Protein AF-A0AAD7CVR2-F1 (afdb_monomer_lite)

InterPro domains:
  IPR018820 Brefeldin A sensitivity protein-related, domain of unknown function DUF2421 [PF10334] (287-484)
  IPR049453 Integral membrane bound transporter domain [PF13515] (131-279)

Foldseek 3Di:
DVVVVVLVVVQVVLVVVVCVVCVDDDPDDPPPPVVVVVVVVPDPDPDPDDDDDPLDPDPPSRDDPVVVCVVVVCVVVCCVVVVVVPPPCPVPDDPDDDPVSVVVVVVVVVVVVCVDLVNLLVVLLVVLLCVLCVLCVDPVNVVVCVQLVSVLLNVLLNNLADSAPLLSLLLLVLQLVLLVLLLVLLLVLQCQQANPALGDPVSSCVSCVVSVVVLVVCQVPPDPSSNSSSVNSPVNSCQLSVLQNCLSPDDDPHRCYHRPSSSVSSSVSNVSSSVSSVVSCVVDHDQLLLVLLLLLLVLLLLLLVLVVLLLVLLLDAVPPPRPDDLVRSVVSLVVSVSSLVVSLVSLVSNCSPDDPPDDDPSVLSNVSSVLSVLSSVLSNLLSVLSVPQDNVCSVVSVVDLCSPPVLSVLVSVVSNQSSVCSNVVPADDPPRDPFSVVVSVVSVVPPPDPPPPCVPPPPCDPVVCVDPNVVSVVSNVVSVVSNRPSDPPVPPVSRVD

pLDDT: mean 75.04, std 19.59, range [23.94, 96.12]

Organism: Mycena rosella (NCBI:txid1033263)

Sequence (497 aa):
MLAVAQAVLALVDAVRATSAKRSVARLWAPSGLRVVWAIVTARGDQTDGAFGEDTSAPIQIGGNDRNYREYRDVLCDFSQGAEVQRVGRDPDSRPPTNLPQKLMHGLHKIYRWTSTAEAVFTFKYVFVSIALWLPAVFKHSAHFYYAEKGIWALIMAQTTLNIYAADQIFNYATRLVGTFIGLAIGLLAWYAGNGTGNGNPYGAAVAVGVCIIPLLFVRIFAPERFLAGNILCCTTFALVVGYSWIDGHAVQFASPGIGWSVAWKRWALVVVGAAASFILMMFPPKSGRKAVRQRNAASIASLGETYASLIATWIAKPGDTPVSSARDFRTRLMALADEMHAIRDLTELAKWEGSIRGKWPAVEYARLVDVQVDMIASLAQLGSSLVHLQNEWTTFVHSSKVLNPNFISDVMAAFTLISQALRTGEPLHHVLPHSLLDRLFYHHGRADIPAGRLAGETQLDLDTIKSPGYMYHASGMIAVYQLLTVRGSVSKSWYCF

Radius of gyration: 29.93 Å; chains: 1; bounding box: 85×56×87 Å

Secondary structure (DSSP, 8-state):
-HHHHHHHHHHHHHHHHHHHH--S------S-HHHHHHHHH--SS-TT-SSS--S---------HHHHHHHHHHHHHHHHHHHHHHS---TT-PPP-SHHHHHHHHHHHHHHHHTSHHHHHHHHHHHHHHHHHHHHHSHHHHHHHHHTTTHHHHHHHHHH--SBHHHHHHHHHHHHHHHHHHHHHHHHHHHHHHTTTT--HHHHHHHHHHHHHHHHHHHHHS-GGGHHHHHHHHHHHHHHHHHHHHHHHS--SS---STHHHHHHHHHHHHHHHHHHHHHHHSS-B-HHHHHHHHHHHHHHHHHHHHHHHHHHHHS-BTB--SS-HHHHHHHHHHHHHHHHHHHHHHHHGGGG--SSS---HHHHHHHHHHHHHHHHHHHHHHHHHHH--GGGHHHHHHSGGG-HHHHHHHHHHHHHHHHHHHHTPPPPTTS-S-HHHHHHHHHHH----TTS--S-----HHHHHSHHHHHHHHHHHHHHHHHH------GGGGG-

Structure (mmCIF, N/CA/C/O backbone):
data_AF-A0AAD7CVR2-F1
#
_entry.id   AF-A0AAD7CVR2-F1
#
loop_
_atom_site.group_PDB
_atom_site.id
_atom_site.type_symbol
_atom_site.label_atom_id
_atom_site.label_alt_id
_atom_site.label_comp_id
_atom_site.label_asym_id
_atom_site.label_entity_id
_atom_site.label_seq_id
_atom_site.pdbx_PDB_ins_code
_atom_site.Cartn_x
_atom_site.Cartn_y
_atom_site.Cartn_z
_atom_site.occupancy
_atom_site.B_iso_or_equiv
_atom_site.auth_seq_id
_atom_site.auth_comp_id
_atom_site.auth_asym_id
_atom_site.auth_atom_id
_atom_site.pdbx_PDB_model_num
ATOM 1 N N . MET A 1 1 ? -29.132 0.555 -6.109 1.00 45.81 1 MET A N 1
ATOM 2 C CA . MET A 1 1 ? -29.209 1.198 -7.444 1.00 45.81 1 MET A CA 1
ATOM 3 C C . MET A 1 1 ? -29.856 2.584 -7.368 1.00 45.81 1 MET A C 1
ATOM 5 O O . MET A 1 1 ? -29.185 3.549 -7.699 1.00 45.81 1 MET A O 1
ATOM 9 N N . LEU A 1 2 ? -31.089 2.723 -6.855 1.00 46.25 2 LEU A N 1
ATOM 10 C CA . LEU A 1 2 ? -31.805 4.015 -6.758 1.00 46.25 2 LEU A CA 1
ATOM 11 C C . LEU A 1 2 ? -31.093 5.089 -5.909 1.00 46.25 2 LEU A C 1
ATOM 13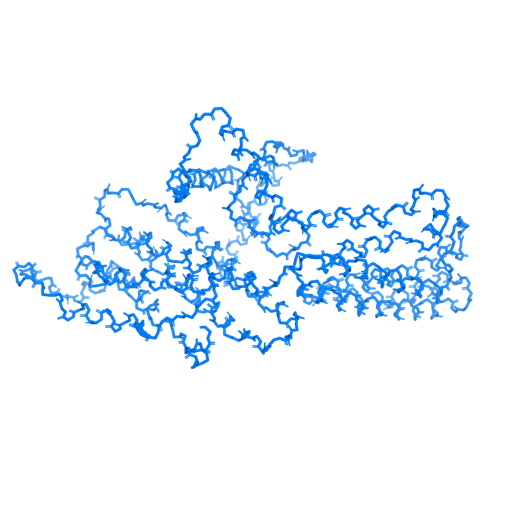 O O . LEU A 1 2 ? -30.946 6.217 -6.364 1.00 46.25 2 LEU A O 1
ATOM 17 N N . ALA A 1 3 ? -30.575 4.728 -4.731 1.00 47.94 3 ALA A N 1
ATOM 18 C CA . ALA A 1 3 ? -29.848 5.665 -3.864 1.00 47.94 3 ALA A CA 1
ATOM 19 C C . ALA A 1 3 ? -28.539 6.178 -4.497 1.00 47.94 3 ALA A C 1
ATOM 21 O O . ALA A 1 3 ? -28.196 7.348 -4.365 1.00 47.94 3 ALA A O 1
ATOM 22 N N . VAL A 1 4 ? -27.835 5.314 -5.238 1.00 56.56 4 VAL A N 1
ATOM 23 C CA . VAL A 1 4 ? -26.613 5.688 -5.968 1.00 56.56 4 VAL A CA 1
ATOM 24 C C . VAL A 1 4 ? -26.964 6.616 -7.130 1.00 56.56 4 VAL A C 1
ATOM 26 O O . VAL A 1 4 ? -26.326 7.646 -7.293 1.00 56.56 4 VAL A O 1
ATOM 29 N N . ALA A 1 5 ? -28.022 6.313 -7.887 1.00 62.22 5 ALA A N 1
ATOM 30 C CA . ALA A 1 5 ? -28.491 7.175 -8.971 1.00 62.22 5 ALA A CA 1
ATOM 31 C C . ALA A 1 5 ? -28.931 8.563 -8.467 1.00 62.22 5 ALA A C 1
ATOM 33 O O . ALA A 1 5 ? -28.587 9.571 -9.079 1.00 62.22 5 ALA A O 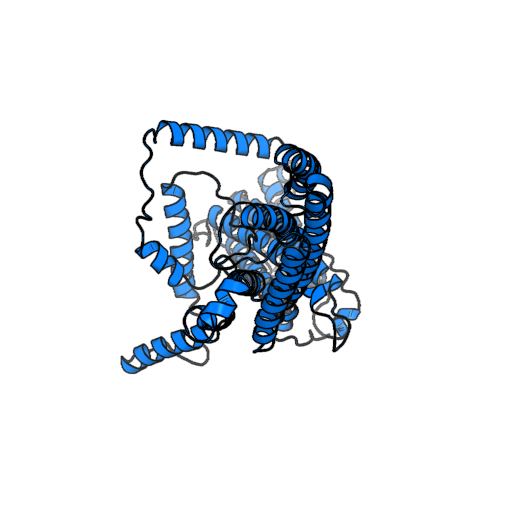1
ATOM 34 N N . GLN A 1 6 ? -29.627 8.635 -7.327 1.00 72.56 6 GLN A N 1
ATOM 35 C CA . GLN A 1 6 ? -30.012 9.901 -6.693 1.00 72.56 6 GLN A CA 1
ATOM 36 C C . GLN A 1 6 ? -28.800 10.696 -6.191 1.00 72.56 6 GLN A C 1
ATOM 38 O O . GLN A 1 6 ? -28.745 11.907 -6.387 1.00 72.56 6 GLN A O 1
ATOM 43 N N . ALA A 1 7 ? -27.807 10.027 -5.598 1.00 65.12 7 ALA A N 1
ATOM 44 C CA . ALA A 1 7 ? -26.566 10.672 -5.172 1.00 65.12 7 ALA A CA 1
ATOM 45 C C . ALA A 1 7 ? -25.748 11.199 -6.364 1.00 65.12 7 ALA A C 1
ATOM 47 O O . ALA A 1 7 ? -25.207 12.301 -6.301 1.00 65.12 7 ALA A O 1
ATOM 48 N N . VAL A 1 8 ? -25.700 10.446 -7.469 1.00 74.00 8 VAL A N 1
ATOM 49 C CA . VAL A 1 8 ? -25.032 10.864 -8.710 1.00 74.00 8 VAL A CA 1
ATOM 50 C C . VAL A 1 8 ? -25.754 12.051 -9.347 1.00 74.00 8 VAL A C 1
ATOM 52 O O . VAL A 1 8 ? -25.094 13.006 -9.740 1.00 74.00 8 VAL A O 1
ATOM 55 N N . LEU A 1 9 ? -27.090 12.046 -9.398 1.00 83.88 9 LEU A N 1
ATOM 56 C CA . LEU A 1 9 ? -27.869 13.195 -9.877 1.00 83.88 9 LEU A CA 1
ATOM 57 C C . LEU A 1 9 ? -27.608 14.443 -9.027 1.00 83.88 9 LEU A C 1
ATOM 59 O O . LEU A 1 9 ? -27.293 15.498 -9.573 1.00 83.88 9 LEU A O 1
ATOM 63 N N . ALA A 1 10 ? -27.628 14.305 -7.699 1.00 82.31 10 ALA A N 1
ATOM 64 C CA . ALA A 1 10 ? -27.323 15.404 -6.786 1.00 82.31 10 ALA A CA 1
ATOM 65 C C . ALA A 1 10 ? -25.895 15.950 -6.979 1.00 82.31 10 ALA A C 1
ATOM 67 O O . ALA A 1 10 ? -25.680 17.162 -6.931 1.00 82.31 10 ALA A O 1
ATOM 68 N N . LEU A 1 11 ? -24.919 15.073 -7.240 1.00 75.00 11 LEU A N 1
ATOM 69 C CA . LEU A 1 11 ? -23.548 15.469 -7.554 1.00 75.00 11 LEU A CA 1
ATOM 70 C C . LEU A 1 11 ? -23.473 16.223 -8.889 1.00 75.00 11 LEU A C 1
ATOM 72 O O . LEU A 1 11 ? -22.841 17.275 -8.959 1.00 75.00 11 LEU A O 1
ATOM 76 N N . VAL A 1 12 ? -24.123 15.714 -9.938 1.00 88.12 12 VAL A N 1
ATOM 77 C CA . VAL A 1 12 ? -24.147 16.343 -11.269 1.00 88.12 12 VAL A CA 1
ATOM 78 C C . VAL A 1 12 ? -24.784 17.730 -11.203 1.00 88.12 12 VAL A C 1
ATOM 80 O O . VAL A 1 12 ? -24.233 18.680 -11.762 1.00 88.12 12 VAL A O 1
ATOM 83 N N . ASP A 1 13 ? -25.880 17.884 -10.464 1.00 90.19 13 ASP A N 1
ATOM 84 C CA . ASP A 1 13 ? -26.526 19.180 -10.263 1.00 90.19 13 ASP A CA 1
ATOM 85 C C . ASP A 1 13 ? -25.636 20.147 -9.470 1.00 90.19 13 ASP A C 1
ATOM 87 O O . ASP A 1 13 ? -25.524 21.327 -9.821 1.00 90.19 13 ASP A O 1
ATOM 91 N N . ALA A 1 14 ? -24.923 19.655 -8.451 1.00 82.25 14 ALA A N 1
ATOM 92 C CA . ALA A 1 14 ? -23.958 20.453 -7.701 1.00 82.25 14 ALA A CA 1
ATOM 93 C C . ALA A 1 14 ? -22.786 20.922 -8.580 1.00 82.25 14 ALA A C 1
ATOM 95 O O . ALA A 1 14 ? -22.398 22.094 -8.508 1.00 82.25 14 ALA A O 1
ATOM 96 N N . VAL A 1 15 ? -22.256 20.045 -9.442 1.00 83.25 15 VAL A N 1
ATOM 97 C CA . VAL A 1 15 ? -21.197 20.359 -10.416 1.00 83.25 15 VAL A CA 1
ATOM 98 C C . VAL A 1 15 ? -21.695 21.373 -11.441 1.00 83.25 15 VAL A C 1
ATOM 100 O O . VAL A 1 15 ? -21.021 22.371 -11.698 1.00 83.25 15 VAL A O 1
ATOM 103 N N . ARG A 1 16 ? -22.905 21.189 -11.979 1.00 86.19 16 ARG A N 1
ATOM 104 C CA . ARG A 1 16 ? -23.525 22.128 -12.921 1.00 86.19 16 ARG A CA 1
ATOM 105 C C . ARG A 1 16 ? -23.695 23.512 -12.296 1.00 86.19 16 ARG A C 1
ATOM 107 O O . ARG A 1 16 ? -23.334 24.513 -12.912 1.00 86.19 16 ARG A O 1
ATOM 114 N N . ALA A 1 17 ? -24.175 23.580 -11.055 1.00 86.50 17 ALA A N 1
ATOM 115 C CA . ALA A 1 17 ? -24.353 24.834 -10.329 1.00 86.50 17 ALA A CA 1
ATOM 116 C C . ALA A 1 17 ? -23.021 25.527 -9.990 1.00 86.50 17 ALA A C 1
ATOM 118 O O . ALA A 1 17 ? -22.938 26.756 -10.013 1.00 86.50 17 ALA A O 1
ATOM 119 N N . THR A 1 18 ? -21.964 24.770 -9.677 1.00 79.81 18 THR A N 1
ATOM 120 C CA . THR A 1 18 ? -20.630 25.342 -9.416 1.00 79.81 18 THR A CA 1
ATOM 121 C C . THR A 1 18 ? -19.920 25.773 -10.693 1.00 79.81 18 THR A C 1
ATOM 123 O O . THR A 1 18 ? -19.301 26.836 -10.692 1.00 79.81 18 THR A O 1
ATOM 126 N N . SER A 1 19 ? -20.059 25.013 -11.781 1.00 79.50 19 SER A N 1
ATOM 127 C CA . SER A 1 19 ? -19.554 25.369 -13.110 1.00 79.50 19 SER A CA 1
ATOM 128 C C . SER A 1 19 ? -20.219 26.647 -13.629 1.00 79.50 19 SER A C 1
ATOM 130 O O . SER A 1 19 ? -19.524 27.581 -14.021 1.00 79.50 19 SER A O 1
ATOM 132 N N . ALA A 1 20 ? -21.546 26.765 -13.496 1.00 84.62 20 ALA A N 1
ATOM 133 C CA . ALA A 1 20 ? -22.280 27.977 -13.863 1.00 84.62 20 ALA A CA 1
ATOM 134 C C . ALA A 1 20 ? -21.855 29.213 -13.044 1.00 84.62 20 ALA A C 1
ATOM 136 O O . ALA A 1 20 ? -21.833 30.326 -13.564 1.00 84.62 20 ALA A O 1
ATOM 137 N N . LYS A 1 21 ? -21.483 29.033 -11.768 1.00 82.25 21 LYS A N 1
ATOM 138 C CA . LYS A 1 21 ? -20.982 30.116 -10.899 1.00 82.25 21 LYS A CA 1
ATOM 139 C C . LYS A 1 21 ? -19.526 30.505 -11.173 1.00 82.25 21 LYS A C 1
ATOM 141 O O . LYS A 1 21 ? -19.114 31.592 -10.773 1.00 82.25 21 LYS A O 1
ATOM 146 N N . ARG A 1 22 ? -18.726 29.629 -11.784 1.00 72.56 22 ARG A N 1
ATOM 147 C CA . ARG A 1 22 ? -17.283 29.822 -12.003 1.00 72.56 22 ARG A CA 1
ATOM 148 C C . ARG A 1 22 ? -16.979 29.778 -13.504 1.00 72.56 22 ARG A C 1
ATOM 150 O O . ARG A 1 22 ? -16.385 28.828 -13.995 1.00 72.56 22 ARG A O 1
ATOM 157 N N . SER A 1 23 ? -17.371 30.833 -14.219 1.00 71.75 23 SER A N 1
ATOM 158 C CA . SER A 1 23 ? -17.226 30.960 -15.680 1.00 71.75 23 SER A CA 1
ATOM 159 C C . SER A 1 23 ? -15.823 31.353 -16.169 1.00 71.75 23 SER A C 1
ATOM 161 O O . SER A 1 23 ? -15.586 31.381 -17.373 1.00 71.75 23 SER A O 1
ATOM 163 N N . VAL A 1 24 ? -14.884 31.656 -15.265 1.00 72.38 24 VAL A N 1
ATOM 164 C CA . VAL A 1 24 ? -13.522 32.095 -15.615 1.00 72.38 24 VAL A CA 1
ATOM 165 C C . VAL A 1 24 ? -12.493 31.193 -14.942 1.00 72.38 24 VAL A C 1
ATOM 167 O O . VAL A 1 24 ? -12.526 31.008 -13.722 1.00 72.38 24 VAL A O 1
ATOM 170 N N . ALA A 1 25 ? -11.553 30.666 -15.731 1.00 56.53 25 ALA A N 1
ATOM 171 C CA . ALA A 1 25 ? -10.423 29.889 -15.238 1.00 56.53 25 ALA A CA 1
ATOM 172 C C . ALA A 1 25 ? -9.504 30.783 -14.390 1.00 56.53 25 ALA A C 1
ATOM 174 O O . ALA A 1 25 ? -8.758 31.611 -14.908 1.00 56.53 25 ALA A O 1
ATOM 175 N N . ARG A 1 26 ? -9.574 30.639 -13.065 1.00 61.34 26 ARG A N 1
ATOM 176 C CA . ARG A 1 26 ? -8.600 31.233 -12.143 1.00 61.34 26 ARG A CA 1
ATOM 177 C C . ARG A 1 26 ? -7.526 30.195 -11.847 1.00 61.34 26 ARG A C 1
ATOM 179 O O . ARG A 1 26 ? -7.864 29.059 -11.518 1.00 61.34 26 ARG A O 1
ATOM 186 N N . LEU A 1 27 ? -6.253 30.589 -11.921 1.00 54.22 27 LEU A N 1
ATOM 187 C CA . LEU A 1 27 ? -5.167 29.779 -11.374 1.00 54.22 27 LEU A CA 1
ATOM 188 C C . LEU A 1 27 ? -5.454 29.531 -9.891 1.00 54.22 27 LEU A C 1
ATOM 190 O O . LEU A 1 27 ? -5.575 30.466 -9.096 1.00 54.22 27 LEU A O 1
ATOM 194 N N . TRP A 1 28 ? -5.594 28.259 -9.533 1.00 54.34 28 TRP A N 1
ATOM 195 C CA . TRP A 1 28 ? -5.726 27.835 -8.151 1.00 54.34 28 TRP A CA 1
ATOM 196 C C . TRP A 1 28 ? -4.349 27.941 -7.492 1.00 54.34 28 TRP A C 1
ATOM 198 O O . TRP A 1 28 ? -3.536 27.027 -7.559 1.00 54.34 28 TRP A O 1
ATOM 208 N N . ALA A 1 29 ? -4.055 29.093 -6.893 1.00 51.97 29 ALA A N 1
ATOM 209 C CA . ALA A 1 29 ? -3.012 29.168 -5.883 1.00 51.97 29 ALA A CA 1
ATOM 210 C C . ALA A 1 29 ? -3.616 28.620 -4.579 1.00 51.97 29 ALA A C 1
ATOM 212 O O . ALA A 1 29 ? -4.672 29.121 -4.173 1.00 51.97 29 ALA A O 1
ATOM 213 N N . PRO A 1 30 ? -3.013 27.615 -3.915 1.00 43.25 30 PRO A N 1
ATOM 214 C CA . PRO A 1 30 ? -3.505 27.144 -2.629 1.00 43.25 30 PRO A CA 1
ATOM 215 C C . PRO A 1 30 ? -3.450 28.316 -1.644 1.00 43.25 30 PRO A C 1
ATOM 217 O O . PRO A 1 30 ? -2.388 28.695 -1.153 1.00 43.25 30 PRO A O 1
ATOM 220 N N . SER A 1 31 ? -4.601 28.928 -1.363 1.00 45.81 31 SER A N 1
ATOM 221 C CA . SER A 1 31 ? -4.767 30.079 -0.465 1.00 45.81 31 SER A CA 1
ATOM 222 C C . SER A 1 31 ? -4.689 29.651 1.003 1.00 45.81 31 SER A C 1
ATOM 224 O O . SER A 1 31 ? -5.542 29.952 1.835 1.00 45.81 31 SER A O 1
ATOM 226 N N . GLY A 1 32 ? -3.640 28.897 1.318 1.00 50.81 32 GLY A N 1
ATOM 227 C CA . GLY A 1 32 ? -3.494 28.179 2.563 1.00 50.81 32 GLY A CA 1
ATOM 228 C C . GLY A 1 32 ? -2.133 27.513 2.676 1.00 50.81 32 GLY A C 1
ATOM 229 O O . GLY A 1 32 ? -2.070 26.326 2.955 1.00 50.81 32 GLY A O 1
ATOM 230 N N . LEU A 1 33 ? -1.033 28.260 2.566 1.00 52.50 33 LEU A N 1
ATOM 231 C CA . LEU A 1 33 ? 0.246 27.796 3.133 1.00 52.50 33 LEU A CA 1
ATOM 232 C C . LEU A 1 33 ? 0.093 27.462 4.627 1.00 52.50 33 LEU A C 1
ATOM 234 O O . LEU A 1 33 ? 0.725 26.539 5.119 1.00 52.50 33 LEU A O 1
ATOM 238 N N . ARG A 1 34 ? -0.836 28.130 5.328 1.00 53.59 34 ARG A N 1
ATOM 239 C CA . ARG A 1 34 ? -1.294 27.739 6.671 1.00 53.59 34 ARG A CA 1
ATOM 240 C C . ARG A 1 34 ? -2.065 26.426 6.710 1.00 53.59 34 ARG A C 1
ATOM 242 O O . ARG A 1 34 ? -2.077 25.810 7.754 1.00 53.59 34 ARG A O 1
ATOM 249 N N . VAL A 1 35 ? -2.721 26.018 5.626 1.00 49.91 35 VAL A N 1
ATOM 250 C CA . VAL A 1 35 ? -3.410 24.723 5.513 1.00 49.91 35 VAL A CA 1
ATOM 251 C C . VAL A 1 35 ? -2.402 23.623 5.223 1.00 49.91 35 VAL A C 1
ATOM 253 O O . VAL A 1 35 ? -2.484 22.580 5.841 1.00 49.91 35 VAL A O 1
ATOM 256 N N . VAL A 1 36 ? -1.403 23.875 4.375 1.00 51.53 36 VAL A N 1
ATOM 257 C CA . VAL A 1 36 ? -0.259 22.967 4.196 1.00 51.53 36 VAL A CA 1
ATOM 258 C C . VAL A 1 36 ? 0.513 22.829 5.508 1.00 51.53 36 VAL A C 1
ATOM 260 O O . VAL A 1 36 ? 0.816 21.720 5.927 1.00 51.53 36 VAL A O 1
ATOM 263 N N . TRP A 1 37 ? 0.748 23.935 6.219 1.00 45.81 37 TRP A N 1
ATOM 264 C CA . TRP A 1 37 ? 1.333 23.890 7.557 1.00 45.81 37 TRP A CA 1
ATOM 265 C C . TRP A 1 37 ? 0.371 23.211 8.547 1.00 45.81 37 TRP A C 1
ATOM 267 O O . TRP A 1 37 ? 0.796 22.348 9.286 1.00 45.81 37 TRP A O 1
ATOM 277 N N . ALA A 1 38 ? -0.938 23.460 8.500 1.00 48.69 38 ALA A N 1
ATOM 278 C CA . ALA A 1 38 ? -1.913 22.745 9.327 1.00 48.69 38 ALA A CA 1
ATOM 279 C C . ALA A 1 38 ? -1.953 21.241 9.033 1.00 48.69 38 ALA A C 1
ATOM 281 O O . ALA A 1 38 ? -2.176 20.480 9.949 1.00 48.69 38 ALA A O 1
ATOM 282 N N . ILE A 1 39 ? -1.720 20.801 7.797 1.00 45.41 39 ILE A N 1
ATOM 283 C CA . ILE A 1 39 ? -1.634 19.383 7.413 1.00 45.41 39 ILE A CA 1
ATOM 284 C C . ILE A 1 39 ? -0.315 18.778 7.905 1.00 45.41 39 ILE A C 1
ATOM 286 O O . ILE A 1 39 ? -0.278 17.635 8.337 1.00 45.41 39 ILE A O 1
ATOM 290 N N . VAL A 1 40 ? 0.767 19.556 7.894 1.00 46.72 40 VAL A N 1
ATOM 291 C CA . VAL A 1 40 ? 2.072 19.133 8.420 1.00 46.72 40 VAL A CA 1
ATOM 292 C C . VAL A 1 40 ? 2.111 19.176 9.965 1.00 46.72 40 VAL A C 1
ATOM 294 O O . VAL A 1 40 ? 2.856 18.404 10.571 1.00 46.72 40 VAL A O 1
ATOM 297 N N . THR A 1 41 ? 1.307 20.021 10.632 1.00 44.28 41 THR A N 1
ATOM 298 C CA . THR A 1 41 ? 1.119 20.018 12.100 1.00 44.28 41 THR A CA 1
ATOM 299 C C . THR A 1 41 ? 0.000 19.107 12.588 1.00 44.28 41 THR A C 1
ATOM 301 O O . THR A 1 41 ? 0.095 18.658 13.732 1.00 44.28 41 THR A O 1
ATOM 304 N N . ALA A 1 42 ? -1.052 18.864 11.801 1.00 37.03 42 ALA A N 1
ATOM 305 C CA . ALA A 1 42 ? -2.166 17.993 12.163 1.00 37.03 42 ALA A CA 1
ATOM 306 C C . ALA A 1 42 ? -1.642 16.566 12.194 1.00 37.03 42 ALA A C 1
ATOM 308 O O . ALA A 1 42 ? -1.460 15.905 11.175 1.00 37.03 42 ALA A O 1
ATOM 309 N N . ARG A 1 43 ? -1.329 16.116 13.402 1.00 39.62 43 ARG A N 1
ATOM 310 C CA . ARG A 1 43 ? -0.769 14.804 13.652 1.00 39.62 43 ARG A CA 1
ATOM 311 C C . ARG A 1 43 ? -1.780 14.009 14.453 1.00 39.62 43 ARG A C 1
ATOM 313 O O . ARG A 1 43 ? -2.141 14.433 15.543 1.00 39.62 43 ARG A O 1
ATOM 320 N N . GLY A 1 44 ? -2.133 12.839 13.929 1.00 34.94 44 GLY A N 1
ATOM 321 C CA . GLY A 1 44 ? -2.799 11.783 14.689 1.00 34.94 44 GLY A CA 1
ATOM 322 C C . GLY A 1 44 ? -4.162 11.364 14.151 1.00 34.94 44 GLY A C 1
ATOM 323 O O . GLY A 1 44 ? -5.121 11.489 14.889 1.00 34.94 44 GLY A O 1
ATOM 324 N N . ASP A 1 45 ? -4.249 10.921 12.889 1.00 30.56 45 ASP A N 1
ATOM 325 C CA . ASP A 1 45 ? -5.009 9.695 12.527 1.00 30.56 45 ASP A CA 1
ATOM 326 C C . ASP A 1 45 ? -5.004 9.378 11.025 1.00 30.56 45 ASP A C 1
ATOM 328 O O . ASP A 1 45 ? -5.282 8.252 10.629 1.00 30.56 45 ASP A O 1
ATOM 332 N N . GLN A 1 46 ? -4.620 10.315 10.155 1.00 32.03 46 GLN A N 1
ATOM 333 C CA . GLN A 1 46 ? -4.454 10.012 8.727 1.00 32.03 46 GLN A CA 1
ATOM 334 C C . GLN A 1 46 ? -3.071 9.414 8.461 1.00 32.03 46 GLN A C 1
ATOM 336 O O . GLN A 1 46 ? -2.183 10.058 7.909 1.00 32.03 46 GLN A O 1
ATOM 341 N N . THR A 1 47 ? -2.887 8.174 8.904 1.00 33.59 47 THR A N 1
ATOM 342 C CA . THR A 1 47 ? -1.828 7.312 8.368 1.00 33.59 47 THR A CA 1
ATOM 343 C C . THR A 1 47 ? -2.255 6.853 6.971 1.00 33.59 47 THR A C 1
ATOM 345 O O . THR A 1 47 ? -3.300 6.224 6.851 1.00 33.59 47 THR A O 1
ATOM 348 N N . ASP A 1 48 ? -1.465 7.230 5.955 1.00 34.75 48 ASP A N 1
ATOM 349 C CA . ASP A 1 48 ? -1.447 6.756 4.544 1.00 34.75 48 ASP A CA 1
ATOM 350 C C . ASP A 1 48 ? -1.760 7.788 3.436 1.00 34.75 48 ASP A C 1
ATOM 352 O O . ASP A 1 48 ? -1.726 7.456 2.258 1.00 34.75 48 ASP A O 1
ATOM 356 N N . GLY A 1 49 ? -1.976 9.069 3.747 1.00 32.66 49 GLY A N 1
ATOM 357 C CA . GLY A 1 49 ? -2.371 10.054 2.721 1.00 32.66 49 GLY A CA 1
ATOM 358 C C . GLY A 1 49 ? -1.257 10.834 2.005 1.00 32.66 49 GLY A C 1
ATOM 359 O O . GLY A 1 49 ? -1.570 11.745 1.237 1.00 32.66 49 GLY A O 1
ATOM 360 N N . ALA A 1 50 ? 0.028 10.581 2.268 1.00 30.77 50 ALA A N 1
ATOM 361 C CA . ALA A 1 50 ? 1.104 11.430 1.752 1.00 30.77 50 ALA A CA 1
ATOM 362 C C . ALA A 1 50 ? 2.183 10.613 1.034 1.00 30.77 50 ALA A C 1
ATOM 364 O O . ALA A 1 50 ? 3.029 10.000 1.676 1.00 30.77 50 ALA A O 1
ATOM 365 N N . PHE A 1 51 ? 2.171 10.738 -0.298 1.00 29.39 51 PHE A N 1
ATOM 366 C CA . PHE A 1 51 ? 3.099 10.208 -1.308 1.00 29.39 51 PHE A CA 1
ATOM 367 C C . PHE A 1 51 ? 2.737 8.853 -1.935 1.00 29.39 51 PHE A C 1
ATOM 369 O O . PHE A 1 51 ? 3.170 7.802 -1.489 1.00 29.39 51 PHE A O 1
ATOM 376 N N . GLY A 1 52 ? 2.081 8.921 -3.099 1.00 33.50 52 GLY A N 1
ATOM 377 C CA . GLY A 1 52 ? 2.347 8.008 -4.220 1.00 33.50 52 GLY A CA 1
ATOM 378 C C . GLY A 1 52 ? 1.682 6.633 -4.209 1.00 33.50 52 GLY A C 1
ATOM 379 O O . GLY A 1 52 ? 1.799 5.937 -5.215 1.00 33.50 52 GLY A O 1
ATOM 380 N N . GLU A 1 53 ? 0.960 6.266 -3.154 1.00 30.61 53 GLU A N 1
ATOM 381 C CA . GLU A 1 53 ? 0.055 5.117 -3.150 1.00 30.61 53 GLU A CA 1
ATOM 382 C C . GLU A 1 53 ? -1.392 5.597 -3.136 1.00 30.61 53 GLU A C 1
ATOM 384 O O . GLU A 1 53 ? -1.885 6.128 -2.142 1.00 30.61 53 GLU A O 1
ATOM 389 N N . ASP A 1 54 ? -2.070 5.421 -4.270 1.00 28.69 54 ASP A N 1
ATOM 390 C CA . ASP A 1 54 ? -3.521 5.530 -4.363 1.00 28.69 54 ASP A CA 1
ATOM 391 C C . ASP A 1 54 ? -4.157 4.354 -3.604 1.00 28.69 54 ASP A C 1
ATOM 393 O O . ASP A 1 54 ? -4.652 3.398 -4.193 1.00 28.69 54 ASP A O 1
ATOM 397 N N . THR A 1 55 ? -4.159 4.425 -2.276 1.00 27.44 55 THR A N 1
ATOM 398 C CA . THR A 1 55 ? -5.148 3.726 -1.453 1.00 27.44 55 THR A CA 1
ATOM 399 C C . THR A 1 55 ? -6.102 4.779 -0.926 1.00 27.44 55 THR A C 1
ATOM 401 O O . THR A 1 55 ? -5.881 5.399 0.110 1.00 27.44 55 THR A O 1
ATOM 404 N N . SER A 1 56 ? -7.146 5.017 -1.725 1.00 27.03 56 SER A N 1
ATOM 405 C CA . SER A 1 56 ? -8.378 5.714 -1.348 1.00 27.03 56 SER A CA 1
ATOM 406 C C . SER A 1 56 ? -8.172 7.024 -0.581 1.00 27.03 56 SER A C 1
ATOM 408 O O . SER A 1 56 ? -8.383 7.106 0.629 1.00 27.03 56 SER A O 1
ATOM 410 N N . ALA A 1 57 ? -7.886 8.101 -1.319 1.00 23.94 57 ALA A N 1
ATOM 411 C CA . ALA A 1 57 ? -8.348 9.412 -0.880 1.00 23.94 57 ALA A CA 1
ATOM 412 C C . ALA A 1 57 ? -9.859 9.296 -0.584 1.00 23.94 57 ALA A C 1
ATOM 414 O O . ALA A 1 57 ? -10.589 8.781 -1.441 1.00 23.94 57 ALA A O 1
ATOM 415 N N . PRO A 1 58 ? -10.353 9.730 0.591 1.00 25.08 58 PRO A N 1
ATOM 416 C CA . PRO A 1 58 ? -11.776 9.671 0.879 1.00 25.08 58 PRO A CA 1
ATOM 417 C C . PRO A 1 58 ? -12.516 10.414 -0.231 1.00 25.08 58 PRO A C 1
ATOM 419 O O . PRO A 1 58 ? -12.142 11.529 -0.610 1.00 25.08 58 PRO A O 1
ATOM 422 N N . ILE A 1 59 ? -13.529 9.749 -0.787 1.00 27.12 59 ILE A N 1
ATOM 423 C CA . ILE A 1 59 ? -14.350 10.230 -1.897 1.00 27.12 59 ILE A CA 1
ATOM 424 C C . ILE A 1 59 ? -14.713 11.698 -1.642 1.00 27.12 59 ILE A C 1
ATOM 426 O O . ILE A 1 59 ? -15.418 12.019 -0.683 1.00 27.12 59 ILE A O 1
ATOM 430 N N . GLN A 1 60 ? -14.238 12.598 -2.510 1.00 27.34 60 GLN A N 1
ATOM 431 C CA . GLN A 1 60 ? -14.658 13.997 -2.532 1.00 27.34 60 GLN A CA 1
ATOM 432 C C . GLN A 1 60 ? -16.139 14.054 -2.924 1.00 27.34 60 GLN A C 1
ATOM 434 O O . GLN A 1 60 ? -16.495 14.184 -4.094 1.00 27.34 60 GLN A O 1
ATOM 439 N N . ILE A 1 61 ? -17.032 13.943 -1.941 1.00 25.45 61 ILE A N 1
ATOM 440 C CA . ILE A 1 61 ? -18.457 14.200 -2.133 1.00 25.45 61 ILE A CA 1
ATOM 441 C C . ILE A 1 61 ? -18.608 15.706 -2.338 1.00 25.45 61 ILE A C 1
ATOM 443 O O . ILE A 1 61 ? -18.438 16.495 -1.408 1.00 25.45 61 ILE A O 1
ATOM 447 N N . GLY A 1 62 ? -18.880 16.119 -3.574 1.00 28.98 62 GLY A N 1
ATOM 448 C CA . GLY A 1 62 ? -19.105 17.510 -3.947 1.00 28.98 62 GLY A CA 1
ATOM 449 C C . GLY A 1 62 ? -20.216 18.144 -3.112 1.00 28.98 62 GLY A C 1
ATOM 450 O O . GLY A 1 62 ? -21.399 17.947 -3.362 1.00 28.98 62 GLY A O 1
ATOM 451 N N . GLY A 1 63 ? -19.828 18.940 -2.123 1.00 27.17 63 GLY A N 1
ATOM 452 C CA . GLY A 1 63 ? -20.731 19.726 -1.302 1.00 27.17 63 GLY A CA 1
ATOM 453 C C . GLY A 1 63 ? -19.993 20.961 -0.826 1.00 27.17 63 GLY A C 1
ATOM 454 O O . GLY A 1 63 ? -19.081 20.829 -0.034 1.00 27.17 63 GLY A O 1
ATOM 455 N N . ASN A 1 64 ? -20.362 22.131 -1.356 1.00 29.80 64 ASN A N 1
ATOM 456 C CA . ASN A 1 64 ? -20.021 23.492 -0.910 1.00 29.80 64 ASN A CA 1
ATOM 457 C C . ASN A 1 64 ? -18.740 23.643 -0.043 1.00 29.80 64 ASN A C 1
ATOM 459 O O . ASN A 1 64 ? -18.730 23.239 1.113 1.00 29.80 64 ASN A O 1
ATOM 463 N N . ASP A 1 65 ? -17.724 24.374 -0.527 1.00 34.44 65 ASP A N 1
ATOM 464 C CA . ASP A 1 65 ? -16.478 24.751 0.197 1.00 34.44 65 ASP A CA 1
ATOM 465 C C . ASP A 1 65 ? -16.685 25.226 1.660 1.00 34.44 65 ASP A C 1
ATOM 467 O O . ASP A 1 65 ? -15.778 25.142 2.489 1.00 34.44 65 ASP A O 1
ATOM 471 N N . ARG A 1 66 ? -17.883 25.726 2.000 1.00 32.66 66 ARG A N 1
ATOM 472 C CA . ARG A 1 66 ? -18.280 26.072 3.375 1.00 32.66 66 ARG A CA 1
ATOM 473 C C . ARG A 1 66 ? -18.531 24.850 4.264 1.00 32.66 66 ARG A C 1
ATOM 475 O O . ARG A 1 66 ? -18.021 24.828 5.375 1.00 32.66 66 ARG A O 1
ATOM 482 N N . ASN A 1 67 ? -19.201 23.817 3.754 1.00 34.44 67 ASN A N 1
ATOM 483 C CA . ASN A 1 67 ? -19.438 22.568 4.477 1.00 34.44 67 ASN A CA 1
ATOM 484 C C . ASN A 1 67 ? -18.151 21.768 4.676 1.00 34.44 67 ASN A C 1
ATOM 486 O O . ASN A 1 67 ? -18.069 21.066 5.671 1.00 34.44 67 ASN A O 1
ATOM 490 N N . TYR A 1 68 ? -17.165 21.868 3.772 1.00 37.34 68 TYR A N 1
ATOM 491 C CA . TYR A 1 68 ? -15.843 21.243 3.940 1.00 37.34 68 TYR A CA 1
ATOM 492 C C . TYR A 1 68 ? -14.986 21.943 4.989 1.00 37.34 68 TYR A C 1
ATOM 494 O O . TYR A 1 68 ? -14.319 21.269 5.765 1.00 37.34 68 TYR A O 1
ATOM 502 N N . ARG A 1 69 ? -15.009 23.281 5.042 1.00 33.50 69 ARG A N 1
ATOM 503 C CA . ARG A 1 69 ? -14.359 24.026 6.129 1.00 33.50 69 ARG A CA 1
ATOM 504 C C . ARG A 1 69 ? -15.018 23.739 7.463 1.00 33.50 69 ARG A C 1
ATOM 506 O O . ARG A 1 69 ? -14.307 23.465 8.406 1.00 33.50 69 ARG A O 1
ATOM 513 N N . GLU A 1 70 ? -16.342 23.692 7.511 1.00 34.91 70 GLU A N 1
ATOM 514 C CA . GLU A 1 70 ? -17.090 23.321 8.711 1.00 34.91 70 GLU A CA 1
ATOM 515 C C . GLU A 1 70 ? -16.879 21.842 9.085 1.00 34.91 70 GLU A C 1
ATOM 517 O O . GLU A 1 70 ? -16.694 21.538 10.249 1.00 34.91 70 GLU A O 1
ATOM 522 N N . TYR A 1 71 ? -16.799 20.916 8.120 1.00 37.88 71 TYR A N 1
ATOM 523 C CA . TYR A 1 71 ? -16.449 19.508 8.369 1.00 37.88 71 TYR A CA 1
ATOM 524 C C . TYR A 1 71 ? -15.030 19.353 8.910 1.00 37.88 71 TYR A C 1
ATOM 526 O O . TYR A 1 71 ? -14.810 18.572 9.827 1.00 37.88 71 TYR A O 1
ATOM 534 N N . ARG A 1 72 ? -14.070 20.066 8.317 1.00 36.38 72 ARG A N 1
ATOM 535 C CA . ARG A 1 72 ? -12.662 20.024 8.702 1.00 36.38 72 ARG A CA 1
ATOM 536 C C . ARG A 1 72 ? -12.435 20.738 10.024 1.00 36.38 72 ARG A C 1
ATOM 538 O O . ARG A 1 72 ? -11.679 20.234 10.831 1.00 36.38 72 ARG A O 1
ATOM 545 N N . ASP A 1 73 ? -13.077 21.875 10.249 1.00 34.31 73 ASP A N 1
ATOM 546 C CA . ASP A 1 73 ? -12.984 22.605 11.505 1.00 34.31 73 ASP A CA 1
ATOM 547 C C . ASP A 1 73 ? -13.711 21.825 12.605 1.00 34.31 73 ASP A C 1
ATOM 549 O O . ASP A 1 73 ? -13.157 21.730 13.679 1.00 34.31 73 ASP A O 1
ATOM 553 N N . VAL A 1 74 ? -14.818 21.116 12.338 1.00 38.75 74 VAL A N 1
ATOM 554 C CA . VAL A 1 74 ? -15.393 20.149 13.295 1.00 38.75 74 VAL A CA 1
ATOM 555 C C . VAL A 1 74 ? -14.467 18.952 13.511 1.00 38.75 74 VAL A C 1
ATOM 557 O O . VAL A 1 74 ? -14.295 18.553 14.644 1.00 38.75 74 VAL A O 1
ATOM 560 N N . LEU A 1 75 ? -13.804 18.395 12.493 1.00 36.91 75 LEU A N 1
ATOM 561 C CA . LEU A 1 75 ? -12.806 17.322 12.670 1.00 36.91 75 LEU A CA 1
ATOM 562 C C . LEU A 1 75 ? -11.554 17.792 13.432 1.00 36.91 75 LEU A C 1
ATOM 564 O O . LEU A 1 75 ? -11.009 17.025 14.218 1.00 36.91 75 LEU A O 1
ATOM 568 N N . CYS A 1 76 ? -11.112 19.035 13.221 1.00 34.78 76 CYS A N 1
ATOM 569 C CA . CYS A 1 76 ? -9.965 19.654 13.887 1.00 34.78 76 CYS A CA 1
ATOM 570 C C . CYS A 1 76 ? -10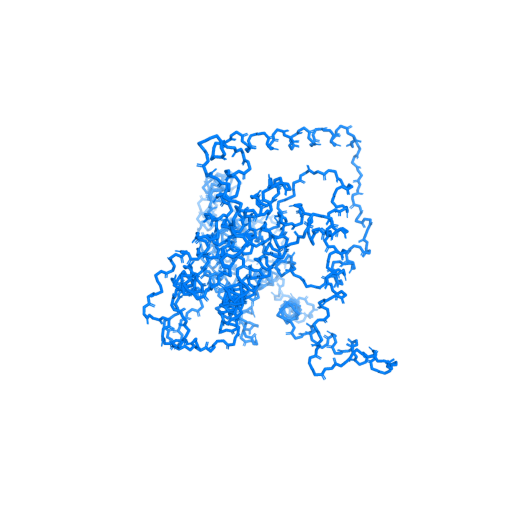.298 20.156 15.297 1.00 34.78 76 CYS A C 1
ATOM 572 O O . CYS A 1 76 ? -9.436 20.122 16.163 1.00 34.78 76 CYS A O 1
ATOM 574 N N . ASP A 1 77 ? -11.524 20.613 15.537 1.00 30.62 77 ASP A N 1
ATOM 575 C CA . ASP A 1 77 ? -12.039 21.032 16.844 1.00 30.62 77 ASP A CA 1
ATOM 576 C C . ASP A 1 77 ? -12.515 19.810 17.643 1.00 30.62 77 ASP A C 1
ATOM 578 O O . ASP A 1 77 ? -12.444 19.789 18.863 1.00 30.62 77 ASP A O 1
ATOM 582 N N . PHE A 1 78 ? -12.876 18.716 16.966 1.00 37.91 78 PHE A N 1
ATOM 583 C CA . PHE A 1 78 ? -13.030 17.396 17.564 1.00 37.91 78 PHE A CA 1
ATOM 584 C C . PHE A 1 78 ? -11.668 16.798 17.899 1.00 37.91 78 PHE A C 1
ATOM 586 O O . PHE A 1 78 ? -11.501 16.278 18.993 1.00 37.91 78 PHE A O 1
ATOM 593 N N . SER A 1 79 ? -10.667 16.900 17.017 1.00 34.19 79 SER A N 1
ATOM 594 C CA . SER A 1 79 ? -9.311 16.472 17.359 1.00 34.19 79 SER A CA 1
ATOM 595 C C . SER A 1 79 ? -8.725 17.342 18.464 1.00 34.19 79 SER A C 1
ATOM 597 O O . SER A 1 79 ? -8.086 16.779 19.328 1.00 34.19 79 SER A O 1
ATOM 599 N N . GLN A 1 80 ? -9.008 18.652 18.513 1.00 30.20 80 GLN A N 1
ATOM 600 C CA . GLN A 1 80 ? -8.537 19.566 19.566 1.00 30.20 80 GLN A CA 1
ATOM 601 C C . GLN A 1 80 ? -9.330 19.454 20.874 1.00 30.20 80 GLN A C 1
ATOM 603 O O . GLN A 1 80 ? -8.726 19.419 21.940 1.00 30.20 80 GLN A O 1
ATOM 608 N N . GLY A 1 81 ? -10.656 19.341 20.829 1.00 28.52 81 GLY A N 1
ATOM 609 C CA . GLY A 1 81 ? -11.538 19.165 21.988 1.00 28.52 81 GLY A CA 1
ATOM 610 C C . GLY A 1 81 ? -11.454 17.759 22.582 1.00 28.52 81 GLY A C 1
ATOM 611 O O . GLY A 1 81 ? -11.419 17.605 23.803 1.00 28.52 81 GLY A O 1
ATOM 612 N N . ALA A 1 82 ? -11.297 16.737 21.735 1.00 33.19 82 ALA A N 1
ATOM 613 C CA . ALA A 1 82 ? -10.887 15.413 22.177 1.00 33.19 82 ALA A CA 1
ATOM 614 C C . ALA A 1 82 ? -9.393 15.369 22.522 1.00 33.19 82 ALA A C 1
ATOM 616 O O . ALA A 1 82 ? -9.064 14.605 23.409 1.00 33.19 82 ALA A O 1
ATOM 617 N N . GLU A 1 83 ? -8.487 16.177 21.950 1.00 30.41 83 GLU A N 1
ATOM 618 C CA . GLU A 1 83 ? -7.087 16.283 22.420 1.00 30.41 83 GLU A CA 1
ATOM 619 C C . GLU A 1 83 ? -7.017 16.911 23.803 1.00 30.41 83 GLU A C 1
ATOM 621 O O . GLU A 1 83 ? -6.215 16.457 24.604 1.00 30.41 83 GLU A O 1
ATOM 626 N N . VAL A 1 84 ? -7.856 17.890 24.155 1.00 35.81 84 VAL A N 1
ATOM 627 C CA . VAL A 1 84 ? -7.837 18.455 25.517 1.00 35.81 84 VAL A CA 1
ATOM 628 C C . VAL A 1 84 ? -8.214 17.388 26.559 1.00 35.81 84 VAL A C 1
ATOM 630 O O . VAL A 1 84 ? -7.725 17.436 27.688 1.00 35.81 84 VAL A O 1
ATOM 633 N N . GLN A 1 85 ? -8.993 16.368 26.174 1.00 34.09 85 GLN A N 1
ATOM 634 C CA . GLN A 1 85 ? -9.376 15.248 27.045 1.00 34.09 85 GLN A CA 1
ATOM 635 C C . GLN A 1 85 ? -8.569 13.949 26.809 1.00 34.09 85 GLN A C 1
ATOM 637 O O . GLN A 1 85 ? -8.502 13.098 27.695 1.00 34.09 85 GLN A O 1
ATOM 642 N N . ARG A 1 86 ? -7.902 13.823 25.655 1.00 36.31 86 ARG A N 1
ATOM 643 C CA . ARG A 1 86 ? -7.022 12.727 25.210 1.00 36.31 86 ARG A CA 1
ATOM 644 C C . ARG A 1 86 ? -5.574 13.181 25.009 1.00 36.31 86 ARG A C 1
ATOM 646 O O . ARG A 1 86 ? -4.815 12.510 24.308 1.00 36.31 86 ARG A O 1
ATOM 653 N N . VAL A 1 87 ? -5.111 14.224 25.701 1.00 42.06 87 VAL A N 1
ATOM 654 C CA . VAL A 1 87 ? -3.745 14.182 26.223 1.00 42.06 87 VAL A CA 1
ATOM 655 C C . VAL A 1 87 ? -3.795 13.026 27.205 1.00 42.06 87 VAL A C 1
ATOM 657 O O . VAL A 1 87 ? -4.089 13.206 28.387 1.00 42.06 87 VAL A O 1
ATOM 660 N N . GLY A 1 88 ? -3.618 11.809 26.676 1.00 42.59 88 GLY A N 1
ATOM 661 C CA . GLY A 1 88 ? -3.351 10.638 27.480 1.00 42.59 88 GLY A CA 1
ATOM 662 C C . GLY A 1 88 ? -2.294 11.101 28.454 1.00 42.59 88 GLY A C 1
ATOM 663 O O . GLY A 1 88 ? -1.248 11.593 28.032 1.00 42.59 88 GLY A O 1
ATOM 664 N N . ARG A 1 89 ? -2.646 11.118 29.741 1.00 44.44 89 ARG A N 1
ATOM 665 C CA . ARG A 1 89 ? -1.704 11.470 30.792 1.00 44.44 89 ARG A CA 1
ATOM 666 C C . ARG A 1 89 ? -0.552 10.507 30.583 1.00 44.44 89 ARG A C 1
ATOM 668 O O . ARG A 1 89 ? -0.729 9.326 30.868 1.00 44.44 89 ARG A O 1
ATOM 675 N N . ASP A 1 90 ? 0.544 10.983 29.992 1.00 50.44 90 ASP A N 1
ATOM 676 C CA . ASP A 1 90 ? 1.735 10.169 29.815 1.00 50.44 90 ASP A CA 1
ATOM 677 C C . ASP A 1 90 ? 2.066 9.700 31.233 1.00 50.44 90 ASP A C 1
ATOM 679 O O . ASP A 1 90 ? 2.323 10.545 32.099 1.00 50.44 90 ASP A O 1
ATOM 683 N N . PRO A 1 91 ? 1.961 8.392 31.526 1.00 59.78 91 PRO A N 1
ATOM 684 C CA . PRO A 1 91 ? 2.078 7.909 32.899 1.00 59.78 91 PRO A CA 1
ATOM 685 C C . PRO A 1 91 ? 3.445 8.276 33.490 1.00 59.78 91 PRO A C 1
ATOM 687 O O . PRO A 1 91 ? 3.562 8.495 34.694 1.00 59.78 91 PRO A O 1
ATOM 690 N N . ASP A 1 92 ? 4.438 8.449 32.614 1.00 61.88 92 ASP A N 1
ATOM 691 C CA . ASP A 1 92 ? 5.825 8.738 32.953 1.00 61.88 92 ASP A CA 1
ATOM 692 C C . ASP A 1 92 ? 6.171 10.237 32.963 1.00 61.88 92 ASP A C 1
ATOM 694 O O . ASP A 1 92 ? 7.227 10.611 33.475 1.00 61.88 92 ASP A O 1
ATOM 698 N N . SER A 1 93 ? 5.333 11.131 32.412 1.00 66.56 93 SER A N 1
ATOM 699 C CA . SER A 1 93 ? 5.668 12.562 32.381 1.00 66.56 93 SER A CA 1
ATOM 700 C C . SER A 1 93 ? 4.464 13.500 32.452 1.00 66.56 93 SER A C 1
ATOM 702 O O . SER A 1 93 ? 3.505 13.408 31.690 1.00 66.56 93 SER A O 1
ATOM 704 N N . ARG A 1 94 ? 4.544 14.458 33.383 1.00 70.44 94 ARG A N 1
ATOM 705 C CA . ARG A 1 94 ? 3.584 15.564 33.525 1.00 70.44 94 ARG A CA 1
ATOM 706 C C . ARG A 1 94 ? 3.851 16.652 32.471 1.00 70.44 94 ARG A C 1
ATOM 708 O O . ARG A 1 94 ? 4.980 16.751 31.986 1.00 70.44 94 ARG A O 1
ATOM 715 N N . PRO A 1 95 ? 2.855 17.498 32.138 1.00 72.75 95 PRO A N 1
ATOM 716 C CA . PRO A 1 95 ? 3.040 18.572 31.164 1.00 72.75 95 PRO A CA 1
ATOM 717 C C . PRO A 1 95 ? 4.202 19.507 31.559 1.00 72.75 95 PRO A C 1
ATOM 719 O O . PRO A 1 95 ? 4.351 19.827 32.743 1.00 72.75 95 PRO A O 1
ATOM 722 N N . PRO A 1 96 ? 5.027 19.956 30.593 1.00 75.00 96 PRO A N 1
ATOM 723 C CA . PRO A 1 96 ? 6.215 20.760 30.869 1.00 75.00 96 PRO A CA 1
ATOM 724 C C . PRO A 1 96 ? 5.832 22.139 31.421 1.00 75.00 96 PRO A C 1
ATOM 726 O O . PRO A 1 96 ? 5.117 22.904 30.772 1.00 75.00 96 PRO A O 1
ATOM 729 N N . THR A 1 97 ? 6.348 22.491 32.598 1.00 77.69 97 THR A N 1
ATOM 730 C CA . THR A 1 97 ? 6.063 23.775 33.260 1.00 77.69 97 THR A CA 1
ATOM 731 C C . THR A 1 97 ? 7.123 24.831 32.946 1.00 77.69 97 THR A C 1
ATOM 733 O O . THR A 1 97 ? 6.788 25.996 32.731 1.00 77.69 97 THR A O 1
ATOM 736 N N . ASN A 1 98 ? 8.390 24.428 32.812 1.00 86.38 98 ASN A N 1
ATOM 737 C CA . ASN A 1 98 ? 9.521 25.345 32.640 1.00 86.38 98 ASN A CA 1
ATOM 738 C C . ASN A 1 98 ? 9.912 25.567 31.165 1.00 86.38 98 ASN A C 1
ATOM 740 O O . ASN A 1 98 ? 9.789 24.672 30.331 1.00 86.38 98 ASN A O 1
ATOM 744 N N . LEU A 1 99 ? 10.477 26.739 30.841 1.00 81.06 99 LEU A N 1
ATOM 745 C CA . LEU A 1 99 ? 11.066 27.056 29.524 1.00 81.06 99 LEU A CA 1
ATOM 746 C C . LEU A 1 99 ? 12.037 25.978 28.983 1.00 81.06 99 LEU A C 1
ATOM 748 O O . LEU A 1 99 ? 11.833 25.534 27.851 1.00 81.06 99 LEU A O 1
ATOM 752 N N . PRO A 1 100 ? 13.032 25.479 29.751 1.00 84.56 100 PRO A N 1
ATOM 753 C CA . PRO A 1 100 ? 13.900 24.390 29.289 1.00 84.56 100 PRO A CA 1
ATOM 754 C C . PRO A 1 100 ? 13.143 23.079 29.038 1.00 84.56 100 PRO A C 1
ATOM 756 O O . PRO A 1 100 ? 13.465 22.353 28.100 1.00 84.56 100 PRO A O 1
ATOM 759 N N . GLN A 1 101 ? 12.099 22.784 29.820 1.00 82.12 101 GLN A N 1
ATOM 760 C CA . GLN A 1 101 ? 11.267 21.596 29.612 1.00 82.12 101 GLN A CA 1
ATOM 761 C C . GLN A 1 101 ? 10.430 21.720 28.338 1.00 82.12 101 GLN A C 1
ATOM 763 O O . GLN A 1 101 ? 10.280 20.738 27.623 1.00 82.12 101 GLN A O 1
ATOM 768 N N . LYS A 1 102 ? 9.936 22.919 28.005 1.00 80.88 102 LYS A N 1
ATOM 769 C CA . LYS A 1 102 ? 9.231 23.177 26.739 1.00 80.88 102 LYS A CA 1
ATOM 770 C C . LYS A 1 102 ? 10.157 23.008 25.532 1.00 80.88 102 LYS A C 1
ATOM 772 O O . LYS A 1 102 ? 9.754 22.387 24.551 1.00 80.88 102 LYS A O 1
ATOM 777 N N . LEU A 1 103 ? 11.403 23.485 25.619 1.00 86.81 103 LEU A N 1
ATOM 778 C CA . LEU A 1 103 ? 12.409 23.281 24.570 1.00 86.81 103 LEU A CA 1
ATOM 779 C C . LEU A 1 103 ? 12.748 21.793 24.399 1.00 86.81 103 LEU A C 1
ATOM 781 O O . LEU A 1 103 ? 12.698 21.274 23.286 1.00 86.81 103 LEU A O 1
ATOM 785 N N . MET A 1 104 ? 13.042 21.095 25.501 1.00 83.81 104 MET A N 1
ATOM 786 C CA . MET A 1 104 ? 13.359 19.665 25.477 1.00 83.81 104 MET A CA 1
ATOM 787 C C . MET A 1 104 ? 12.166 18.829 25.000 1.00 83.81 104 MET A C 1
ATOM 789 O O . MET A 1 104 ? 12.352 17.870 24.261 1.00 83.81 104 MET A O 1
ATOM 793 N N . HIS A 1 105 ? 10.936 19.213 25.348 1.00 80.00 105 HIS A N 1
ATOM 794 C CA . HIS A 1 105 ? 9.722 18.581 24.834 1.00 80.00 105 HIS A CA 1
ATOM 795 C C . HIS A 1 105 ? 9.577 18.787 23.318 1.00 80.00 105 HIS A C 1
ATOM 797 O O . HIS A 1 105 ? 9.241 17.848 22.597 1.00 80.00 105 HIS A O 1
ATOM 803 N N . GLY A 1 106 ? 9.912 19.979 22.809 1.00 79.62 106 GLY A N 1
ATOM 804 C CA . GLY A 1 106 ? 10.004 20.243 21.372 1.00 79.62 106 GLY A CA 1
ATOM 805 C C . GLY A 1 106 ? 11.039 19.353 20.675 1.00 79.62 106 GLY A C 1
ATOM 806 O O . GLY A 1 106 ? 10.725 18.707 19.676 1.00 79.62 106 GLY A O 1
ATOM 807 N N . LEU A 1 107 ? 12.245 19.242 21.239 1.00 83.62 107 LEU A N 1
ATOM 808 C CA . LEU A 1 107 ? 13.298 18.372 20.710 1.00 83.62 107 LEU A CA 1
ATOM 809 C C . LEU A 1 107 ? 12.910 16.888 20.781 1.00 83.62 107 LEU A C 1
ATOM 811 O O . LEU A 1 107 ? 13.118 16.151 19.821 1.00 83.62 107 LEU A O 1
ATOM 815 N N . HIS A 1 108 ? 12.281 16.455 21.875 1.00 80.75 108 HIS A N 1
ATOM 816 C CA . HIS A 1 108 ? 11.752 15.101 22.032 1.00 80.75 108 HIS A CA 1
ATOM 817 C C . HIS A 1 108 ? 10.670 14.797 20.992 1.00 80.75 108 HIS A C 1
ATOM 819 O O . HIS A 1 108 ? 10.647 13.704 20.428 1.00 80.75 108 HIS A O 1
ATOM 825 N N . LYS A 1 109 ? 9.802 15.767 20.677 1.00 73.06 109 LYS A N 1
ATOM 826 C CA . LYS A 1 109 ? 8.790 15.631 19.624 1.00 73.06 109 LYS A CA 1
ATOM 827 C C . LYS A 1 109 ? 9.434 15.468 18.246 1.00 73.06 109 LYS A C 1
ATOM 829 O O . LYS A 1 109 ? 8.986 14.613 17.483 1.00 73.06 109 LYS A O 1
ATOM 834 N N . ILE A 1 110 ? 10.498 16.220 17.952 1.00 78.38 110 ILE A N 1
ATOM 835 C CA . ILE A 1 110 ? 11.290 16.069 16.718 1.00 78.38 110 ILE A CA 1
ATOM 836 C C . ILE A 1 110 ? 11.980 14.699 16.684 1.00 78.38 110 ILE A C 1
ATOM 838 O O . ILE A 1 110 ? 11.920 14.014 15.670 1.00 78.38 110 ILE A O 1
ATOM 842 N N . TYR A 1 111 ? 12.564 14.250 17.793 1.00 81.88 111 TYR A N 1
ATOM 843 C CA . TYR A 1 111 ? 13.217 12.943 17.895 1.00 81.88 111 TYR A CA 1
ATOM 844 C C . TYR A 1 111 ? 12.237 11.763 17.741 1.00 81.88 111 TYR A C 1
ATOM 846 O O . TYR A 1 111 ? 12.497 10.798 17.018 1.00 81.88 111 TYR A O 1
ATOM 854 N N . ARG A 1 112 ? 11.055 11.843 18.366 1.00 72.88 112 ARG A N 1
ATOM 855 C CA . ARG A 1 112 ? 9.970 10.881 18.116 1.00 72.88 112 ARG A CA 1
ATOM 856 C C . ARG A 1 112 ? 9.507 10.947 16.664 1.00 72.88 112 ARG A C 1
ATOM 858 O O . ARG A 1 112 ? 9.207 9.912 16.078 1.00 72.88 112 ARG A O 1
ATOM 865 N N . TRP A 1 113 ? 9.453 12.143 16.073 1.00 77.94 113 TRP A N 1
ATOM 866 C CA . TRP A 1 113 ? 9.105 12.313 14.665 1.00 77.94 113 TRP A CA 1
ATOM 867 C C . TRP A 1 113 ? 10.115 11.627 13.737 1.00 77.94 113 TRP A C 1
ATOM 869 O O . TRP A 1 113 ? 9.682 10.819 12.920 1.00 77.94 113 TRP A O 1
ATOM 879 N N . THR A 1 114 ? 11.427 11.812 13.919 1.00 75.75 114 THR A N 1
ATOM 880 C CA . THR A 1 114 ? 12.457 11.156 13.084 1.00 75.75 114 THR A CA 1
ATOM 881 C C . THR A 1 114 ? 12.452 9.631 13.198 1.00 75.75 114 THR A C 1
ATOM 883 O O . THR A 1 114 ? 12.831 8.942 12.255 1.00 75.75 114 THR A O 1
ATOM 886 N N . SER A 1 115 ? 11.965 9.090 14.316 1.00 70.00 115 SER A N 1
ATOM 887 C CA . SER A 1 115 ? 11.817 7.644 14.532 1.00 70.00 115 SER A CA 1
ATOM 888 C C . SER A 1 115 ? 10.554 7.039 13.892 1.00 70.00 115 SER A C 1
ATOM 890 O O . SER A 1 115 ? 10.372 5.817 13.905 1.00 70.00 115 SER A O 1
ATOM 892 N N . THR A 1 116 ? 9.672 7.871 13.328 1.00 75.19 116 THR A N 1
ATOM 893 C CA . THR A 1 116 ? 8.439 7.427 12.654 1.00 75.19 116 THR A CA 1
ATOM 894 C C . THR A 1 116 ? 8.783 6.684 11.360 1.00 75.19 116 THR A C 1
ATOM 896 O O . THR A 1 116 ? 9.775 7.000 10.703 1.00 75.19 116 THR A O 1
ATOM 899 N N . ALA A 1 117 ? 7.969 5.698 10.967 1.00 70.88 117 ALA A N 1
ATOM 900 C CA . ALA A 1 117 ? 8.195 4.930 9.737 1.00 70.88 117 ALA A CA 1
ATOM 901 C C . ALA A 1 117 ? 8.282 5.830 8.489 1.00 70.88 117 ALA A C 1
ATOM 903 O O . ALA A 1 117 ? 9.185 5.648 7.679 1.00 70.88 117 ALA A O 1
ATOM 904 N N . GLU A 1 118 ? 7.422 6.846 8.405 1.00 78.00 118 GLU A N 1
ATOM 905 C CA . GLU A 1 118 ? 7.385 7.853 7.335 1.00 78.00 118 GLU A CA 1
ATOM 906 C C . GLU A 1 118 ? 8.669 8.690 7.256 1.00 78.00 118 GLU A C 1
ATOM 908 O O . GLU A 1 118 ? 9.200 8.923 6.172 1.00 78.00 118 GLU A O 1
ATOM 913 N N . ALA A 1 119 ? 9.208 9.121 8.401 1.00 81.31 119 ALA A N 1
ATOM 914 C CA . ALA A 1 119 ? 10.431 9.919 8.443 1.00 81.31 119 ALA A CA 1
ATOM 915 C C . ALA A 1 119 ? 11.652 9.085 8.025 1.00 81.31 119 ALA A C 1
ATOM 917 O O . ALA A 1 119 ? 12.471 9.536 7.224 1.00 81.31 119 ALA A O 1
ATOM 918 N N . VAL A 1 120 ? 11.739 7.836 8.500 1.00 82.25 120 VAL A N 1
ATOM 919 C CA . VAL A 1 120 ? 12.783 6.887 8.081 1.00 82.25 120 VAL A CA 1
ATOM 920 C C . VAL A 1 120 ? 12.671 6.579 6.586 1.00 82.25 120 VAL A C 1
ATOM 922 O O . VAL A 1 120 ? 13.686 6.548 5.893 1.00 82.25 120 VAL A O 1
ATOM 925 N N . PHE A 1 121 ? 11.456 6.375 6.078 1.00 85.06 121 PHE A N 1
ATOM 926 C CA . PHE A 1 121 ? 11.198 6.187 4.652 1.00 85.06 121 PHE A CA 1
ATOM 927 C C . PHE A 1 121 ? 11.630 7.406 3.832 1.00 85.06 121 PHE A C 1
ATOM 929 O O . PHE A 1 121 ? 12.391 7.260 2.881 1.00 85.06 121 PHE A O 1
ATOM 936 N N . THR A 1 122 ? 11.238 8.609 4.249 1.00 88.25 122 THR A N 1
ATOM 937 C CA . THR A 1 122 ? 11.614 9.865 3.586 1.00 88.25 122 THR A CA 1
ATOM 938 C C . THR A 1 122 ? 13.129 10.025 3.536 1.00 88.25 122 THR A C 1
ATOM 940 O O . THR A 1 122 ? 13.686 10.345 2.489 1.00 88.25 122 THR A O 1
ATOM 943 N N . PHE A 1 123 ? 13.822 9.743 4.642 1.00 88.75 123 PHE A N 1
ATOM 944 C CA . PHE A 1 123 ? 15.280 9.789 4.679 1.00 88.75 123 PHE A CA 1
ATOM 945 C C . PHE A 1 123 ? 15.909 8.801 3.686 1.00 88.75 123 PHE A C 1
ATOM 947 O O . PHE A 1 123 ? 16.800 9.183 2.930 1.00 88.75 123 PHE A O 1
ATOM 954 N N . LYS A 1 124 ? 15.414 7.556 3.625 1.00 89.56 124 LYS A N 1
ATOM 955 C CA . LYS A 1 124 ? 15.858 6.560 2.632 1.00 89.56 124 LYS A CA 1
ATOM 956 C C . LYS A 1 124 ? 15.591 7.029 1.201 1.00 89.56 124 LYS A C 1
ATOM 958 O O . LYS A 1 124 ? 16.476 6.936 0.355 1.00 89.56 124 LYS A O 1
ATOM 963 N N . TYR A 1 125 ? 14.404 7.563 0.935 1.00 91.00 125 TYR A N 1
ATOM 964 C CA . TYR A 1 125 ? 14.012 8.063 -0.379 1.00 91.00 125 TYR A CA 1
ATOM 965 C C . TYR A 1 125 ? 14.912 9.217 -0.838 1.00 91.00 125 TYR A C 1
ATOM 967 O O . TYR A 1 125 ? 15.425 9.211 -1.957 1.00 91.00 125 TYR A O 1
ATOM 975 N N . VAL A 1 126 ? 15.179 10.188 0.037 1.00 92.94 126 VAL A N 1
ATOM 976 C CA . VAL A 1 126 ? 16.104 11.295 -0.251 1.00 92.94 126 VAL A CA 1
ATOM 977 C C . VAL A 1 126 ? 17.517 10.766 -0.480 1.00 92.94 126 VAL A C 1
ATOM 979 O O . VAL A 1 126 ? 18.164 11.140 -1.458 1.00 92.94 126 VAL A O 1
ATOM 982 N N . PHE A 1 127 ? 17.979 9.851 0.372 1.00 93.69 127 PHE A N 1
ATOM 983 C CA . PHE A 1 127 ? 19.307 9.266 0.255 1.00 93.69 127 PHE A CA 1
ATOM 984 C C . PHE A 1 127 ? 19.500 8.518 -1.073 1.00 93.69 127 PHE A C 1
ATOM 986 O O . PHE A 1 127 ? 20.478 8.791 -1.765 1.00 93.69 127 PHE A O 1
ATOM 993 N N . VAL A 1 128 ? 18.567 7.641 -1.482 1.00 93.69 128 VAL A N 1
ATOM 994 C CA . VAL A 1 128 ? 18.675 6.911 -2.767 1.00 93.69 128 VAL A CA 1
ATOM 995 C C . VAL A 1 128 ? 18.676 7.860 -3.954 1.00 93.69 128 VAL A C 1
ATOM 997 O O . VAL A 1 128 ? 19.424 7.662 -4.909 1.00 93.69 128 VAL A O 1
ATOM 1000 N N . SER A 1 129 ? 17.861 8.912 -3.870 1.00 94.06 129 SER A N 1
ATOM 1001 C CA . SER A 1 129 ? 17.720 9.906 -4.928 1.00 94.06 129 SER A CA 1
ATOM 1002 C C . SER A 1 129 ? 19.028 10.659 -5.133 1.00 94.06 129 SER A C 1
ATOM 1004 O O . SER A 1 129 ? 19.508 10.757 -6.258 1.00 94.06 129 SER A O 1
ATOM 1006 N N . ILE A 1 130 ? 19.641 11.134 -4.045 1.00 95.00 130 ILE A N 1
ATOM 1007 C CA . ILE A 1 130 ? 20.935 11.820 -4.096 1.00 95.00 130 ILE A CA 1
ATOM 1008 C C . ILE A 1 130 ? 22.027 10.846 -4.546 1.00 95.00 130 ILE A C 1
ATOM 1010 O O . ILE A 1 130 ? 22.803 11.180 -5.436 1.00 95.00 130 ILE A O 1
ATOM 1014 N N . ALA A 1 131 ? 22.065 9.629 -3.997 1.00 93.94 131 ALA A N 1
ATOM 1015 C CA . ALA A 1 131 ? 23.078 8.629 -4.328 1.00 93.94 131 ALA A CA 1
ATOM 1016 C C . ALA A 1 131 ? 23.088 8.259 -5.821 1.00 93.94 131 ALA A C 1
ATOM 1018 O O . ALA A 1 131 ? 24.156 8.208 -6.428 1.00 93.94 131 ALA A O 1
ATOM 1019 N N . LEU A 1 132 ? 21.915 8.048 -6.430 1.00 92.81 132 LEU A N 1
ATOM 1020 C CA . LEU A 1 132 ? 21.796 7.727 -7.858 1.00 92.81 132 LEU A CA 1
ATOM 1021 C C . LEU A 1 132 ? 21.935 8.949 -8.770 1.00 92.81 132 LEU A C 1
ATOM 1023 O O . LEU A 1 132 ? 22.267 8.793 -9.943 1.00 92.81 132 LEU A O 1
ATOM 1027 N N . TRP A 1 133 ? 21.710 10.155 -8.250 1.00 94.56 133 TRP A N 1
ATOM 1028 C CA . TRP A 1 133 ? 21.885 11.399 -8.996 1.00 94.56 133 TRP A CA 1
ATOM 1029 C C . TRP A 1 133 ? 23.339 11.890 -9.021 1.00 94.56 133 TRP A C 1
ATOM 1031 O O . TRP A 1 133 ? 23.773 12.449 -10.026 1.00 94.56 133 TRP A O 1
ATOM 1041 N N . LEU A 1 134 ? 24.121 11.653 -7.961 1.00 94.00 134 LEU A N 1
ATOM 1042 C CA . LEU A 1 134 ? 25.517 12.102 -7.838 1.00 94.00 134 LEU A CA 1
ATOM 1043 C C . LEU A 1 134 ? 26.406 11.786 -9.062 1.00 94.00 134 LEU A C 1
ATOM 1045 O O . LEU A 1 134 ? 27.155 12.674 -9.484 1.00 94.00 134 LEU A O 1
ATOM 1049 N N . PRO A 1 135 ? 26.325 10.595 -9.699 1.00 93.44 135 PRO A N 1
ATOM 1050 C CA . PRO A 1 135 ? 27.089 10.305 -10.910 1.00 93.44 135 PRO A CA 1
ATOM 1051 C C . PRO A 1 135 ? 26.811 11.250 -12.088 1.00 93.44 135 PRO A C 1
ATOM 1053 O O . PRO A 1 135 ? 27.670 11.400 -12.946 1.00 93.44 135 PRO A O 1
ATOM 1056 N N . ALA A 1 136 ? 25.650 11.908 -12.135 1.00 92.06 136 ALA A N 1
ATOM 1057 C CA . ALA A 1 136 ? 25.320 12.882 -13.176 1.00 92.06 136 ALA A CA 1
ATOM 1058 C C . ALA A 1 136 ? 26.080 14.213 -13.023 1.00 92.06 136 ALA A C 1
ATOM 1060 O O . ALA A 1 136 ? 26.215 14.960 -13.992 1.00 92.06 136 ALA A O 1
ATOM 1061 N N . VAL A 1 137 ? 26.549 14.524 -11.808 1.00 94.06 137 VAL A N 1
ATOM 1062 C CA . VAL A 1 137 ? 27.133 15.827 -11.442 1.00 94.06 137 VAL A CA 1
ATOM 1063 C C . VAL A 1 137 ? 28.658 15.793 -11.466 1.00 94.06 137 VAL A C 1
ATOM 1065 O O . VAL A 1 137 ? 29.305 16.779 -11.823 1.00 94.06 137 VAL A O 1
ATOM 1068 N N . PHE A 1 138 ? 29.264 14.664 -11.096 1.00 94.12 138 PHE A N 1
ATOM 1069 C CA . PHE A 1 138 ? 30.717 14.541 -11.095 1.00 94.12 138 PHE A CA 1
ATOM 1070 C C . PHE A 1 138 ? 31.261 14.431 -12.523 1.00 94.12 138 PHE A C 1
ATOM 1072 O O . PHE A 1 138 ? 30.897 13.529 -13.271 1.00 94.12 138 PHE A O 1
ATOM 1079 N N . LYS A 1 139 ? 32.205 15.311 -12.890 1.00 90.44 139 LYS A N 1
ATOM 1080 C CA . LYS A 1 139 ? 32.776 15.393 -14.251 1.00 90.44 139 LYS A CA 1
ATOM 1081 C C . LYS A 1 139 ? 33.285 14.048 -14.793 1.00 90.44 139 LYS A C 1
ATOM 1083 O O . LYS A 1 139 ? 33.143 13.786 -15.980 1.00 90.44 139 LYS A O 1
ATOM 1088 N N . HIS A 1 140 ? 33.849 13.201 -13.930 1.00 93.19 140 HIS A N 1
ATOM 1089 C CA . HIS A 1 140 ? 34.413 11.905 -14.322 1.00 93.19 140 HIS A CA 1
ATOM 1090 C C . HIS A 1 140 ? 33.341 10.828 -14.596 1.00 93.19 140 HIS A C 1
ATOM 1092 O O . HIS A 1 140 ? 33.571 9.926 -15.396 1.00 93.19 140 HIS A O 1
ATOM 1098 N N . SER A 1 141 ? 32.171 10.891 -13.954 1.00 92.00 141 SER A N 1
ATOM 1099 C CA . SER A 1 141 ? 31.093 9.899 -14.119 1.00 92.00 141 SER A CA 1
ATOM 1100 C C . SER A 1 141 ? 29.899 10.411 -14.931 1.00 92.00 141 SER A C 1
ATOM 1102 O O . SER A 1 141 ? 29.102 9.599 -15.404 1.00 92.00 141 SER A O 1
ATOM 1104 N N . ALA A 1 142 ? 29.816 11.720 -15.184 1.00 90.31 142 ALA A N 1
ATOM 1105 C CA . ALA A 1 142 ? 28.725 12.341 -15.929 1.00 90.31 142 ALA A CA 1
ATOM 1106 C C . ALA A 1 142 ? 28.568 11.746 -17.335 1.00 90.31 142 ALA A C 1
ATOM 1108 O O . ALA A 1 142 ? 27.455 11.410 -17.735 1.00 90.31 142 ALA A O 1
ATOM 1109 N N . HIS A 1 143 ? 29.672 11.539 -18.066 1.00 90.06 143 HIS A N 1
ATOM 1110 C CA . HIS A 1 143 ? 29.621 10.933 -19.402 1.00 90.06 143 HIS A CA 1
ATOM 1111 C C . HIS A 1 143 ? 28.954 9.548 -19.375 1.00 90.06 143 HIS A C 1
ATOM 1113 O O . HIS A 1 143 ? 28.060 9.284 -20.174 1.00 90.06 143 HIS A O 1
ATOM 1119 N N . PHE A 1 144 ? 29.327 8.693 -18.417 1.00 90.06 144 PHE A N 1
ATOM 1120 C CA . PHE A 1 144 ? 28.717 7.371 -18.246 1.00 90.06 144 PHE A CA 1
ATOM 1121 C C . PHE A 1 144 ? 27.219 7.471 -17.926 1.00 90.06 144 PHE A C 1
ATOM 1123 O O . PHE A 1 144 ? 26.406 6.797 -18.557 1.00 90.06 144 PHE A O 1
ATOM 1130 N N . TYR A 1 145 ? 26.835 8.359 -17.003 1.00 91.69 145 TYR A N 1
ATOM 1131 C CA . TYR A 1 145 ? 25.434 8.554 -16.627 1.00 91.69 145 TYR A CA 1
ATOM 1132 C C . TYR A 1 145 ? 24.563 9.002 -17.813 1.00 91.69 145 TYR A C 1
ATOM 1134 O O . TYR A 1 145 ? 23.458 8.490 -17.995 1.00 91.69 145 TYR A O 1
ATOM 1142 N N . TYR A 1 146 ? 25.042 9.935 -18.642 1.00 89.69 146 TYR A N 1
ATOM 1143 C CA . TYR A 1 146 ? 24.291 10.409 -19.809 1.00 89.69 146 TYR A CA 1
ATOM 1144 C C . TYR A 1 146 ? 24.296 9.413 -20.974 1.00 89.69 146 TYR A C 1
ATOM 1146 O O . TYR A 1 146 ? 23.276 9.298 -21.663 1.00 89.69 146 TYR A O 1
ATOM 1154 N N . ALA A 1 147 ? 25.390 8.670 -21.168 1.00 87.50 147 ALA A N 1
ATOM 1155 C CA . ALA A 1 147 ? 25.491 7.638 -22.197 1.00 87.50 147 ALA A CA 1
ATOM 1156 C C . ALA A 1 147 ? 24.548 6.462 -21.942 1.00 87.50 147 ALA A C 1
ATOM 1158 O O . ALA A 1 147 ? 23.818 6.046 -22.840 1.00 87.50 147 ALA A O 1
ATOM 1159 N N . GLU A 1 148 ? 24.483 5.997 -20.697 1.00 88.75 148 GLU A N 1
ATOM 1160 C CA . GLU A 1 148 ? 23.616 4.886 -20.304 1.00 88.75 148 GLU A CA 1
ATOM 1161 C C . GLU A 1 148 ? 22.238 5.342 -19.810 1.00 88.75 148 GLU A C 1
ATOM 1163 O O . GLU A 1 148 ? 21.460 4.535 -19.319 1.00 88.75 148 GLU A O 1
ATOM 1168 N N . LYS A 1 149 ? 21.895 6.633 -19.937 1.00 89.69 149 LYS A N 1
ATOM 1169 C CA . LYS A 1 149 ? 20.609 7.205 -19.486 1.00 89.69 149 LYS A CA 1
ATOM 1170 C C . LYS A 1 149 ? 20.274 6.828 -18.030 1.00 89.69 149 LYS A C 1
ATOM 1172 O O . LYS A 1 149 ? 19.141 6.452 -17.718 1.00 89.69 149 LYS A O 1
ATOM 1177 N N . GLY A 1 150 ? 21.242 6.999 -17.126 1.00 89.75 150 GLY A N 1
ATOM 1178 C CA . GLY A 1 150 ? 21.172 6.639 -15.702 1.00 89.75 150 GLY A CA 1
ATOM 1179 C C . GLY A 1 150 ? 19.979 7.222 -14.931 1.00 89.75 150 GLY A C 1
ATOM 1180 O O . GLY A 1 150 ? 19.584 6.672 -13.905 1.00 89.75 150 GLY A O 1
ATOM 1181 N N . ILE A 1 151 ? 19.323 8.258 -15.467 1.00 91.94 151 ILE A N 1
ATOM 1182 C CA . ILE A 1 151 ? 18.064 8.803 -14.938 1.00 91.94 151 ILE A CA 1
ATOM 1183 C C . ILE A 1 151 ? 16.969 7.744 -14.796 1.00 91.94 151 ILE A C 1
ATOM 1185 O O . ILE A 1 151 ? 16.182 7.797 -13.856 1.00 91.94 151 ILE A O 1
ATOM 1189 N N . TRP A 1 152 ? 16.938 6.741 -15.674 1.00 90.81 152 TRP A N 1
ATOM 1190 C CA . TRP A 1 152 ? 15.957 5.667 -15.565 1.00 90.81 152 TRP A CA 1
ATOM 1191 C C . TRP A 1 152 ? 16.223 4.753 -14.373 1.00 90.81 152 TRP A C 1
ATOM 1193 O O . TRP A 1 152 ? 15.262 4.304 -13.761 1.00 90.81 152 TRP A O 1
ATOM 1203 N N . ALA A 1 153 ? 17.481 4.532 -13.980 1.00 93.81 153 ALA A N 1
ATOM 1204 C CA . ALA A 1 153 ? 17.782 3.800 -12.751 1.00 93.81 153 ALA A CA 1
ATOM 1205 C C . ALA A 1 153 ? 17.303 4.572 -11.509 1.00 93.81 153 ALA A C 1
ATOM 1207 O O . ALA A 1 153 ? 16.750 3.967 -10.593 1.00 93.81 153 ALA A O 1
ATOM 1208 N N . LEU A 1 154 ? 17.436 5.905 -11.511 1.00 94.12 154 LEU A N 1
ATOM 1209 C CA . LEU A 1 154 ? 16.908 6.775 -10.454 1.00 94.12 154 LEU A CA 1
ATOM 1210 C C . LEU A 1 154 ? 15.379 6.712 -10.376 1.00 94.12 154 LEU A C 1
ATOM 1212 O O . LEU A 1 154 ? 14.842 6.448 -9.302 1.00 94.12 154 LEU A O 1
ATOM 1216 N N . ILE A 1 155 ? 14.683 6.898 -11.505 1.00 91.94 155 ILE A N 1
ATOM 1217 C CA . ILE A 1 155 ? 13.214 6.807 -11.571 1.00 91.94 155 ILE A CA 1
ATOM 1218 C C . ILE A 1 155 ? 12.755 5.435 -11.073 1.00 91.94 155 ILE A C 1
ATOM 1220 O O . ILE A 1 155 ? 11.794 5.335 -10.310 1.00 91.94 155 ILE A O 1
ATOM 1224 N N . MET A 1 156 ? 13.450 4.370 -11.475 1.00 91.06 156 MET A N 1
ATOM 1225 C CA . MET A 1 156 ? 13.114 3.018 -11.051 1.00 91.06 156 MET A CA 1
ATOM 1226 C C . MET A 1 156 ? 13.307 2.834 -9.551 1.00 91.06 156 MET A C 1
ATOM 1228 O O . MET A 1 156 ? 12.365 2.397 -8.910 1.00 91.06 156 MET A O 1
ATOM 1232 N N . ALA A 1 157 ? 14.445 3.237 -8.981 1.00 92.62 157 ALA A N 1
ATOM 1233 C CA . ALA A 1 157 ? 14.685 3.124 -7.542 1.00 92.62 157 ALA A CA 1
ATOM 1234 C C . ALA A 1 157 ? 13.683 3.923 -6.698 1.00 92.62 157 ALA A C 1
ATOM 1236 O O . ALA A 1 157 ? 13.242 3.446 -5.658 1.00 92.62 157 ALA A O 1
ATOM 1237 N N . GLN A 1 158 ? 13.315 5.128 -7.137 1.00 91.62 158 GLN A N 1
ATOM 1238 C CA . GLN A 1 158 ? 12.322 5.953 -6.449 1.00 91.62 158 GLN A CA 1
ATOM 1239 C C . GLN A 1 158 ? 10.938 5.314 -6.480 1.00 91.62 158 GLN A C 1
ATOM 1241 O O . GLN A 1 158 ? 10.261 5.236 -5.464 1.00 91.62 158 GLN A O 1
ATOM 1246 N N . THR A 1 159 ? 10.522 4.843 -7.652 1.00 87.62 159 THR A N 1
ATOM 1247 C CA . THR A 1 159 ? 9.170 4.316 -7.833 1.00 87.62 159 THR A CA 1
ATOM 1248 C C . THR A 1 159 ? 9.003 2.884 -7.316 1.00 87.62 159 THR A C 1
ATOM 1250 O O . THR A 1 159 ? 7.872 2.423 -7.205 1.00 87.62 159 THR A O 1
ATOM 1253 N N . THR A 1 160 ? 10.086 2.164 -7.009 1.00 86.88 160 THR A N 1
ATOM 1254 C CA . THR A 1 160 ? 10.033 0.839 -6.368 1.00 86.88 160 THR A CA 1
ATOM 1255 C C . THR A 1 160 ? 10.175 0.880 -4.850 1.00 86.88 160 THR A C 1
ATOM 1257 O O . THR A 1 160 ? 9.815 -0.093 -4.192 1.00 86.88 160 THR A O 1
ATOM 1260 N N . LEU A 1 161 ? 10.737 1.951 -4.287 1.00 86.75 161 LEU A N 1
ATOM 1261 C CA . LEU A 1 161 ? 10.954 2.064 -2.849 1.00 86.75 161 LEU A CA 1
ATOM 1262 C C . LEU A 1 161 ? 9.618 2.298 -2.137 1.00 86.75 161 LEU A C 1
ATOM 1264 O O . LEU A 1 161 ? 8.935 3.278 -2.419 1.00 86.75 161 LEU A O 1
ATOM 1268 N N . ASN A 1 162 ? 9.283 1.426 -1.186 1.00 85.69 162 ASN A N 1
ATOM 1269 C CA . ASN A 1 162 ? 8.043 1.511 -0.419 1.00 85.69 162 ASN A CA 1
ATOM 1270 C C . ASN A 1 162 ? 8.297 1.432 1.101 1.00 85.69 162 ASN A C 1
ATOM 1272 O O . ASN A 1 162 ? 9.373 1.028 1.552 1.00 85.69 162 ASN A O 1
ATOM 1276 N N . ILE A 1 163 ? 7.320 1.853 1.907 1.00 81.50 163 ILE A N 1
ATOM 1277 C CA . ILE A 1 163 ? 7.378 1.836 3.373 1.00 81.50 163 ILE A CA 1
ATOM 1278 C C . ILE A 1 163 ? 7.409 0.390 3.879 1.00 81.50 163 ILE A C 1
ATOM 1280 O O . ILE A 1 163 ? 8.217 0.056 4.754 1.00 81.50 163 ILE A O 1
ATOM 1284 N N . TYR A 1 164 ? 6.544 -0.467 3.329 1.00 81.56 164 TYR A N 1
ATOM 1285 C CA . TYR A 1 164 ? 6.404 -1.864 3.732 1.00 81.56 164 TYR A CA 1
ATOM 1286 C C . TYR A 1 164 ? 7.197 -2.802 2.821 1.00 81.56 164 TYR A C 1
ATOM 1288 O O . TYR A 1 164 ? 7.111 -2.740 1.595 1.00 81.56 164 TYR A O 1
ATOM 1296 N N . ALA A 1 165 ? 7.926 -3.742 3.428 1.00 81.06 165 ALA A N 1
ATOM 1297 C CA . ALA A 1 165 ? 8.760 -4.687 2.682 1.00 81.06 165 ALA A CA 1
ATOM 1298 C C . ALA A 1 165 ? 7.948 -5.604 1.749 1.00 81.06 165 ALA A C 1
ATOM 1300 O O . ALA A 1 165 ? 8.378 -5.890 0.635 1.00 81.06 165 ALA A O 1
ATOM 1301 N N . ALA A 1 166 ? 6.774 -6.060 2.193 1.00 80.12 166 ALA A N 1
ATOM 1302 C CA . ALA A 1 166 ? 5.932 -6.971 1.417 1.00 80.12 166 ALA A CA 1
ATOM 1303 C C . ALA A 1 166 ? 5.401 -6.315 0.134 1.00 80.12 166 ALA A C 1
ATOM 1305 O O . ALA A 1 166 ? 5.410 -6.927 -0.933 1.00 80.12 166 ALA A O 1
ATOM 1306 N N . ASP A 1 167 ? 5.012 -5.048 0.247 1.00 81.62 167 ASP A N 1
ATOM 1307 C CA . ASP A 1 167 ? 4.548 -4.242 -0.871 1.00 81.62 167 ASP A CA 1
ATOM 1308 C C . ASP A 1 167 ? 5.673 -3.991 -1.879 1.00 81.62 167 ASP A C 1
ATOM 1310 O O . ASP A 1 167 ? 5.554 -4.292 -3.065 1.00 81.62 167 ASP A O 1
ATOM 1314 N N . GLN A 1 168 ? 6.836 -3.570 -1.384 1.00 86.00 168 GLN A N 1
ATOM 1315 C CA . GLN A 1 168 ? 8.019 -3.381 -2.210 1.00 86.00 168 GLN A CA 1
ATOM 1316 C C . GLN A 1 168 ? 8.405 -4.653 -2.998 1.00 86.00 168 GLN A C 1
ATOM 1318 O O . GLN A 1 168 ? 8.742 -4.565 -4.178 1.00 86.00 168 GLN A O 1
ATOM 1323 N N . ILE A 1 169 ? 8.321 -5.844 -2.388 1.00 87.00 169 ILE A N 1
ATOM 1324 C CA . ILE A 1 169 ? 8.589 -7.126 -3.069 1.00 87.00 169 ILE A CA 1
ATOM 1325 C C . ILE A 1 169 ? 7.575 -7.389 -4.188 1.00 87.00 169 ILE A C 1
ATOM 1327 O O . ILE A 1 169 ? 7.966 -7.766 -5.297 1.00 87.00 169 ILE A O 1
ATOM 1331 N N . PHE A 1 170 ? 6.285 -7.182 -3.919 1.00 85.75 170 PHE A N 1
ATOM 1332 C CA . PHE A 1 170 ? 5.242 -7.331 -4.931 1.00 85.75 170 PHE A CA 1
ATOM 1333 C C . PHE A 1 170 ? 5.452 -6.349 -6.093 1.00 85.75 170 PHE A C 1
ATOM 1335 O O . PHE A 1 170 ? 5.438 -6.749 -7.261 1.00 85.75 170 PHE A O 1
ATOM 1342 N N . ASN A 1 171 ? 5.749 -5.088 -5.779 1.00 87.06 171 ASN A N 1
ATOM 1343 C CA . ASN A 1 171 ? 6.082 -4.056 -6.752 1.00 87.06 171 ASN A CA 1
ATOM 1344 C C . ASN A 1 171 ? 7.322 -4.414 -7.587 1.00 87.06 171 ASN A C 1
ATOM 1346 O O . ASN A 1 171 ? 7.325 -4.186 -8.795 1.00 87.06 171 ASN A O 1
ATOM 1350 N N . TYR A 1 172 ? 8.357 -5.038 -7.015 1.00 89.44 172 TYR A N 1
ATOM 1351 C CA . TYR A 1 172 ? 9.478 -5.545 -7.814 1.00 89.44 172 TYR A CA 1
ATOM 1352 C C . TYR A 1 172 ? 9.044 -6.601 -8.821 1.00 89.44 172 TYR A C 1
ATOM 1354 O O . TYR A 1 172 ? 9.402 -6.502 -9.995 1.00 89.44 172 TYR A O 1
ATOM 1362 N N . ALA A 1 173 ? 8.267 -7.594 -8.386 1.00 90.38 173 ALA A N 1
ATOM 1363 C CA . ALA A 1 173 ? 7.830 -8.677 -9.257 1.00 90.38 173 ALA A CA 1
ATOM 1364 C C . ALA A 1 173 ? 7.002 -8.145 -10.437 1.00 90.38 173 ALA A C 1
ATOM 1366 O O . ALA A 1 173 ? 7.315 -8.431 -11.594 1.00 90.38 173 ALA A O 1
ATOM 1367 N N . THR A 1 174 ? 5.996 -7.310 -10.164 1.00 90.25 174 THR A N 1
ATOM 1368 C CA . THR A 1 174 ? 5.124 -6.750 -11.208 1.00 90.25 174 THR A CA 1
ATOM 1369 C C . THR A 1 174 ? 5.888 -5.851 -12.179 1.00 90.25 174 THR A C 1
ATOM 1371 O O . THR A 1 174 ? 5.658 -5.908 -13.388 1.00 90.25 174 THR A O 1
ATOM 1374 N N . ARG A 1 175 ? 6.846 -5.057 -11.688 1.00 91.56 175 ARG A N 1
ATOM 1375 C CA . ARG A 1 175 ? 7.647 -4.136 -12.506 1.00 91.56 175 ARG A CA 1
ATOM 1376 C C . ARG A 1 175 ? 8.700 -4.842 -13.348 1.00 91.56 175 ARG A C 1
ATOM 1378 O O . ARG A 1 175 ? 8.882 -4.464 -14.505 1.00 91.56 175 ARG A O 1
ATOM 1385 N N . LEU A 1 176 ? 9.372 -5.859 -12.809 1.00 93.69 176 LEU A N 1
ATOM 1386 C CA . LEU A 1 176 ? 10.333 -6.665 -13.565 1.00 93.69 176 LEU A CA 1
ATOM 1387 C C . LEU A 1 176 ? 9.623 -7.440 -14.677 1.00 93.69 176 LEU A C 1
ATOM 1389 O O . LEU A 1 176 ? 10.040 -7.362 -15.830 1.00 93.69 176 LEU A O 1
ATOM 1393 N N . VAL A 1 177 ? 8.504 -8.101 -14.365 1.00 94.06 177 VAL A N 1
ATOM 1394 C CA . VAL A 1 177 ? 7.702 -8.823 -15.365 1.00 94.06 177 VAL A CA 1
ATOM 1395 C C . VAL A 1 177 ? 7.137 -7.861 -16.413 1.00 94.06 177 VAL A C 1
ATOM 1397 O O . VAL A 1 177 ? 7.300 -8.096 -17.608 1.00 94.06 177 VAL A O 1
ATOM 1400 N N . GLY A 1 178 ? 6.544 -6.742 -15.989 1.00 93.62 178 GLY A N 1
ATOM 1401 C CA . GLY A 1 178 ? 6.008 -5.731 -16.901 1.00 93.62 178 GLY A CA 1
ATOM 1402 C C . GLY A 1 178 ? 7.078 -5.135 -17.817 1.00 93.62 178 GLY A C 1
ATOM 1403 O O . GLY A 1 178 ? 6.864 -5.006 -19.019 1.00 93.62 178 GLY A O 1
ATOM 1404 N N . THR A 1 179 ? 8.266 -4.837 -17.283 1.00 94.81 179 THR A N 1
ATOM 1405 C CA . THR A 1 179 ? 9.401 -4.365 -18.090 1.00 94.81 179 THR A CA 1
ATOM 1406 C C . THR A 1 179 ? 9.822 -5.429 -19.095 1.00 94.81 179 THR A C 1
ATOM 1408 O O . THR A 1 179 ? 9.958 -5.112 -20.269 1.00 94.81 179 THR A O 1
ATOM 1411 N N . PHE A 1 180 ? 9.984 -6.685 -18.675 1.00 95.75 180 PHE A N 1
ATOM 1412 C CA . PHE A 1 180 ? 10.393 -7.775 -19.561 1.00 95.75 180 PHE A CA 1
ATOM 1413 C C . PHE A 1 180 ? 9.412 -7.979 -20.727 1.00 95.75 180 PHE A C 1
ATOM 1415 O O . PHE A 1 180 ? 9.830 -8.049 -21.882 1.00 95.75 180 PHE A O 1
ATOM 1422 N N . ILE A 1 181 ? 8.105 -7.985 -20.444 1.00 95.56 181 ILE A N 1
ATOM 1423 C CA . ILE A 1 181 ? 7.057 -8.071 -21.472 1.00 95.56 181 ILE A CA 1
ATOM 1424 C C . ILE A 1 181 ? 7.115 -6.848 -22.400 1.00 95.56 181 ILE A C 1
ATOM 1426 O O . ILE A 1 181 ? 7.097 -6.996 -23.622 1.00 95.56 181 ILE A O 1
ATOM 1430 N N . GLY A 1 182 ? 7.253 -5.643 -21.841 1.00 95.44 182 GLY A N 1
ATOM 1431 C CA . GLY A 1 182 ? 7.381 -4.409 -22.617 1.00 95.44 182 GLY A CA 1
ATOM 1432 C C . GLY A 1 182 ? 8.615 -4.390 -23.525 1.00 95.44 182 GLY A C 1
ATOM 1433 O O . GLY A 1 182 ? 8.534 -3.895 -24.647 1.00 95.44 182 GLY A O 1
ATOM 1434 N N . LEU A 1 183 ? 9.738 -4.963 -23.078 1.00 96.12 183 LEU A N 1
ATOM 1435 C CA . LEU A 1 183 ? 10.949 -5.134 -23.886 1.00 96.12 183 LEU A CA 1
ATOM 1436 C C . LEU A 1 183 ? 10.711 -6.101 -25.044 1.00 96.12 183 LEU A C 1
ATOM 1438 O O . LEU A 1 183 ? 11.072 -5.783 -26.172 1.00 96.12 183 LEU A O 1
ATOM 1442 N N . ALA A 1 184 ? 10.084 -7.250 -24.780 1.00 96.00 184 ALA A N 1
ATOM 1443 C CA . ALA A 1 184 ? 9.795 -8.248 -25.805 1.00 96.00 184 ALA A CA 1
ATOM 1444 C C . ALA A 1 184 ? 8.872 -7.685 -26.897 1.00 96.00 184 ALA A C 1
ATOM 1446 O O . ALA A 1 184 ? 9.186 -7.784 -28.082 1.00 96.00 184 ALA A O 1
ATOM 1447 N N . ILE A 1 185 ? 7.778 -7.023 -26.503 1.00 95.62 185 ILE A N 1
ATOM 1448 C CA . ILE A 1 185 ? 6.837 -6.396 -27.443 1.00 95.62 185 ILE A CA 1
ATOM 1449 C C . ILE A 1 185 ? 7.500 -5.214 -28.164 1.00 95.62 185 ILE A C 1
ATOM 1451 O O . ILE A 1 185 ? 7.321 -5.054 -29.368 1.00 95.62 185 ILE A O 1
ATOM 1455 N N . GLY A 1 186 ? 8.294 -4.400 -27.460 1.00 94.69 186 GLY A N 1
ATOM 1456 C CA . GLY A 1 186 ? 9.011 -3.265 -28.049 1.00 94.69 186 GLY A CA 1
ATOM 1457 C C . GLY A 1 186 ? 10.034 -3.691 -29.101 1.00 94.69 186 GLY A C 1
ATOM 1458 O O . GLY A 1 186 ? 10.092 -3.098 -30.177 1.00 94.69 186 GLY A O 1
ATOM 1459 N N . LEU A 1 187 ? 10.800 -4.750 -28.825 1.00 94.31 187 LEU A N 1
ATOM 1460 C CA . LEU A 1 187 ? 11.738 -5.333 -29.784 1.00 94.31 187 LEU A CA 1
ATOM 1461 C C . LEU A 1 187 ? 11.014 -5.953 -30.976 1.00 94.31 187 LEU A C 1
ATOM 1463 O O . LEU A 1 187 ? 11.420 -5.722 -32.112 1.00 94.31 187 LEU A O 1
ATOM 1467 N N . LEU A 1 188 ? 9.934 -6.697 -30.728 1.00 94.12 188 LEU A N 1
ATOM 1468 C CA . LEU A 1 188 ? 9.120 -7.284 -31.788 1.00 94.12 188 LEU A CA 1
ATOM 1469 C C . LEU A 1 188 ? 8.563 -6.200 -32.716 1.00 94.12 188 LEU A C 1
ATOM 1471 O O . LEU A 1 188 ? 8.713 -6.308 -33.928 1.00 94.12 188 LEU A O 1
ATOM 1475 N N . ALA A 1 189 ? 7.997 -5.127 -32.161 1.00 93.25 189 ALA A N 1
ATOM 1476 C CA . ALA A 1 189 ? 7.480 -4.009 -32.943 1.00 93.25 189 ALA A CA 1
ATOM 1477 C C . ALA A 1 189 ? 8.585 -3.291 -33.732 1.00 93.25 189 ALA A C 1
ATOM 1479 O O . ALA A 1 189 ? 8.387 -2.959 -34.901 1.00 93.25 189 ALA A O 1
ATOM 1480 N N . TRP A 1 190 ? 9.757 -3.084 -33.121 1.00 92.62 190 TRP A N 1
ATOM 1481 C CA . TRP A 1 190 ? 10.893 -2.463 -33.798 1.00 92.62 190 TRP A CA 1
ATOM 1482 C C . TRP A 1 190 ? 11.363 -3.295 -34.995 1.00 92.62 190 TRP A C 1
ATOM 1484 O O . TRP A 1 190 ? 11.391 -2.794 -36.118 1.00 92.62 190 TRP A O 1
ATOM 1494 N N . TYR A 1 191 ? 11.687 -4.572 -34.785 1.00 91.75 191 TYR A N 1
ATOM 1495 C CA . TYR A 1 191 ? 12.219 -5.422 -35.850 1.00 91.75 191 TYR A CA 1
ATOM 1496 C C . TYR A 1 191 ? 11.171 -5.764 -36.916 1.00 91.75 191 TYR A C 1
ATOM 1498 O O . TYR A 1 191 ? 11.531 -5.866 -38.087 1.00 91.75 191 TYR A O 1
ATOM 1506 N N . ALA A 1 192 ? 9.887 -5.870 -36.557 1.00 90.81 192 ALA A N 1
ATOM 1507 C CA . ALA A 1 192 ? 8.812 -6.079 -37.527 1.00 90.81 192 ALA A CA 1
ATOM 1508 C C . ALA A 1 192 ? 8.608 -4.868 -38.455 1.00 90.81 192 ALA A C 1
ATOM 1510 O O . ALA A 1 192 ? 8.344 -5.049 -39.640 1.00 90.81 192 ALA A O 1
ATOM 1511 N N . GLY A 1 193 ? 8.731 -3.640 -37.936 1.00 86.50 193 GLY A N 1
ATOM 1512 C CA . GLY A 1 193 ? 8.532 -2.419 -38.726 1.00 86.50 193 GLY A CA 1
ATOM 1513 C C . GLY A 1 193 ? 9.775 -1.937 -39.479 1.00 86.50 193 GLY A C 1
ATOM 1514 O O . GLY A 1 193 ? 9.652 -1.368 -40.562 1.00 86.50 193 GLY A O 1
ATOM 1515 N N . ASN A 1 194 ? 10.965 -2.149 -38.908 1.00 86.81 194 ASN A N 1
ATOM 1516 C CA . ASN A 1 194 ? 12.203 -1.486 -39.336 1.00 86.81 194 ASN A CA 1
ATOM 1517 C C . ASN A 1 194 ? 13.348 -2.444 -39.701 1.00 86.81 194 ASN A C 1
ATOM 1519 O O . ASN A 1 194 ? 14.366 -2.000 -40.240 1.00 86.81 194 ASN A O 1
ATOM 1523 N N . GLY A 1 195 ? 13.201 -3.748 -39.442 1.00 83.25 195 GLY A N 1
ATOM 1524 C CA . GLY A 1 195 ? 14.259 -4.730 -39.671 1.00 83.25 195 GLY A CA 1
ATOM 1525 C C . GLY A 1 195 ? 15.551 -4.372 -38.927 1.00 83.25 195 GLY A C 1
ATOM 1526 O O . GLY A 1 195 ? 15.521 -3.907 -37.789 1.00 83.25 195 GLY A O 1
ATOM 1527 N N . THR A 1 196 ? 16.701 -4.589 -39.568 1.00 78.69 196 THR A N 1
ATOM 1528 C CA . THR A 1 196 ? 18.033 -4.285 -39.008 1.00 78.69 196 THR A CA 1
ATOM 1529 C C . THR A 1 196 ? 18.544 -2.876 -39.334 1.00 78.69 196 THR A C 1
ATOM 1531 O O . THR A 1 196 ? 19.669 -2.551 -38.967 1.00 78.69 196 THR A O 1
ATOM 1534 N N . GLY A 1 197 ? 17.770 -2.061 -40.057 1.00 76.62 197 GLY A N 1
ATOM 1535 C CA . GLY A 1 197 ? 18.186 -0.731 -40.513 1.00 76.62 197 GLY A CA 1
ATOM 1536 C C . GLY A 1 197 ? 17.668 0.416 -39.639 1.00 76.62 197 GLY A C 1
ATOM 1537 O O . GLY A 1 197 ? 17.069 0.202 -38.587 1.00 76.62 197 GLY A O 1
ATOM 1538 N N . ASN A 1 198 ? 17.838 1.650 -40.129 1.00 73.75 198 ASN A N 1
ATOM 1539 C CA . ASN A 1 198 ? 17.333 2.866 -39.470 1.00 73.75 198 ASN A CA 1
ATOM 1540 C C . ASN A 1 198 ? 15.803 3.022 -39.566 1.00 73.75 198 ASN A C 1
ATOM 1542 O O . ASN A 1 198 ? 15.241 3.918 -38.946 1.00 73.75 198 ASN A O 1
ATOM 1546 N N . GLY A 1 199 ? 15.128 2.107 -40.268 1.00 73.44 199 GLY A N 1
ATOM 1547 C CA . GLY A 1 199 ? 13.678 1.987 -40.283 1.00 73.44 199 GLY A CA 1
ATOM 1548 C C . GLY A 1 199 ? 12.961 2.777 -41.371 1.00 73.44 199 GLY A C 1
ATOM 1549 O O . GLY A 1 199 ? 13.499 3.701 -41.970 1.00 73.44 199 GLY A O 1
ATOM 1550 N N . ASN A 1 200 ? 11.721 2.372 -41.639 1.00 83.75 200 ASN A N 1
ATOM 1551 C CA . ASN A 1 200 ? 10.805 3.039 -42.560 1.00 83.75 200 ASN A CA 1
ATOM 1552 C C . ASN A 1 200 ? 9.668 3.659 -41.728 1.00 83.75 200 ASN A C 1
ATOM 1554 O O . ASN A 1 200 ? 9.030 2.921 -40.972 1.00 83.75 200 ASN A O 1
ATOM 1558 N N . PRO A 1 201 ? 9.352 4.963 -41.873 1.00 86.62 201 PRO A N 1
ATOM 1559 C CA . PRO A 1 201 ? 8.301 5.612 -41.085 1.00 86.62 201 PRO A CA 1
ATOM 1560 C C . PRO A 1 201 ? 6.944 4.909 -41.189 1.00 86.62 201 PRO A C 1
ATOM 1562 O O . PRO A 1 201 ? 6.235 4.793 -40.191 1.00 86.62 201 PRO A O 1
ATOM 1565 N N . TYR A 1 202 ? 6.600 4.373 -42.361 1.00 89.06 202 TYR A N 1
ATOM 1566 C CA . TYR A 1 202 ? 5.338 3.660 -42.557 1.00 89.06 202 TYR A CA 1
ATOM 1567 C C . TYR A 1 202 ? 5.341 2.282 -41.883 1.00 89.06 202 TYR A C 1
ATOM 1569 O O . TYR A 1 202 ? 4.362 1.909 -41.240 1.00 89.06 202 TYR A O 1
ATOM 1577 N N . GLY A 1 203 ? 6.455 1.547 -41.973 1.00 87.88 203 GLY A N 1
ATOM 1578 C CA . GLY A 1 203 ? 6.614 0.242 -41.321 1.00 87.88 203 GLY A CA 1
ATOM 1579 C C . GLY A 1 203 ? 6.587 0.356 -39.797 1.00 87.88 203 GLY A C 1
ATOM 1580 O O . GLY A 1 203 ? 5.857 -0.378 -39.130 1.00 87.88 203 GLY A O 1
ATOM 1581 N N . ALA A 1 204 ? 7.302 1.343 -39.249 1.00 88.00 204 ALA A N 1
ATOM 1582 C CA . ALA A 1 204 ? 7.279 1.668 -37.827 1.00 88.00 204 ALA A CA 1
ATOM 1583 C C . ALA A 1 204 ? 5.869 2.052 -37.348 1.00 88.00 204 ALA A C 1
ATOM 1585 O O . ALA A 1 204 ? 5.413 1.547 -36.323 1.00 88.00 204 ALA A O 1
ATOM 1586 N N . ALA A 1 205 ? 5.158 2.906 -38.096 1.00 90.75 205 ALA A N 1
ATOM 1587 C CA . ALA A 1 205 ? 3.811 3.343 -37.736 1.00 90.75 205 ALA A CA 1
ATOM 1588 C C . ALA A 1 205 ? 2.812 2.177 -37.693 1.00 90.75 205 ALA A C 1
ATOM 1590 O O . ALA A 1 205 ? 2.041 2.069 -36.739 1.00 90.75 205 ALA A O 1
ATOM 1591 N N . VAL A 1 206 ? 2.854 1.277 -38.681 1.00 93.44 206 VAL A N 1
ATOM 1592 C CA . VAL A 1 206 ? 1.987 0.090 -38.712 1.00 93.44 206 VAL A CA 1
ATOM 1593 C C . VAL A 1 206 ? 2.321 -0.859 -37.560 1.00 93.44 206 VAL A C 1
ATOM 1595 O O . VAL A 1 206 ? 1.418 -1.267 -36.830 1.00 93.44 206 VAL A O 1
ATOM 1598 N N . ALA A 1 207 ? 3.601 -1.171 -37.338 1.00 92.38 207 ALA A N 1
ATOM 1599 C CA . ALA A 1 207 ? 4.014 -2.082 -36.270 1.00 92.38 207 ALA A CA 1
ATOM 1600 C C . ALA A 1 207 ? 3.634 -1.555 -34.874 1.00 92.38 207 ALA A C 1
ATOM 1602 O O . ALA A 1 207 ? 3.098 -2.298 -34.047 1.00 92.38 207 ALA A O 1
ATOM 1603 N N . VAL A 1 208 ? 3.841 -0.257 -34.622 1.00 92.75 208 VAL A N 1
ATOM 1604 C CA . VAL A 1 208 ? 3.420 0.399 -33.376 1.00 92.75 208 VAL A CA 1
ATOM 1605 C C . VAL A 1 208 ? 1.901 0.432 -33.256 1.00 92.75 208 VAL A C 1
ATOM 1607 O O . VAL A 1 208 ? 1.381 0.118 -32.188 1.00 92.75 208 VAL A O 1
ATOM 1610 N N . GLY A 1 209 ? 1.184 0.767 -34.332 1.00 92.62 209 GLY A N 1
ATOM 1611 C CA . GLY A 1 209 ? -0.278 0.827 -34.351 1.00 92.62 209 GLY A CA 1
ATOM 1612 C C . GLY A 1 209 ? -0.936 -0.512 -34.015 1.00 92.62 209 GLY A C 1
ATOM 1613 O O . GLY A 1 209 ? -1.906 -0.550 -33.264 1.00 92.62 209 GLY A O 1
ATOM 1614 N N . VAL A 1 210 ? -0.375 -1.626 -34.488 1.00 94.75 210 VAL A N 1
ATOM 1615 C CA . VAL A 1 210 ? -0.867 -2.966 -34.136 1.00 94.75 210 VAL A CA 1
ATOM 1616 C C . VAL A 1 210 ? -0.563 -3.304 -32.675 1.00 94.75 210 VAL A C 1
ATOM 1618 O O . VAL A 1 210 ? -1.427 -3.828 -31.976 1.00 94.75 210 VAL A O 1
ATOM 1621 N N . CYS A 1 211 ? 0.635 -2.977 -32.180 1.00 93.44 211 CYS A N 1
ATOM 1622 C CA . CYS A 1 211 ? 1.039 -3.313 -30.811 1.00 93.44 211 CYS A CA 1
ATOM 1623 C C . CYS A 1 211 ? 0.382 -2.425 -29.741 1.00 93.44 211 CYS A C 1
ATOM 1625 O O . CYS A 1 211 ? 0.183 -2.872 -28.612 1.00 93.44 211 CYS A O 1
ATOM 1627 N N . ILE A 1 212 ? 0.025 -1.176 -30.062 1.00 92.94 212 ILE A N 1
ATOM 1628 C CA . ILE A 1 212 ? -0.525 -0.232 -29.079 1.00 92.94 212 ILE A CA 1
ATOM 1629 C C . ILE A 1 212 ? -1.962 -0.576 -28.672 1.00 92.94 212 ILE A C 1
ATOM 1631 O O . ILE A 1 212 ? -2.330 -0.348 -27.524 1.00 92.94 212 ILE A O 1
ATOM 1635 N N . ILE A 1 213 ? -2.759 -1.164 -29.572 1.00 92.88 213 ILE A N 1
ATOM 1636 C CA . ILE A 1 213 ? -4.157 -1.547 -29.313 1.00 92.88 213 ILE A CA 1
ATOM 1637 C C . ILE A 1 213 ? -4.268 -2.523 -28.124 1.00 92.88 213 ILE A C 1
ATOM 1639 O O . ILE A 1 213 ? -4.951 -2.186 -27.152 1.00 92.88 213 ILE A O 1
ATOM 1643 N N . PRO A 1 214 ? -3.589 -3.691 -28.121 1.00 92.56 214 PRO A N 1
ATOM 1644 C CA . PRO A 1 214 ? -3.643 -4.602 -26.982 1.00 92.56 214 PRO A CA 1
ATOM 1645 C C . PRO A 1 214 ? -2.988 -4.009 -25.725 1.00 92.56 214 PRO A C 1
ATOM 1647 O O . PRO A 1 214 ? -3.482 -4.242 -24.624 1.00 92.56 214 PRO A O 1
ATOM 1650 N N . LEU A 1 215 ? -1.929 -3.199 -25.857 1.00 92.12 215 LEU A N 1
ATOM 1651 C CA . LEU A 1 215 ? -1.291 -2.544 -24.706 1.00 92.12 215 LEU A CA 1
ATOM 1652 C C . LEU A 1 215 ? -2.228 -1.546 -24.011 1.00 92.12 215 LEU A C 1
ATOM 1654 O O . LEU A 1 215 ? -2.302 -1.522 -22.783 1.00 92.12 215 LEU A O 1
ATOM 1658 N N . LEU A 1 216 ? -2.972 -0.746 -24.778 1.00 90.88 216 LEU A N 1
ATOM 1659 C CA . LEU A 1 216 ? -3.968 0.179 -24.238 1.00 90.88 216 LEU A CA 1
ATOM 1660 C C . LEU A 1 216 ? -5.154 -0.562 -23.626 1.00 90.88 216 LEU A C 1
ATOM 1662 O O . LEU A 1 216 ? -5.612 -0.170 -22.555 1.00 90.88 216 LEU A O 1
ATOM 1666 N N . PHE A 1 217 ? -5.610 -1.651 -24.250 1.00 92.38 217 PHE A N 1
ATOM 1667 C CA . PHE A 1 217 ? -6.654 -2.497 -23.676 1.00 92.38 217 PHE A CA 1
ATOM 1668 C C . PHE A 1 217 ? -6.243 -3.018 -22.292 1.00 92.38 217 PHE A C 1
ATOM 1670 O O . PHE A 1 217 ? -6.952 -2.805 -21.310 1.00 92.38 217 PHE A O 1
ATOM 1677 N N . VAL A 1 218 ? -5.050 -3.611 -22.181 1.00 90.88 218 VAL A N 1
ATOM 1678 C CA . VAL A 1 218 ? -4.525 -4.097 -20.896 1.00 90.88 218 VAL A CA 1
ATOM 1679 C C . VAL A 1 218 ? -4.357 -2.951 -19.895 1.00 90.88 218 VAL A C 1
ATOM 1681 O O . VAL A 1 218 ? -4.665 -3.117 -18.719 1.00 90.88 218 VAL A O 1
ATOM 1684 N N . ARG A 1 219 ? -3.927 -1.764 -20.334 1.00 88.50 219 ARG A N 1
ATOM 1685 C CA . ARG A 1 219 ? -3.792 -0.597 -19.452 1.00 88.50 219 ARG A CA 1
ATOM 1686 C C . ARG A 1 219 ? -5.125 -0.119 -18.869 1.00 88.50 219 ARG A C 1
ATOM 1688 O O . ARG A 1 219 ? -5.134 0.320 -17.726 1.00 88.50 219 ARG A O 1
ATOM 1695 N N . ILE A 1 220 ? -6.206 -0.156 -19.645 1.00 89.19 220 ILE A N 1
ATOM 1696 C CA . ILE A 1 220 ? -7.518 0.370 -19.233 1.00 89.19 220 ILE A CA 1
ATOM 1697 C C . ILE A 1 220 ? -8.276 -0.636 -18.362 1.00 89.19 220 ILE A C 1
ATOM 1699 O O . ILE A 1 220 ? -8.944 -0.235 -17.415 1.00 89.19 220 ILE A O 1
ATOM 1703 N N . PHE A 1 221 ? -8.182 -1.930 -18.679 1.00 90.50 221 PHE A N 1
ATOM 1704 C CA . PHE A 1 221 ? -9.030 -2.958 -18.066 1.00 90.50 221 PHE A CA 1
ATOM 1705 C C . PHE A 1 221 ? -8.327 -3.826 -17.017 1.00 90.50 221 PHE A C 1
ATOM 1707 O O . PHE A 1 221 ? -8.972 -4.680 -16.407 1.00 90.50 221 PHE A O 1
ATOM 1714 N N . ALA A 1 222 ? -7.021 -3.660 -16.800 1.00 86.81 222 ALA A N 1
ATOM 1715 C CA . ALA A 1 222 ? -6.332 -4.437 -15.779 1.00 86.81 222 ALA A CA 1
ATOM 1716 C C . ALA A 1 222 ? -6.729 -4.022 -14.352 1.00 86.81 222 ALA A C 1
ATOM 1718 O O . ALA A 1 222 ? -6.960 -2.839 -14.101 1.00 86.81 222 ALA A O 1
ATOM 1719 N N . PRO A 1 223 ? -6.731 -4.973 -13.397 1.00 84.19 223 PRO A N 1
ATOM 1720 C CA . PRO A 1 223 ? -6.938 -4.670 -11.985 1.00 84.19 223 PRO A CA 1
ATOM 1721 C C . PRO A 1 223 ? -5.920 -3.651 -11.460 1.00 84.19 223 PRO A C 1
ATOM 1723 O O . PRO A 1 223 ? -4.734 -3.732 -11.792 1.00 84.19 223 PRO A O 1
ATOM 1726 N N . GLU A 1 224 ? -6.363 -2.760 -10.570 1.00 78.75 224 GLU A N 1
ATOM 1727 C CA . GLU A 1 224 ? -5.552 -1.674 -9.987 1.00 78.75 224 GLU A CA 1
ATOM 1728 C C . GLU A 1 224 ? -4.237 -2.178 -9.371 1.00 78.75 224 GLU A C 1
ATOM 1730 O O . GLU A 1 224 ? -3.184 -1.565 -9.530 1.00 78.75 224 GLU A O 1
ATOM 1735 N N . ARG A 1 225 ? -4.261 -3.380 -8.787 1.00 77.62 225 ARG A N 1
ATOM 1736 C CA . ARG A 1 225 ? -3.092 -4.047 -8.191 1.00 77.62 225 ARG A CA 1
ATOM 1737 C C . ARG A 1 225 ? -1.920 -4.240 -9.164 1.00 77.62 225 ARG A C 1
ATOM 1739 O O . ARG A 1 225 ? -0.773 -4.273 -8.738 1.00 77.62 225 ARG A O 1
ATOM 1746 N N . PHE A 1 226 ? -2.174 -4.374 -10.468 1.00 85.50 226 PHE A N 1
ATOM 1747 C CA . PHE A 1 226 ? -1.130 -4.570 -11.486 1.00 85.50 226 PHE A CA 1
ATOM 1748 C C . PHE A 1 226 ? -0.810 -3.300 -12.284 1.00 85.50 226 PHE A C 1
ATOM 1750 O O . PHE A 1 226 ? -0.003 -3.339 -13.220 1.00 85.50 226 PHE A O 1
ATOM 1757 N N . LEU A 1 227 ? -1.409 -2.164 -11.918 1.00 86.00 227 LEU A N 1
ATOM 1758 C CA . LEU A 1 227 ? -1.317 -0.923 -12.680 1.00 86.00 227 LEU A CA 1
ATOM 1759 C C . LEU A 1 227 ? 0.135 -0.448 -12.843 1.00 86.00 227 LEU A C 1
ATOM 1761 O O . LEU A 1 227 ? 0.544 -0.102 -13.952 1.00 86.00 227 LEU A O 1
ATOM 1765 N N . ALA A 1 228 ? 0.944 -0.512 -11.781 1.00 85.56 228 ALA A N 1
ATOM 1766 C CA . ALA A 1 228 ? 2.354 -0.118 -11.823 1.00 85.56 228 ALA A CA 1
ATOM 1767 C C . ALA A 1 228 ? 3.168 -0.936 -12.849 1.00 85.56 228 ALA A C 1
ATOM 1769 O O . ALA A 1 228 ? 3.930 -0.371 -13.640 1.00 85.56 228 ALA A O 1
ATOM 1770 N N . GLY A 1 229 ? 2.970 -2.259 -12.884 1.00 88.94 229 GLY A N 1
ATOM 1771 C CA . GLY A 1 229 ? 3.611 -3.149 -13.856 1.00 88.94 229 GLY A CA 1
ATOM 1772 C C . GLY A 1 229 ? 3.168 -2.864 -15.294 1.00 88.94 229 GLY A C 1
ATOM 1773 O O . GLY A 1 229 ? 4.002 -2.783 -16.198 1.00 88.94 229 GLY A O 1
ATOM 1774 N N . ASN A 1 230 ? 1.873 -2.619 -15.504 1.00 91.44 230 ASN A N 1
ATOM 1775 C CA . ASN A 1 230 ? 1.320 -2.304 -16.824 1.00 91.44 230 ASN A CA 1
ATOM 1776 C C . ASN A 1 230 ? 1.789 -0.953 -17.366 1.00 91.44 230 ASN A C 1
ATOM 1778 O O . ASN A 1 230 ? 2.119 -0.842 -18.551 1.00 91.44 230 ASN A O 1
ATOM 1782 N N . ILE A 1 231 ? 1.867 0.069 -16.509 1.00 90.88 231 ILE A N 1
ATOM 1783 C CA . ILE A 1 231 ? 2.423 1.373 -16.879 1.00 90.88 231 ILE A CA 1
ATOM 1784 C C . ILE A 1 231 ? 3.876 1.209 -17.321 1.00 90.88 231 ILE A C 1
ATOM 1786 O O . ILE A 1 231 ? 4.256 1.753 -18.361 1.00 90.88 231 ILE A O 1
ATOM 1790 N N . LEU A 1 232 ? 4.681 0.430 -16.590 1.00 90.88 232 LEU A N 1
ATOM 1791 C CA . LEU A 1 232 ? 6.064 0.170 -16.986 1.00 90.88 232 LEU A CA 1
ATOM 1792 C C . LEU A 1 232 ? 6.180 -0.646 -18.269 1.00 90.88 232 LEU A C 1
ATOM 1794 O O . LEU A 1 232 ? 7.073 -0.352 -19.062 1.00 90.88 232 LEU A O 1
ATOM 1798 N N . CYS A 1 233 ? 5.291 -1.610 -18.508 1.00 94.12 233 CYS A N 1
ATOM 1799 C CA . CYS A 1 233 ? 5.234 -2.351 -19.767 1.00 94.12 233 CYS A CA 1
ATOM 1800 C C . CYS A 1 233 ? 5.018 -1.400 -20.952 1.00 94.12 233 CYS A C 1
ATOM 1802 O O . CYS A 1 233 ? 5.836 -1.355 -21.873 1.00 94.12 233 CYS A O 1
ATOM 1804 N N . CYS A 1 234 ? 3.976 -0.565 -20.885 1.00 93.25 234 CYS A N 1
ATOM 1805 C CA . CYS A 1 234 ? 3.656 0.416 -21.926 1.00 93.25 234 CYS A CA 1
ATOM 1806 C C . CYS A 1 234 ? 4.783 1.441 -22.120 1.00 93.25 234 CYS A C 1
ATOM 1808 O O . CYS A 1 234 ? 5.160 1.765 -23.244 1.00 93.25 234 CYS A O 1
ATOM 1810 N N . THR A 1 235 ? 5.341 1.941 -21.016 1.00 92.81 235 THR A N 1
ATOM 1811 C CA . THR A 1 235 ? 6.440 2.914 -21.042 1.00 92.81 235 THR A CA 1
ATOM 1812 C C . THR A 1 235 ? 7.692 2.303 -21.664 1.00 92.81 235 THR A C 1
ATOM 1814 O O . THR A 1 235 ? 8.347 2.929 -22.488 1.00 92.81 235 THR A O 1
ATOM 1817 N N . THR A 1 236 ? 8.023 1.064 -21.310 1.00 94.62 236 THR A N 1
ATOM 1818 C CA . THR A 1 236 ? 9.200 0.368 -21.836 1.00 94.62 236 THR A CA 1
ATOM 1819 C C . THR A 1 236 ? 9.056 0.078 -23.326 1.00 94.62 236 THR A C 1
ATOM 1821 O O . THR A 1 236 ? 9.992 0.355 -24.071 1.00 94.62 236 THR A O 1
ATOM 1824 N N . PHE A 1 237 ? 7.875 -0.358 -23.775 1.00 95.38 237 PHE A N 1
ATOM 1825 C CA . PHE A 1 237 ? 7.546 -0.463 -25.198 1.00 95.38 237 PHE A CA 1
ATOM 1826 C C . PHE A 1 237 ? 7.812 0.859 -25.940 1.00 95.38 237 PHE A C 1
ATOM 1828 O O . PHE A 1 237 ? 8.573 0.889 -26.908 1.00 95.38 237 PHE A O 1
ATOM 1835 N N . ALA A 1 238 ? 7.245 1.965 -25.443 1.00 93.50 238 ALA A N 1
ATOM 1836 C CA . ALA A 1 238 ? 7.381 3.276 -26.072 1.00 93.50 238 ALA A CA 1
ATOM 1837 C C . ALA A 1 238 ? 8.838 3.761 -26.112 1.00 93.50 238 ALA A C 1
ATOM 1839 O O . ALA A 1 238 ? 9.262 4.354 -27.099 1.00 93.50 238 ALA A O 1
ATOM 1840 N N . LEU A 1 239 ? 9.622 3.491 -25.066 1.00 92.31 239 LEU A N 1
ATOM 1841 C CA . LEU A 1 239 ? 11.024 3.903 -25.006 1.00 92.31 239 LEU A CA 1
ATOM 1842 C C . LEU A 1 239 ? 11.927 3.066 -25.905 1.00 92.31 239 LEU A C 1
ATOM 1844 O O . LEU A 1 239 ? 12.828 3.633 -26.514 1.00 92.31 239 LEU A O 1
ATOM 1848 N N . VAL A 1 240 ? 11.697 1.754 -26.026 1.00 93.31 240 VAL A N 1
ATOM 1849 C CA . VAL A 1 240 ? 12.468 0.912 -26.955 1.00 93.31 240 VAL A CA 1
ATOM 1850 C C . VAL A 1 240 ? 12.272 1.406 -28.383 1.00 93.31 240 VAL A C 1
ATOM 1852 O O . VAL A 1 240 ? 13.255 1.669 -29.072 1.00 93.31 240 VAL A O 1
ATOM 1855 N N . VAL A 1 241 ? 11.022 1.601 -28.809 1.00 92.31 241 VAL A N 1
ATOM 1856 C CA . VAL A 1 241 ? 10.727 2.082 -30.165 1.00 92.31 241 VAL A CA 1
ATOM 1857 C C . VAL A 1 241 ? 11.186 3.532 -30.353 1.00 92.31 241 VAL A C 1
ATOM 1859 O O . VAL A 1 241 ? 11.833 3.849 -31.348 1.00 92.31 241 VAL A O 1
ATOM 1862 N N . GLY A 1 242 ? 10.895 4.407 -29.388 1.00 90.69 242 GLY A N 1
ATOM 1863 C CA . GLY A 1 242 ? 11.194 5.835 -29.462 1.00 90.69 242 GLY A CA 1
ATOM 1864 C C . GLY A 1 242 ? 12.689 6.142 -29.501 1.00 90.69 242 GLY A C 1
ATOM 1865 O O . GLY A 1 242 ? 13.126 6.885 -30.376 1.00 90.69 242 GLY A O 1
ATOM 1866 N N . TYR A 1 243 ? 13.493 5.550 -28.609 1.00 89.94 243 TYR A N 1
ATOM 1867 C CA . TYR A 1 243 ? 14.947 5.749 -28.643 1.00 89.94 243 TYR A CA 1
ATOM 1868 C C . TYR A 1 243 ? 15.573 5.137 -29.892 1.00 89.94 243 TYR A C 1
ATOM 1870 O O . TYR A 1 243 ? 16.420 5.782 -30.499 1.00 89.94 243 TYR A O 1
ATOM 1878 N N . SER A 1 244 ? 15.118 3.956 -30.322 1.00 90.31 244 SER A N 1
ATOM 1879 C CA . SER A 1 244 ? 15.626 3.336 -31.553 1.00 90.31 244 SER A CA 1
ATOM 1880 C C . SER A 1 244 ? 15.345 4.200 -32.786 1.00 90.31 244 SER A C 1
ATOM 1882 O O . SER A 1 244 ? 16.184 4.295 -33.677 1.00 90.31 244 SER A O 1
ATOM 1884 N N . TRP A 1 245 ? 14.191 4.877 -32.824 1.00 90.38 245 TRP A N 1
ATOM 1885 C CA . TRP A 1 245 ? 13.861 5.820 -33.890 1.00 90.38 245 TRP A CA 1
ATOM 1886 C C . TRP A 1 245 ? 14.727 7.082 -33.835 1.00 90.38 245 TRP A C 1
ATOM 1888 O O . TRP A 1 245 ? 15.287 7.485 -34.854 1.00 90.38 245 TRP A O 1
ATOM 1898 N N . ILE A 1 246 ? 14.847 7.701 -32.656 1.00 88.69 246 ILE A N 1
ATOM 1899 C CA . ILE A 1 246 ? 15.610 8.942 -32.463 1.00 88.69 246 ILE A CA 1
ATOM 1900 C C . ILE A 1 246 ? 17.090 8.725 -32.788 1.00 88.69 246 ILE A C 1
ATOM 1902 O O . ILE A 1 246 ? 17.652 9.518 -33.535 1.00 88.69 246 ILE A O 1
ATOM 1906 N N . ASP A 1 247 ? 17.702 7.648 -32.296 1.00 85.19 247 ASP A N 1
ATOM 1907 C CA . ASP A 1 247 ? 19.121 7.360 -32.533 1.00 85.19 247 ASP A CA 1
ATOM 1908 C C . ASP A 1 247 ? 19.424 7.030 -34.006 1.00 85.19 247 ASP A C 1
ATOM 1910 O O . ASP A 1 247 ? 20.552 7.224 -34.457 1.00 85.19 247 ASP A O 1
ATOM 1914 N N . GLY A 1 248 ? 18.428 6.572 -34.774 1.00 81.69 248 GLY A N 1
ATOM 1915 C CA . GLY A 1 248 ? 18.553 6.333 -36.216 1.00 81.69 248 GLY A CA 1
ATOM 1916 C C . GLY A 1 248 ? 18.390 7.581 -37.097 1.00 81.69 248 GLY A C 1
ATOM 1917 O O . GLY A 1 248 ? 18.821 7.561 -38.250 1.00 81.69 248 GLY A O 1
ATOM 1918 N N . HIS A 1 249 ? 17.782 8.658 -36.579 1.00 84.94 249 HIS A N 1
ATOM 1919 C CA . HIS A 1 249 ? 17.371 9.829 -37.375 1.00 84.94 249 HIS A CA 1
ATOM 1920 C C . HIS A 1 249 ? 17.904 11.175 -36.870 1.00 84.94 249 HIS A C 1
ATOM 1922 O O . HIS A 1 249 ? 17.890 12.153 -37.616 1.00 84.94 249 HIS A O 1
ATOM 1928 N N . ALA A 1 250 ? 18.358 11.258 -35.621 1.00 83.12 250 ALA A N 1
ATOM 1929 C CA . ALA A 1 250 ? 18.858 12.483 -35.016 1.00 83.12 250 ALA A CA 1
ATOM 1930 C C . ALA A 1 250 ? 20.249 12.260 -34.421 1.00 83.12 250 ALA A C 1
ATOM 1932 O O . ALA A 1 250 ? 20.497 11.283 -33.719 1.00 83.12 250 ALA A O 1
ATOM 1933 N N . VAL A 1 251 ? 21.152 13.216 -34.645 1.00 77.75 251 VAL A N 1
ATOM 1934 C CA . VAL A 1 251 ? 22.471 13.210 -34.006 1.00 77.75 251 VAL A CA 1
ATOM 1935 C C . VAL A 1 251 ? 22.286 13.513 -32.521 1.00 77.75 251 VAL A C 1
ATOM 1937 O O . VAL A 1 251 ? 21.860 14.605 -32.146 1.00 77.75 251 VAL A O 1
ATOM 1940 N N . GLN A 1 252 ? 22.584 12.531 -31.675 1.00 77.38 252 GLN A N 1
ATOM 1941 C CA . GLN A 1 252 ? 22.525 12.652 -30.221 1.00 77.38 252 GLN A CA 1
ATOM 1942 C C . GLN A 1 252 ? 23.940 12.660 -29.643 1.00 77.38 252 GLN A C 1
ATOM 1944 O O . GLN A 1 252 ? 24.803 11.906 -30.084 1.00 77.38 252 GLN A O 1
ATOM 1949 N N . PHE A 1 253 ? 24.167 13.469 -28.604 1.00 68.56 253 PHE A N 1
ATOM 1950 C CA . PHE A 1 253 ? 25.448 13.503 -27.883 1.00 68.56 253 PHE A CA 1
ATOM 1951 C C . PHE A 1 253 ? 25.805 12.163 -27.227 1.00 68.56 253 PHE A C 1
ATOM 1953 O O . PHE A 1 253 ? 26.978 11.887 -26.999 1.00 68.56 253 PHE A O 1
ATOM 1960 N N . ALA A 1 254 ? 24.802 11.338 -26.916 1.00 74.00 254 ALA A N 1
ATOM 1961 C CA . ALA A 1 254 ? 25.011 9.977 -26.453 1.00 74.00 254 ALA A CA 1
ATOM 1962 C C . ALA A 1 254 ? 23.832 9.087 -26.868 1.00 74.00 254 ALA A C 1
ATOM 1964 O O . ALA A 1 254 ? 22.698 9.311 -26.413 1.00 74.00 254 ALA A O 1
ATOM 1965 N N . SER A 1 255 ? 24.117 8.112 -27.735 1.00 74.81 255 SER A N 1
ATOM 1966 C CA . SER A 1 255 ? 23.155 7.173 -28.311 1.00 74.81 255 SER A CA 1
ATOM 1967 C C . SER A 1 255 ? 23.154 5.834 -27.551 1.00 74.81 255 SER A C 1
ATOM 1969 O O . SER A 1 255 ? 24.158 5.114 -27.520 1.00 74.81 255 SER A O 1
ATOM 1971 N N . PRO A 1 256 ? 22.035 5.460 -26.906 1.00 75.44 256 PRO A N 1
ATOM 1972 C CA . PRO A 1 256 ? 21.801 4.100 -26.418 1.00 75.44 256 PRO A CA 1
ATOM 1973 C C . PRO A 1 256 ? 21.960 3.012 -27.498 1.00 75.44 256 PRO A C 1
ATOM 1975 O O . PRO A 1 256 ? 22.311 1.872 -27.170 1.00 75.44 256 PRO A O 1
ATOM 1978 N N . GLY A 1 257 ? 21.733 3.367 -28.764 1.00 84.06 257 GLY A N 1
ATOM 1979 C CA . GLY A 1 257 ? 21.811 2.527 -29.955 1.00 84.06 257 GLY A CA 1
ATOM 1980 C C . GLY A 1 257 ? 20.422 2.199 -30.514 1.00 84.06 257 GLY A C 1
ATOM 1981 O O . GLY A 1 257 ? 19.463 2.924 -30.278 1.00 84.06 257 GLY A O 1
ATOM 1982 N N . ILE A 1 258 ? 20.302 1.106 -31.270 1.00 86.44 258 ILE A N 1
ATOM 1983 C CA . ILE A 1 258 ? 19.085 0.768 -32.024 1.00 86.44 258 ILE A CA 1
ATOM 1984 C C . ILE A 1 258 ? 18.619 -0.651 -31.666 1.00 86.44 258 ILE A C 1
ATOM 1986 O O . ILE A 1 258 ? 19.405 -1.600 -31.667 1.00 86.44 258 ILE A O 1
ATOM 1990 N N . GLY A 1 259 ? 17.328 -0.809 -31.361 1.00 88.12 259 GLY A N 1
ATOM 1991 C CA . GLY A 1 259 ? 16.689 -2.100 -31.103 1.00 88.12 259 GLY A CA 1
ATOM 1992 C C . GLY A 1 259 ? 17.227 -2.792 -29.848 1.00 88.12 259 GLY A C 1
ATOM 1993 O O . GLY A 1 259 ? 17.001 -2.335 -28.724 1.00 88.12 259 GLY A O 1
ATOM 1994 N N . TRP A 1 260 ? 17.933 -3.914 -30.035 1.00 90.81 260 TRP A N 1
ATOM 1995 C CA . TRP A 1 260 ? 18.450 -4.758 -28.949 1.00 90.81 260 TRP A CA 1
ATOM 1996 C C . TRP A 1 260 ? 19.299 -3.999 -27.923 1.00 90.81 260 TRP A C 1
ATOM 1998 O O . TRP A 1 260 ? 19.140 -4.212 -26.718 1.00 90.81 260 TRP A O 1
ATOM 2008 N N . SER A 1 261 ? 20.168 -3.087 -28.371 1.00 90.00 261 SER A N 1
ATOM 2009 C CA . SER A 1 261 ? 21.048 -2.351 -27.456 1.00 90.00 261 SER A CA 1
ATOM 2010 C C . SER A 1 261 ? 20.253 -1.469 -26.490 1.00 90.00 261 SER A C 1
ATOM 2012 O O . SER A 1 261 ? 20.577 -1.418 -25.305 1.00 90.00 261 SER A O 1
ATOM 2014 N N . VAL A 1 262 ? 19.168 -0.845 -26.959 1.00 91.38 262 VAL A N 1
ATOM 2015 C CA . VAL A 1 262 ? 18.256 -0.055 -26.120 1.00 91.38 262 VAL A CA 1
ATOM 2016 C C . VAL A 1 262 ? 17.539 -0.953 -25.117 1.00 91.38 262 VAL A C 1
ATOM 2018 O O . VAL A 1 262 ? 17.445 -0.614 -23.937 1.00 91.38 262 VAL A O 1
ATOM 2021 N N . ALA A 1 263 ? 17.057 -2.113 -25.566 1.00 93.31 263 ALA A N 1
ATOM 2022 C CA . ALA A 1 263 ? 16.282 -3.023 -24.734 1.00 93.31 263 ALA A CA 1
ATOM 2023 C C . ALA A 1 263 ? 17.095 -3.627 -23.577 1.00 93.31 263 ALA A C 1
ATOM 2025 O O . ALA A 1 263 ? 16.653 -3.589 -22.427 1.00 93.31 263 ALA A O 1
ATOM 2026 N N . TRP A 1 264 ? 18.302 -4.134 -23.844 1.00 93.00 264 TRP A N 1
ATOM 2027 C CA . TRP A 1 264 ? 19.169 -4.665 -22.788 1.00 93.00 264 TRP A CA 1
ATOM 2028 C C . TRP A 1 264 ? 19.609 -3.570 -21.804 1.00 93.00 264 TRP A C 1
ATOM 2030 O O . TRP A 1 264 ? 19.530 -3.774 -20.592 1.00 93.00 264 TRP A O 1
ATOM 2040 N N . LYS A 1 265 ? 20.006 -2.386 -22.295 1.00 92.25 265 LYS A N 1
ATOM 2041 C CA . LYS A 1 265 ? 20.365 -1.251 -21.424 1.00 92.25 265 LYS A CA 1
ATOM 2042 C C . LYS A 1 265 ? 19.199 -0.853 -20.525 1.00 92.25 265 LYS A C 1
ATOM 2044 O O . LYS A 1 265 ? 19.372 -0.619 -19.331 1.00 92.25 265 LYS A O 1
ATOM 2049 N N . ARG A 1 266 ? 17.982 -0.855 -21.071 1.00 93.12 266 ARG A N 1
ATOM 2050 C CA . ARG A 1 266 ? 16.757 -0.599 -20.312 1.00 93.12 266 ARG A CA 1
ATOM 2051 C C . ARG A 1 266 ? 16.521 -1.644 -19.221 1.00 93.12 266 ARG A C 1
ATOM 2053 O O . ARG A 1 266 ? 16.224 -1.257 -18.093 1.00 93.12 266 ARG A O 1
ATOM 2060 N N . TRP A 1 267 ? 16.676 -2.932 -19.531 1.00 94.88 267 TRP A N 1
ATOM 2061 C CA . TRP A 1 267 ? 16.601 -4.000 -18.531 1.00 94.88 267 TRP A CA 1
ATOM 2062 C C . TRP A 1 267 ? 17.623 -3.792 -17.411 1.00 94.88 267 TRP A C 1
ATOM 2064 O O . TRP A 1 267 ? 17.264 -3.805 -16.234 1.00 94.88 267 TRP A O 1
ATOM 2074 N N . ALA A 1 268 ? 18.877 -3.518 -17.773 1.00 94.44 268 ALA A N 1
ATOM 2075 C CA . ALA A 1 268 ? 19.952 -3.302 -16.816 1.00 94.44 268 ALA A CA 1
ATOM 2076 C C . ALA A 1 268 ? 19.658 -2.126 -15.868 1.00 94.44 268 ALA A C 1
ATOM 2078 O O . ALA A 1 268 ? 19.794 -2.276 -14.658 1.00 94.44 268 ALA A O 1
ATOM 2079 N N . LEU A 1 269 ? 19.179 -0.983 -16.376 1.00 93.00 269 LEU A N 1
ATOM 2080 C CA . LEU A 1 269 ? 18.822 0.180 -15.546 1.00 93.00 269 LEU A CA 1
ATOM 2081 C C . LEU A 1 269 ? 17.680 -0.116 -14.569 1.00 93.00 269 LEU A C 1
ATOM 2083 O O . LEU A 1 269 ? 17.703 0.351 -13.431 1.00 93.00 269 LEU A O 1
ATOM 2087 N N . VAL A 1 270 ? 16.692 -0.903 -15.002 1.00 93.81 270 VAL A N 1
ATOM 2088 C CA . VAL A 1 270 ? 15.587 -1.356 -14.149 1.00 93.81 270 VAL A CA 1
ATOM 2089 C C . VAL A 1 270 ? 16.104 -2.253 -13.026 1.00 93.81 270 VAL A C 1
ATOM 2091 O O . VAL A 1 270 ? 15.750 -2.034 -11.869 1.00 93.81 270 VAL A O 1
ATOM 2094 N N . VAL A 1 271 ? 16.990 -3.200 -13.342 1.00 94.44 271 VAL A N 1
ATOM 2095 C CA . VAL A 1 271 ? 17.618 -4.086 -12.350 1.00 94.44 271 VAL A CA 1
ATOM 2096 C C . VAL A 1 271 ? 18.509 -3.302 -11.383 1.00 94.44 271 VAL A C 1
ATOM 2098 O O . VAL A 1 271 ? 18.445 -3.537 -10.181 1.00 94.44 271 VAL A O 1
ATOM 2101 N N . VAL A 1 272 ? 19.288 -2.328 -11.864 1.00 94.50 272 VAL A N 1
ATOM 2102 C CA . VAL A 1 272 ? 20.124 -1.458 -11.015 1.00 94.50 272 VAL A CA 1
ATOM 2103 C C . VAL A 1 272 ? 19.265 -0.607 -10.077 1.00 94.50 272 VAL A C 1
ATOM 2105 O O . VAL A 1 272 ? 19.560 -0.529 -8.885 1.00 94.50 272 VAL A O 1
ATOM 2108 N N . GLY A 1 273 ? 18.180 -0.006 -10.577 1.00 93.25 273 GLY A N 1
ATOM 2109 C CA . GLY A 1 273 ? 17.245 0.755 -9.744 1.00 93.25 273 GLY A CA 1
ATOM 2110 C C . GLY A 1 273 ? 16.566 -0.116 -8.681 1.00 93.25 273 GLY A C 1
ATOM 2111 O O . GLY A 1 273 ? 16.490 0.270 -7.511 1.00 93.25 273 GLY A O 1
ATOM 2112 N N . ALA A 1 274 ? 16.147 -1.328 -9.059 1.00 92.31 274 ALA A N 1
ATOM 2113 C CA . ALA A 1 274 ? 15.589 -2.309 -8.132 1.00 92.31 274 ALA A CA 1
ATOM 2114 C C . ALA A 1 274 ? 16.616 -2.766 -7.079 1.00 92.31 274 ALA A C 1
ATOM 2116 O O . ALA A 1 274 ? 16.294 -2.867 -5.899 1.00 92.31 274 ALA A O 1
ATOM 2117 N N . ALA A 1 275 ? 17.875 -2.972 -7.468 1.00 92.94 275 ALA A N 1
ATOM 2118 C CA . ALA A 1 275 ? 18.945 -3.330 -6.542 1.00 92.94 275 ALA A CA 1
ATOM 2119 C C . ALA A 1 275 ? 19.248 -2.199 -5.544 1.00 92.94 275 ALA A C 1
ATOM 2121 O O . ALA A 1 275 ? 19.372 -2.450 -4.346 1.00 92.94 275 ALA A O 1
ATOM 2122 N N . ALA A 1 276 ? 19.314 -0.945 -6.004 1.00 93.06 276 ALA A N 1
ATOM 2123 C CA . ALA A 1 276 ? 19.568 0.211 -5.141 1.00 93.06 276 ALA A CA 1
ATOM 2124 C C . ALA A 1 276 ? 18.471 0.398 -4.077 1.00 93.06 276 ALA A C 1
ATOM 2126 O O . ALA A 1 276 ? 18.757 0.622 -2.899 1.00 93.06 276 ALA A O 1
ATOM 2127 N N . SER A 1 277 ? 17.208 0.256 -4.480 1.00 91.00 277 SER A N 1
ATOM 2128 C CA . SER A 1 277 ? 16.061 0.325 -3.569 1.00 91.00 277 SER A CA 1
ATOM 2129 C C . SER A 1 277 ? 15.974 -0.896 -2.640 1.00 91.00 277 SER A C 1
ATOM 2131 O O . SER A 1 277 ? 15.610 -0.750 -1.470 1.00 91.00 277 SER A O 1
ATOM 2133 N N . PHE A 1 278 ? 16.398 -2.081 -3.091 1.00 88.94 278 PHE A N 1
ATOM 2134 C CA . PHE A 1 278 ? 16.518 -3.272 -2.246 1.00 88.94 278 PHE A CA 1
ATOM 2135 C C . PHE A 1 278 ? 17.577 -3.100 -1.148 1.00 88.94 278 PHE A C 1
ATOM 2137 O O . PHE A 1 278 ? 17.311 -3.418 0.012 1.00 88.94 278 PHE A O 1
ATOM 2144 N N . ILE A 1 279 ? 18.739 -2.520 -1.472 1.00 90.31 279 ILE A N 1
ATOM 2145 C CA . ILE A 1 279 ? 19.787 -2.213 -0.484 1.00 90.31 279 ILE A CA 1
ATOM 2146 C C . ILE A 1 279 ? 19.234 -1.300 0.620 1.00 90.31 279 ILE A C 1
ATOM 2148 O O . ILE A 1 279 ? 19.435 -1.572 1.803 1.00 90.31 279 ILE A O 1
ATOM 2152 N N . LEU A 1 280 ? 18.471 -0.258 0.268 1.00 88.62 280 LEU A N 1
ATOM 2153 C CA . LEU A 1 280 ? 17.855 0.621 1.271 1.00 88.62 280 LEU A CA 1
ATOM 2154 C C . LEU A 1 280 ? 16.733 -0.024 2.085 1.00 88.62 280 LEU A C 1
ATOM 2156 O O . LEU A 1 280 ? 16.455 0.411 3.208 1.00 88.62 280 LEU A O 1
ATOM 2160 N N . MET A 1 281 ? 16.111 -1.073 1.556 1.00 84.19 281 MET A N 1
ATOM 2161 C CA . MET A 1 281 ? 15.125 -1.862 2.288 1.00 84.19 281 MET A CA 1
ATOM 2162 C C . MET A 1 281 ? 15.752 -2.652 3.434 1.00 84.19 281 MET A C 1
ATOM 2164 O O . MET A 1 281 ? 15.107 -2.832 4.464 1.00 84.19 281 MET A O 1
ATOM 2168 N N . MET A 1 282 ? 16.997 -3.117 3.267 1.00 81.00 282 MET A N 1
ATOM 2169 C CA . MET A 1 282 ? 17.695 -3.895 4.296 1.00 81.00 282 MET A CA 1
ATOM 2170 C C . MET A 1 282 ? 18.001 -3.069 5.550 1.00 81.00 282 MET A C 1
ATOM 2172 O O . MET A 1 282 ? 18.027 -3.609 6.655 1.00 81.00 282 MET A O 1
ATOM 2176 N N . PHE A 1 283 ? 18.177 -1.754 5.407 1.00 79.31 283 PHE A N 1
ATOM 2177 C CA . PHE A 1 283 ? 18.225 -0.839 6.546 1.00 79.31 283 PHE A CA 1
ATOM 2178 C C . PHE A 1 283 ? 16.829 -0.742 7.171 1.00 79.31 283 PHE A C 1
ATOM 2180 O O . PHE A 1 283 ? 15.846 -0.642 6.445 1.00 79.31 283 PHE A O 1
ATOM 2187 N N . PRO A 1 284 ? 16.713 -0.753 8.507 1.00 73.88 284 PRO A N 1
ATOM 2188 C CA . PRO A 1 284 ? 15.698 -1.504 9.257 1.00 73.88 284 PRO A CA 1
ATOM 2189 C C . PRO A 1 284 ? 14.354 -1.662 8.516 1.00 73.88 284 PRO A C 1
ATOM 2191 O O . PRO A 1 284 ? 13.622 -0.670 8.370 1.00 73.88 284 PRO A O 1
ATOM 2194 N N . PRO A 1 285 ? 14.022 -2.880 8.040 1.00 69.88 285 PRO A N 1
ATOM 2195 C CA . PRO A 1 285 ? 12.794 -3.117 7.295 1.00 69.88 285 PRO A CA 1
ATOM 2196 C C . PRO A 1 285 ? 11.578 -2.958 8.208 1.00 69.88 285 PRO A C 1
ATOM 2198 O O . PRO A 1 285 ? 11.575 -3.381 9.369 1.00 69.88 285 PRO A O 1
ATOM 2201 N N . LYS A 1 286 ? 10.515 -2.349 7.680 1.00 76.31 286 LYS A N 1
ATOM 2202 C CA . LYS A 1 286 ? 9.210 -2.319 8.342 1.00 76.31 286 LYS A CA 1
ATOM 2203 C C . LYS A 1 286 ? 8.382 -3.475 7.792 1.00 76.31 286 LYS A C 1
ATOM 2205 O O . LYS A 1 286 ? 8.052 -3.521 6.609 1.00 76.31 286 LYS A O 1
ATOM 2210 N N . SER A 1 287 ? 8.105 -4.437 8.667 1.00 80.88 287 SER A N 1
ATOM 2211 C CA . SER A 1 287 ? 7.319 -5.619 8.322 1.00 80.88 287 SER A CA 1
ATOM 2212 C C . SER A 1 287 ? 5.852 -5.244 8.124 1.00 80.88 287 SER A C 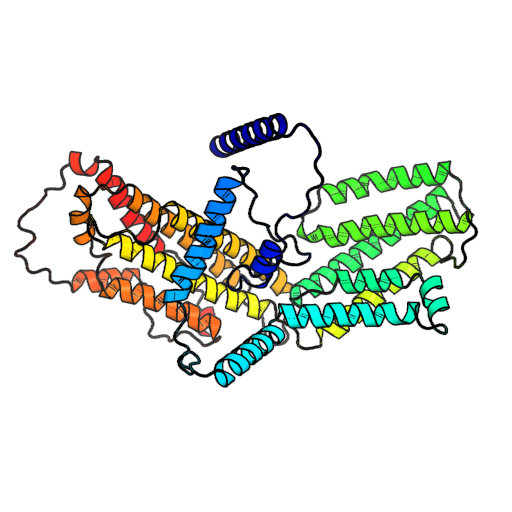1
ATOM 2214 O O . SER A 1 287 ? 5.242 -4.650 9.020 1.00 80.88 287 SER A O 1
ATOM 2216 N N . GLY A 1 288 ? 5.279 -5.639 6.985 1.00 79.31 288 GLY A N 1
ATOM 2217 C CA . GLY A 1 288 ? 3.858 -5.447 6.697 1.00 79.31 288 GLY A CA 1
ATOM 2218 C C . GLY A 1 288 ? 2.989 -6.272 7.645 1.00 79.31 288 GLY A C 1
ATOM 2219 O O . GLY A 1 288 ? 1.960 -5.806 8.119 1.00 79.31 288 GLY A O 1
ATOM 2220 N N . ARG A 1 289 ? 3.453 -7.460 8.052 1.00 86.00 289 ARG A N 1
ATOM 2221 C CA . ARG A 1 289 ? 2.734 -8.314 9.019 1.00 86.00 289 ARG A CA 1
ATOM 2222 C C . ARG A 1 289 ? 2.583 -7.675 10.391 1.00 86.00 289 ARG A C 1
ATOM 2224 O O . ARG A 1 289 ? 1.529 -7.781 11.016 1.00 86.00 289 ARG A O 1
ATOM 2231 N N . LYS A 1 290 ? 3.642 -7.015 10.872 1.00 84.31 290 LYS A N 1
ATOM 2232 C CA . LYS A 1 290 ? 3.582 -6.262 12.130 1.00 84.31 290 LYS A CA 1
ATOM 2233 C C . LYS A 1 290 ? 2.604 -5.094 12.004 1.00 84.31 290 LYS A C 1
ATOM 2235 O O . LYS A 1 290 ? 1.835 -4.870 12.933 1.00 84.31 290 LYS A O 1
ATOM 2240 N N . ALA A 1 291 ? 2.607 -4.405 10.862 1.00 82.19 291 ALA A N 1
ATOM 2241 C CA . ALA A 1 291 ? 1.671 -3.322 10.588 1.00 82.19 291 ALA A CA 1
ATOM 2242 C C . ALA A 1 291 ? 0.215 -3.814 10.577 1.00 82.19 291 ALA A C 1
ATOM 2244 O O . ALA A 1 291 ? -0.598 -3.256 11.303 1.00 82.19 291 ALA A O 1
ATOM 2245 N N . VAL A 1 292 ? -0.100 -4.917 9.883 1.00 88.06 292 VAL A N 1
ATOM 2246 C CA . VAL A 1 292 ? -1.443 -5.536 9.882 1.00 88.06 292 VAL A CA 1
ATOM 2247 C C . VAL A 1 292 ? -1.919 -5.823 11.305 1.00 88.06 292 VAL A C 1
ATOM 2249 O O . VAL A 1 292 ? -3.037 -5.463 11.669 1.00 88.06 292 VAL A O 1
ATOM 2252 N N . ARG A 1 293 ? -1.067 -6.422 12.144 1.00 88.44 293 ARG A N 1
ATOM 2253 C CA . ARG A 1 293 ? -1.414 -6.711 13.541 1.00 88.44 293 ARG A CA 1
ATOM 2254 C C . ARG A 1 293 ? -1.684 -5.439 14.351 1.00 88.44 293 ARG A C 1
ATOM 2256 O O . ARG A 1 293 ? -2.664 -5.378 15.085 1.00 88.44 293 ARG A O 1
ATOM 2263 N N . GLN A 1 294 ? -0.826 -4.429 14.215 1.00 84.31 294 GLN A N 1
ATOM 2264 C CA . GLN A 1 294 ? -0.951 -3.165 14.945 1.00 84.31 294 GLN A CA 1
ATOM 2265 C C . GLN A 1 294 ? -2.152 -2.327 14.485 1.00 84.31 294 GLN A C 1
ATOM 2267 O O . GLN A 1 294 ? -2.809 -1.731 15.333 1.00 84.31 294 GLN A O 1
ATOM 2272 N N . ARG A 1 295 ? -2.474 -2.314 13.186 1.00 84.50 295 ARG A N 1
ATOM 2273 C CA . ARG A 1 295 ? -3.669 -1.636 12.662 1.00 84.50 295 ARG A CA 1
ATOM 2274 C C . ARG A 1 295 ? -4.951 -2.329 13.109 1.00 84.50 295 ARG A C 1
ATOM 2276 O O . ARG A 1 295 ? -5.844 -1.662 13.605 1.00 84.50 295 ARG A O 1
ATOM 2283 N N . ASN A 1 296 ? -5.004 -3.665 13.075 1.00 87.31 296 ASN A N 1
ATOM 2284 C CA . ASN A 1 296 ? -6.131 -4.401 13.667 1.00 87.31 296 ASN A CA 1
ATOM 2285 C C . ASN A 1 296 ? -6.292 -4.083 15.165 1.00 87.31 296 ASN A C 1
ATOM 2287 O O . ASN A 1 296 ? -7.404 -3.870 15.633 1.00 87.31 296 ASN A O 1
ATOM 2291 N N . ALA A 1 297 ? -5.191 -4.002 15.921 1.00 81.31 297 ALA A N 1
ATOM 2292 C CA . ALA A 1 297 ? -5.243 -3.612 17.330 1.00 81.31 297 ALA A CA 1
ATOM 2293 C C . ALA A 1 297 ? -5.838 -2.209 17.530 1.00 81.31 297 ALA A C 1
ATOM 2295 O O . ALA A 1 297 ? -6.674 -2.018 18.416 1.00 81.31 297 ALA A O 1
ATOM 2296 N N . ALA A 1 298 ? -5.400 -1.238 16.724 1.00 84.06 298 ALA A N 1
ATOM 2297 C CA . ALA A 1 298 ? -5.900 0.132 16.764 1.00 84.06 298 ALA A CA 1
ATOM 2298 C C . ALA A 1 298 ? -7.390 0.192 16.405 1.00 84.06 298 ALA A C 1
ATOM 2300 O O . ALA A 1 298 ? -8.170 0.759 17.165 1.00 84.06 298 ALA A O 1
ATOM 2301 N N . SER A 1 299 ? -7.803 -0.476 15.330 1.00 86.50 299 SER A N 1
ATOM 2302 C CA . SER A 1 299 ? -9.193 -0.435 14.889 1.00 86.50 299 SER A CA 1
ATOM 2303 C C . SER A 1 299 ? -10.155 -1.123 15.866 1.00 86.50 299 SER A C 1
ATOM 2305 O O . SER A 1 299 ? -11.216 -0.586 16.172 1.00 86.50 299 SER A O 1
ATOM 2307 N N . ILE A 1 300 ? -9.747 -2.232 16.497 1.00 87.75 300 ILE A N 1
ATOM 2308 C CA . ILE A 1 300 ? -10.513 -2.864 17.590 1.00 87.75 300 ILE A CA 1
ATOM 2309 C C . ILE A 1 300 ? -10.670 -1.916 18.791 1.00 87.75 300 ILE A C 1
ATOM 2311 O O . ILE A 1 300 ? -11.737 -1.883 19.408 1.00 87.75 300 ILE A O 1
ATOM 2315 N N . ALA A 1 301 ? -9.647 -1.120 19.122 1.00 85.06 301 ALA A N 1
ATOM 2316 C CA . ALA A 1 301 ? -9.766 -0.104 20.169 1.00 85.06 301 ALA A CA 1
ATOM 2317 C C . ALA A 1 301 ? -10.750 1.009 19.770 1.00 85.06 301 ALA A C 1
ATOM 2319 O O . ALA A 1 301 ? -11.590 1.399 20.581 1.00 85.06 301 ALA A O 1
ATOM 2320 N N . SER A 1 302 ? -10.698 1.469 18.519 1.00 83.56 302 SER A N 1
ATOM 2321 C CA . SER A 1 302 ? -11.613 2.479 17.978 1.00 83.56 302 SER A CA 1
ATOM 2322 C C . SER A 1 302 ? -13.067 1.984 17.892 1.00 83.56 302 SER A C 1
ATOM 2324 O O . SER A 1 302 ? -14.001 2.747 18.160 1.00 83.56 302 SER A O 1
ATOM 2326 N N . LEU A 1 303 ? -13.286 0.697 17.599 1.00 86.81 303 LEU A N 1
ATOM 2327 C CA . LEU A 1 303 ? -14.598 0.044 17.697 1.00 86.81 303 LEU A CA 1
ATOM 2328 C C . LEU A 1 303 ? -15.105 0.027 19.139 1.00 86.81 303 LEU A C 1
ATOM 2330 O O . LEU A 1 303 ? -16.261 0.372 19.383 1.00 86.81 303 LEU A O 1
ATOM 2334 N N . GLY A 1 304 ? -14.238 -0.315 20.095 1.00 86.62 304 GLY A N 1
ATOM 2335 C CA . GLY A 1 304 ? -14.559 -0.262 21.519 1.00 86.62 304 GLY A CA 1
ATOM 2336 C C . GLY A 1 304 ? -14.941 1.147 21.976 1.00 86.62 304 GLY A C 1
ATOM 2337 O O . GLY A 1 304 ? -15.937 1.330 22.668 1.00 86.62 304 GLY A O 1
ATOM 2338 N N . GLU A 1 305 ? -14.215 2.168 21.531 1.00 85.62 305 GLU A N 1
ATOM 2339 C CA . GLU A 1 305 ? -14.560 3.556 21.832 1.00 85.62 305 GLU A CA 1
ATOM 2340 C C . GLU A 1 305 ? -15.900 3.979 21.213 1.00 85.62 305 GLU A C 1
ATOM 2342 O O . GLU A 1 305 ? -16.703 4.648 21.865 1.00 85.62 305 GLU A O 1
ATOM 2347 N N . THR A 1 306 ? -16.170 3.558 19.978 1.00 86.00 306 THR A N 1
ATOM 2348 C CA . THR A 1 306 ? -17.444 3.828 19.297 1.00 86.00 306 THR A CA 1
ATOM 2349 C C . THR A 1 306 ? -18.610 3.138 20.007 1.00 86.00 306 THR A C 1
ATOM 2351 O O . THR A 1 306 ? -19.671 3.734 20.196 1.00 86.00 306 THR A O 1
ATOM 2354 N N . TYR A 1 307 ? -18.412 1.903 20.473 1.00 88.94 307 TYR A N 1
ATOM 2355 C CA . TYR A 1 307 ? -19.368 1.216 21.335 1.00 88.94 307 TYR A CA 1
ATOM 2356 C C . TYR A 1 307 ? -19.584 1.977 22.649 1.00 88.94 307 TYR A C 1
ATOM 2358 O O . TYR A 1 307 ? -20.726 2.252 23.011 1.00 88.94 307 TYR A O 1
ATOM 2366 N N . ALA A 1 308 ? -18.511 2.384 23.334 1.00 85.81 308 ALA A N 1
ATOM 2367 C CA . ALA A 1 308 ? -18.594 3.129 24.588 1.00 85.81 308 ALA A CA 1
ATOM 2368 C C . ALA A 1 308 ? -19.376 4.438 24.426 1.00 85.81 308 ALA A C 1
ATOM 2370 O O . ALA A 1 308 ? -20.230 4.746 25.255 1.00 85.81 308 ALA A O 1
ATOM 2371 N N . SER A 1 309 ? -19.129 5.183 23.341 1.00 83.69 309 SER A N 1
ATOM 2372 C CA . SER A 1 309 ? -19.857 6.420 23.057 1.00 83.69 309 SER A CA 1
ATOM 2373 C C . SER A 1 309 ? -21.342 6.164 22.806 1.00 83.69 309 SER A C 1
ATOM 2375 O O . SER A 1 309 ? -22.174 6.894 23.336 1.00 83.69 309 SER A O 1
ATOM 2377 N N . LEU A 1 310 ? -21.685 5.102 22.066 1.00 83.56 310 LEU A N 1
ATOM 2378 C CA . LEU A 1 310 ? -23.079 4.728 21.813 1.00 83.56 310 LEU A CA 1
ATOM 2379 C C . LEU A 1 310 ? -23.800 4.314 23.097 1.00 83.56 310 LEU A C 1
ATOM 2381 O O . LEU A 1 310 ? -24.890 4.807 23.377 1.00 83.56 310 LEU A O 1
ATOM 2385 N N . ILE A 1 311 ? -23.183 3.463 23.917 1.00 83.62 311 ILE A N 1
ATOM 2386 C CA . ILE A 1 311 ? -23.753 3.055 25.204 1.00 83.62 311 ILE A CA 1
ATOM 2387 C C . ILE A 1 311 ? -23.887 4.255 26.150 1.00 83.62 311 ILE A C 1
ATOM 2389 O O . ILE A 1 311 ? -24.911 4.389 26.813 1.00 83.62 311 ILE A O 1
ATOM 2393 N N . ALA A 1 312 ? -22.913 5.168 26.184 1.00 80.94 312 ALA A N 1
ATOM 2394 C CA . ALA A 1 312 ? -23.009 6.386 26.985 1.00 80.94 312 ALA A CA 1
ATOM 2395 C C . ALA A 1 312 ? -24.187 7.266 26.540 1.00 80.94 312 ALA A C 1
ATOM 2397 O O . ALA A 1 312 ? -24.958 7.716 27.385 1.00 80.94 312 ALA A O 1
ATOM 2398 N N . THR A 1 313 ? -24.384 7.449 25.227 1.00 79.19 313 THR A N 1
ATOM 2399 C CA . THR A 1 313 ? -25.573 8.145 24.707 1.00 79.19 313 THR A CA 1
ATOM 2400 C C . THR A 1 313 ? -26.868 7.400 25.010 1.00 79.19 313 THR A C 1
ATOM 2402 O O . THR A 1 313 ? -27.898 8.034 25.200 1.00 79.19 313 THR A O 1
ATOM 2405 N N . TRP A 1 314 ? -26.819 6.071 25.108 1.00 78.69 314 TRP A N 1
ATOM 2406 C CA . TRP A 1 314 ? -27.980 5.252 25.441 1.00 78.69 314 TRP A CA 1
ATOM 2407 C C . TRP A 1 314 ? -28.379 5.340 26.920 1.00 78.69 314 TRP A C 1
ATOM 2409 O O . TRP A 1 314 ? -29.551 5.191 27.254 1.00 78.69 314 TRP A O 1
ATOM 2419 N N . ILE A 1 315 ? -27.407 5.575 27.806 1.00 76.75 315 ILE A N 1
ATOM 2420 C CA . ILE A 1 315 ? -27.612 5.740 29.253 1.00 76.75 315 ILE A CA 1
ATOM 2421 C C . ILE A 1 315 ? -27.987 7.189 29.613 1.00 76.75 315 ILE A C 1
ATOM 2423 O O . ILE A 1 315 ? -28.623 7.415 30.644 1.00 76.75 315 ILE A O 1
ATOM 2427 N N . ALA A 1 316 ? -27.584 8.170 28.801 1.00 73.75 316 ALA A N 1
ATOM 2428 C CA . ALA A 1 316 ? -27.822 9.588 29.062 1.00 73.75 316 ALA A CA 1
ATOM 2429 C C . ALA A 1 316 ? -29.323 9.924 29.155 1.00 73.75 316 ALA A C 1
ATOM 2431 O O . ALA A 1 316 ? -30.149 9.400 28.406 1.00 73.75 316 ALA A O 1
ATOM 2432 N N . LYS A 1 317 ? -29.684 10.823 30.081 1.00 64.19 317 LYS A N 1
ATOM 2433 C CA . LYS A 1 317 ? -31.075 11.259 30.273 1.00 64.19 317 LYS A CA 1
ATOM 2434 C C . LYS A 1 317 ? -31.480 12.314 29.232 1.00 64.19 317 LYS A C 1
ATOM 2436 O O . LYS A 1 317 ? -30.620 13.058 28.761 1.00 64.19 317 LYS A O 1
ATOM 2441 N N . PRO A 1 318 ? -32.786 12.465 28.926 1.00 54.84 318 PRO A N 1
ATOM 2442 C CA . PRO A 1 318 ? -33.265 13.545 28.065 1.00 54.84 318 PRO A CA 1
ATOM 2443 C C . PRO A 1 318 ? -32.867 14.910 28.653 1.00 54.84 318 PRO A C 1
ATOM 2445 O O . PRO A 1 318 ? -33.331 15.271 29.734 1.00 54.84 318 PRO A O 1
ATOM 2448 N N . GLY A 1 319 ? -31.994 15.648 27.961 1.00 53.91 319 GLY A N 1
ATOM 2449 C CA . GLY A 1 319 ? -31.470 16.950 28.400 1.00 53.91 319 GLY A CA 1
ATOM 2450 C C . GLY A 1 319 ? -29.968 16.973 28.704 1.00 53.91 319 GLY A C 1
ATOM 2451 O O . GLY A 1 319 ? -29.381 18.053 28.677 1.00 53.91 319 GLY A O 1
ATOM 2452 N N . ASP A 1 320 ? -29.331 15.814 28.906 1.00 55.38 320 ASP A N 1
ATOM 2453 C CA . ASP A 1 320 ? -27.870 15.714 28.854 1.00 55.38 320 ASP A CA 1
ATOM 2454 C C . ASP A 1 320 ? -27.435 15.807 27.390 1.00 55.38 320 ASP A C 1
ATOM 2456 O O . ASP A 1 320 ? -27.979 15.118 26.525 1.00 55.38 320 ASP A O 1
ATOM 2460 N N . THR A 1 321 ? -26.474 16.681 27.084 1.00 46.91 321 THR A N 1
ATOM 2461 C CA . THR A 1 321 ? -25.974 16.851 25.716 1.00 46.91 321 THR A CA 1
ATOM 2462 C C . THR A 1 321 ? -25.408 15.520 25.213 1.00 46.91 321 THR A C 1
ATOM 2464 O O . THR A 1 321 ? -24.410 15.051 25.772 1.00 46.91 321 THR A O 1
ATOM 2467 N N . PRO A 1 322 ? -25.992 14.895 24.174 1.00 52.03 322 PRO A N 1
ATOM 2468 C CA . PRO A 1 322 ? -25.432 13.679 23.612 1.00 52.03 322 PRO A CA 1
ATOM 2469 C C . PRO A 1 322 ? -24.042 13.990 23.050 1.00 52.03 322 PRO A C 1
ATOM 2471 O O . PRO A 1 322 ? -23.846 14.954 22.314 1.00 52.03 322 PRO A O 1
ATOM 2474 N N . VAL A 1 323 ? -23.069 13.161 23.427 1.00 51.66 323 VAL A N 1
ATOM 2475 C CA . VAL A 1 323 ? -21.621 13.394 23.269 1.00 51.66 323 VAL A CA 1
ATOM 2476 C C . VAL A 1 323 ? -21.139 13.334 21.803 1.00 51.66 323 VAL A C 1
ATOM 2478 O O . VAL A 1 323 ? -19.967 13.567 21.520 1.00 51.66 323 VAL A O 1
ATOM 2481 N N . SER A 1 324 ? -22.019 13.094 20.828 1.00 54.62 324 SER A N 1
ATOM 2482 C CA . SER A 1 324 ? -21.672 13.211 19.407 1.00 54.62 324 SER A CA 1
ATOM 2483 C C . SER A 1 324 ? -22.901 13.499 18.556 1.00 54.62 324 SER A C 1
ATOM 2485 O O . SER A 1 324 ? -23.916 12.812 18.696 1.00 54.62 324 SER A O 1
ATOM 2487 N N . SER A 1 325 ? -22.807 14.452 17.625 1.00 65.75 325 SER A N 1
ATOM 2488 C CA . SER A 1 325 ? -23.838 14.627 16.601 1.00 65.75 325 SER A CA 1
ATOM 2489 C C . SER A 1 325 ? -23.989 13.331 15.796 1.00 65.75 325 SER A C 1
ATOM 2491 O O . SER A 1 325 ? -23.003 12.639 15.537 1.00 65.75 325 SER A O 1
ATOM 2493 N N . ALA A 1 326 ? -25.197 13.008 15.319 1.00 70.50 326 ALA A N 1
ATOM 2494 C CA . ALA A 1 326 ? -25.412 11.880 14.399 1.00 70.50 326 ALA A CA 1
ATOM 2495 C C . ALA A 1 326 ? -24.479 11.951 13.169 1.00 70.50 326 ALA A C 1
ATOM 2497 O O . ALA A 1 326 ? -24.086 10.933 12.595 1.00 70.50 326 ALA A O 1
ATOM 2498 N N . ARG A 1 327 ? -24.079 13.173 12.793 1.00 71.19 327 ARG A N 1
ATOM 2499 C CA . ARG A 1 327 ? -23.084 13.445 11.755 1.00 71.19 327 ARG A CA 1
ATOM 2500 C C . ARG A 1 327 ? -21.689 12.934 12.127 1.00 71.19 327 ARG A C 1
ATOM 2502 O O . ARG A 1 327 ? -21.052 12.330 11.268 1.00 71.19 327 ARG A O 1
ATOM 2509 N N . ASP A 1 328 ? -21.253 13.149 13.364 1.00 72.88 328 ASP A N 1
ATOM 2510 C CA . ASP A 1 328 ? -19.927 12.765 13.871 1.00 72.88 328 ASP A CA 1
ATOM 2511 C C . ASP A 1 328 ? -19.828 11.251 14.065 1.00 72.88 328 ASP A C 1
ATOM 2513 O O . ASP A 1 328 ? -18.805 10.626 13.797 1.00 72.88 328 ASP A O 1
ATOM 2517 N N . PHE A 1 329 ? -20.926 10.630 14.488 1.00 79.06 329 PHE A N 1
ATOM 2518 C CA . PHE A 1 329 ? -21.013 9.179 14.554 1.00 79.06 329 PHE A CA 1
ATOM 2519 C C . PHE A 1 329 ? -20.893 8.544 13.159 1.00 79.06 329 PHE A C 1
ATOM 2521 O O . PHE A 1 329 ? -20.102 7.623 12.949 1.00 79.06 329 PHE A O 1
ATOM 2528 N N . ARG A 1 330 ? -21.626 9.079 12.173 1.00 79.12 330 ARG A N 1
ATOM 2529 C CA . ARG A 1 330 ? -21.564 8.599 10.785 1.00 79.12 330 ARG A CA 1
ATOM 2530 C C . ARG A 1 330 ? -20.161 8.729 10.193 1.00 79.12 330 ARG A C 1
ATOM 2532 O O . ARG A 1 330 ? -19.733 7.837 9.468 1.00 79.12 330 ARG A O 1
ATOM 2539 N N . THR A 1 331 ? -19.451 9.819 10.476 1.00 81.31 331 THR A N 1
ATOM 2540 C CA . THR A 1 331 ? -18.093 10.025 9.950 1.00 81.31 331 THR A CA 1
ATOM 2541 C C . THR A 1 331 ? -17.089 9.068 10.569 1.00 81.31 331 THR A C 1
ATOM 2543 O O . THR A 1 331 ? -16.273 8.518 9.839 1.00 81.31 331 THR A O 1
ATOM 2546 N N . ARG A 1 332 ? -17.189 8.801 11.876 1.00 78.62 332 ARG A N 1
ATOM 2547 C CA . ARG A 1 332 ? -16.375 7.784 12.557 1.00 78.62 332 ARG A CA 1
ATOM 2548 C C . ARG A 1 332 ? -16.581 6.393 11.968 1.00 78.62 332 ARG A C 1
ATOM 2550 O O . ARG A 1 332 ? -15.607 5.705 11.692 1.00 78.62 332 ARG A O 1
ATOM 2557 N N . LEU A 1 333 ? -17.830 5.997 11.723 1.00 82.94 333 LEU A N 1
ATOM 2558 C CA . LEU A 1 333 ? -18.128 4.705 11.097 1.00 82.94 333 LEU A CA 1
ATOM 2559 C C . LEU A 1 333 ? -17.572 4.594 9.677 1.00 82.94 333 LEU A C 1
ATOM 2561 O O . LEU A 1 333 ? -17.042 3.548 9.318 1.00 82.94 333 LEU A O 1
ATOM 2565 N N . MET A 1 334 ? -17.688 5.658 8.877 1.00 81.38 334 MET A N 1
ATOM 2566 C CA . MET A 1 334 ? -17.113 5.686 7.529 1.00 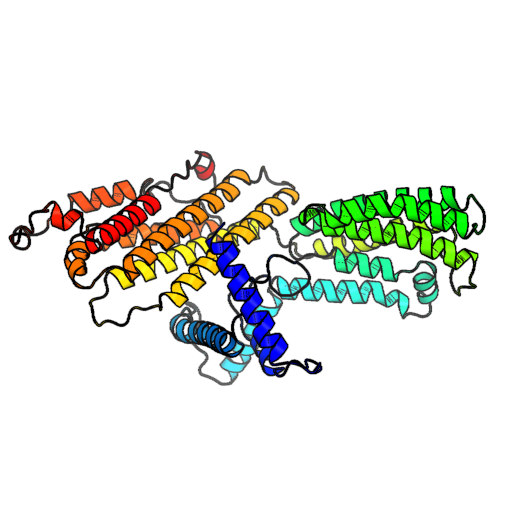81.38 334 MET A CA 1
ATOM 2567 C C . MET A 1 334 ? -15.589 5.562 7.578 1.00 81.38 334 MET A C 1
ATOM 2569 O O . MET A 1 334 ? -15.035 4.740 6.861 1.00 81.38 334 MET A O 1
ATOM 2573 N N . ALA A 1 335 ? -14.929 6.288 8.484 1.00 79.81 335 ALA A N 1
ATOM 2574 C CA . ALA A 1 335 ? -13.483 6.190 8.668 1.00 79.81 335 ALA A CA 1
ATOM 2575 C C . ALA A 1 335 ? -13.037 4.778 9.094 1.00 79.81 335 ALA A C 1
ATOM 2577 O O . ALA A 1 335 ? -12.053 4.268 8.570 1.00 79.81 335 ALA A O 1
ATOM 2578 N N . LEU A 1 336 ? -13.781 4.119 9.991 1.00 80.69 336 LEU A N 1
ATOM 2579 C CA . LEU A 1 336 ? -13.514 2.728 10.378 1.00 80.69 336 LEU A CA 1
ATOM 2580 C C . LEU A 1 336 ? -13.713 1.751 9.214 1.00 80.69 336 LEU A C 1
ATOM 2582 O O . LEU A 1 336 ? -12.938 0.811 9.063 1.00 80.69 336 LEU A O 1
ATOM 2586 N N . ALA A 1 337 ? -14.736 1.962 8.384 1.00 84.69 337 ALA A N 1
ATOM 2587 C CA . ALA A 1 337 ? -14.970 1.136 7.203 1.00 84.69 337 ALA A CA 1
ATOM 2588 C C . ALA A 1 337 ? -13.836 1.287 6.175 1.00 84.69 337 ALA A C 1
ATOM 2590 O O . ALA A 1 337 ? -13.341 0.284 5.660 1.00 84.69 337 ALA A O 1
ATOM 2591 N N . ASP A 1 338 ? -13.381 2.518 5.933 1.00 81.94 338 ASP A N 1
ATOM 2592 C CA . ASP A 1 338 ? -12.232 2.797 5.068 1.00 81.94 338 ASP A CA 1
ATOM 2593 C C . ASP A 1 338 ? -10.952 2.146 5.630 1.00 81.94 338 ASP A C 1
ATOM 2595 O O . ASP A 1 338 ? -10.203 1.499 4.893 1.00 81.94 338 ASP A O 1
ATOM 2599 N N . GLU A 1 339 ? -10.734 2.213 6.950 1.00 81.81 339 GLU A N 1
ATOM 2600 C CA . GLU A 1 339 ? -9.615 1.532 7.611 1.00 81.81 339 GLU A CA 1
ATOM 2601 C C . GLU A 1 339 ? -9.683 0.003 7.430 1.00 81.81 339 GLU A C 1
ATOM 2603 O O . GLU A 1 339 ? -8.661 -0.627 7.153 1.00 81.81 339 GLU A O 1
ATOM 2608 N N . MET A 1 340 ? -10.869 -0.614 7.514 1.00 86.81 340 MET A N 1
ATOM 2609 C CA . MET A 1 340 ? -11.035 -2.056 7.267 1.00 86.81 340 MET A CA 1
ATOM 2610 C C . MET A 1 340 ? -10.640 -2.455 5.848 1.00 86.81 340 MET A C 1
ATOM 2612 O O . MET A 1 340 ? -9.980 -3.483 5.659 1.00 86.81 340 MET A O 1
ATOM 2616 N N . HIS A 1 341 ? -11.007 -1.645 4.854 1.00 86.31 341 HIS A N 1
ATOM 2617 C CA . HIS A 1 341 ? -10.584 -1.864 3.473 1.00 86.31 341 HIS A CA 1
ATOM 2618 C C . HIS A 1 341 ? -9.058 -1.771 3.339 1.00 86.31 341 HIS A C 1
ATOM 2620 O O . HIS A 1 341 ? -8.442 -2.695 2.804 1.00 86.31 341 HIS A O 1
ATOM 2626 N N . ALA A 1 342 ? -8.434 -0.754 3.938 1.00 82.75 342 ALA A N 1
ATOM 2627 C CA . ALA A 1 342 ? -6.979 -0.606 3.933 1.00 82.75 342 ALA A CA 1
ATOM 2628 C C . ALA A 1 342 ? -6.256 -1.787 4.614 1.00 82.75 342 ALA A C 1
ATOM 2630 O O . ALA A 1 342 ? -5.261 -2.305 4.101 1.00 82.75 342 ALA A O 1
ATOM 2631 N N . ILE A 1 343 ? -6.757 -2.276 5.757 1.00 85.31 343 ILE A N 1
ATOM 2632 C CA . ILE A 1 343 ? -6.185 -3.450 6.439 1.00 85.31 343 ILE A CA 1
ATOM 2633 C C . ILE A 1 343 ? -6.336 -4.710 5.580 1.00 85.31 343 ILE A C 1
ATOM 2635 O O . ILE A 1 343 ? -5.425 -5.546 5.566 1.00 85.31 343 ILE A O 1
ATOM 2639 N N . ARG A 1 344 ? -7.451 -4.867 4.855 1.00 88.88 344 ARG A N 1
ATOM 2640 C CA . ARG A 1 344 ? -7.672 -6.007 3.955 1.00 88.88 344 ARG A CA 1
ATOM 2641 C C . ARG A 1 344 ? -6.628 -6.047 2.844 1.00 88.88 344 ARG A C 1
ATOM 2643 O O . ARG A 1 344 ? -6.002 -7.092 2.655 1.00 88.88 344 ARG A O 1
ATOM 2650 N N . ASP A 1 345 ? -6.388 -4.923 2.178 1.00 85.06 345 ASP A N 1
ATOM 2651 C CA . ASP A 1 345 ? -5.387 -4.835 1.113 1.00 85.06 345 ASP A CA 1
ATOM 2652 C C . ASP A 1 345 ? -3.969 -5.061 1.657 1.00 85.06 345 ASP A C 1
ATOM 2654 O O . ASP A 1 345 ? -3.228 -5.900 1.134 1.00 85.06 345 ASP A O 1
ATOM 2658 N N . LEU A 1 346 ? -3.622 -4.447 2.795 1.00 84.38 346 LEU A N 1
ATOM 2659 C CA . LEU A 1 346 ? -2.350 -4.710 3.478 1.00 84.38 346 LEU A CA 1
ATOM 2660 C C . LEU A 1 346 ? -2.173 -6.183 3.867 1.00 84.38 346 LEU A C 1
ATOM 2662 O O . LEU A 1 346 ? -1.064 -6.714 3.799 1.00 84.38 346 LEU A O 1
ATOM 2666 N N . THR A 1 347 ? -3.246 -6.865 4.274 1.00 88.19 347 THR A N 1
ATOM 2667 C CA . THR A 1 347 ? -3.216 -8.292 4.634 1.00 88.19 347 THR A CA 1
ATOM 2668 C C . THR A 1 347 ? -2.910 -9.161 3.418 1.00 88.19 347 THR A C 1
ATOM 2670 O O . THR A 1 347 ? -2.205 -10.166 3.537 1.00 88.19 347 THR A O 1
ATOM 2673 N N . GLU A 1 348 ? -3.405 -8.787 2.238 1.00 86.00 348 GLU A N 1
ATOM 2674 C CA . GLU A 1 348 ? -3.063 -9.468 0.994 1.00 86.00 348 GLU A CA 1
ATOM 2675 C C . GLU A 1 348 ? -1.605 -9.240 0.588 1.00 86.00 348 GLU A C 1
ATOM 2677 O O . GLU A 1 348 ? -0.907 -10.208 0.275 1.00 86.00 348 GLU A O 1
ATOM 2682 N N . LEU A 1 349 ? -1.127 -7.997 0.670 1.00 82.75 349 LEU A N 1
ATOM 2683 C CA . LEU A 1 349 ? 0.263 -7.633 0.383 1.00 82.75 349 LEU A CA 1
ATOM 2684 C C . LEU A 1 349 ? 1.233 -8.339 1.343 1.00 82.75 349 LEU A C 1
ATOM 2686 O O . LEU A 1 349 ? 2.217 -8.931 0.908 1.00 82.75 349 LEU A O 1
ATOM 2690 N N . ALA A 1 350 ? 0.918 -8.399 2.640 1.00 85.94 350 ALA A N 1
ATOM 2691 C CA . ALA A 1 350 ? 1.744 -9.025 3.681 1.00 85.94 350 ALA A CA 1
ATOM 2692 C C . ALA A 1 350 ? 2.006 -10.536 3.482 1.00 85.94 350 ALA A C 1
ATOM 2694 O O . ALA A 1 350 ? 2.930 -11.101 4.090 1.00 85.94 350 ALA A O 1
ATOM 2695 N N . LYS A 1 351 ? 1.240 -11.210 2.611 1.00 85.56 351 LYS A N 1
ATOM 2696 C CA . LYS A 1 351 ? 1.504 -12.603 2.206 1.00 85.56 351 LYS A CA 1
ATOM 2697 C C . LYS A 1 351 ? 2.837 -12.730 1.458 1.00 85.56 351 LYS A C 1
ATOM 2699 O O . LYS A 1 351 ? 3.516 -13.743 1.621 1.00 85.56 351 LYS A O 1
ATOM 2704 N N . TRP A 1 352 ? 3.244 -11.692 0.726 1.00 78.88 352 TRP A N 1
ATOM 2705 C CA . TRP A 1 352 ? 4.454 -11.671 -0.104 1.00 78.88 352 TRP A CA 1
ATOM 2706 C C . TRP A 1 352 ? 5.767 -11.547 0.675 1.00 78.88 352 TRP A C 1
ATOM 2708 O O . TRP A 1 352 ? 6.823 -11.828 0.120 1.00 78.88 352 TRP A O 1
ATOM 2718 N N . GLU A 1 353 ? 5.734 -11.212 1.969 1.00 79.25 353 GLU A N 1
ATOM 2719 C CA . GLU A 1 353 ? 6.947 -11.039 2.791 1.00 79.25 353 GLU A CA 1
ATOM 2720 C C . GLU A 1 353 ? 7.752 -12.349 2.990 1.00 79.25 353 GLU A C 1
ATOM 2722 O O . GLU A 1 353 ? 8.855 -12.320 3.529 1.00 79.25 353 GLU A O 1
ATOM 2727 N N . GLY A 1 354 ? 7.214 -13.509 2.573 1.00 68.62 354 GLY A N 1
ATOM 2728 C CA . GLY A 1 354 ? 7.822 -14.832 2.783 1.00 68.62 354 GLY A CA 1
ATOM 2729 C C . GLY A 1 354 ? 7.843 -15.225 4.265 1.00 68.62 354 GLY A C 1
ATOM 2730 O O . GLY A 1 354 ? 7.701 -14.374 5.140 1.00 68.62 354 GLY A O 1
ATOM 2731 N N . SER A 1 355 ? 7.923 -16.509 4.620 1.00 70.81 355 SER A N 1
ATOM 2732 C CA . SER A 1 355 ? 8.028 -16.879 6.039 1.00 70.81 355 SER A CA 1
ATOM 2733 C C . SER A 1 355 ? 9.290 -17.655 6.361 1.00 70.81 355 SER A C 1
ATOM 2735 O O . SER A 1 355 ? 9.405 -18.829 6.036 1.00 70.81 355 SER A O 1
ATOM 2737 N N . ILE A 1 356 ? 10.207 -16.976 7.051 1.00 67.00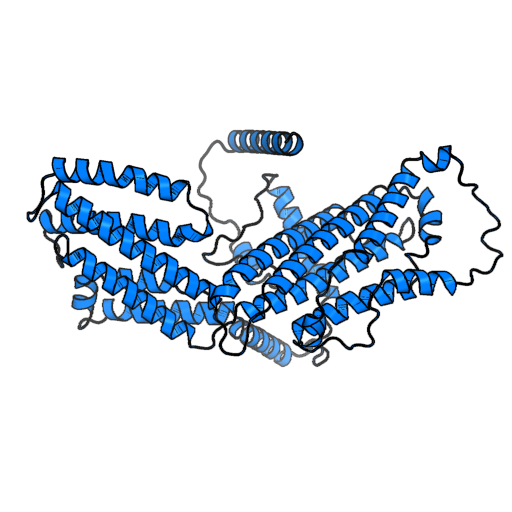 356 ILE A N 1
ATOM 2738 C CA . ILE A 1 356 ? 11.467 -17.549 7.530 1.00 67.00 356 ILE A CA 1
ATOM 2739 C C . ILE A 1 356 ? 11.253 -18.327 8.842 1.00 67.00 356 ILE A C 1
ATOM 2741 O O . ILE A 1 356 ? 11.926 -19.320 9.084 1.00 67.00 356 ILE A O 1
ATOM 2745 N N . ARG A 1 357 ? 10.309 -17.897 9.697 1.00 69.31 357 ARG A N 1
ATOM 2746 C CA . ARG A 1 357 ? 10.116 -18.444 11.058 1.00 69.31 357 ARG A CA 1
ATOM 2747 C C . ARG A 1 357 ? 8.920 -19.400 11.195 1.00 69.31 357 ARG A C 1
ATOM 2749 O O . ARG A 1 357 ? 8.836 -20.108 12.190 1.00 69.31 357 ARG A O 1
ATOM 2756 N N . GLY A 1 358 ? 7.998 -19.430 10.228 1.00 78.81 358 GLY A N 1
ATOM 2757 C CA . GLY A 1 358 ? 6.818 -20.312 10.254 1.00 78.81 358 GLY A CA 1
ATOM 2758 C C . GLY A 1 358 ? 5.572 -19.696 9.614 1.00 78.81 358 GLY A C 1
ATOM 2759 O O . GLY A 1 358 ? 5.441 -18.477 9.543 1.00 78.81 358 GLY A O 1
ATOM 2760 N N . LYS A 1 359 ? 4.653 -20.517 9.100 1.00 84.12 359 LYS A N 1
ATOM 2761 C CA . LYS A 1 359 ? 3.500 -20.052 8.306 1.00 84.12 359 LYS A CA 1
ATOM 2762 C C . LYS A 1 359 ? 2.745 -18.906 9.002 1.00 84.12 359 LYS A C 1
ATOM 2764 O O . LYS A 1 359 ? 2.273 -19.059 10.122 1.00 84.12 359 LYS A O 1
ATOM 2769 N N . TRP A 1 360 ? 2.632 -17.762 8.326 1.00 87.75 360 TRP A N 1
ATOM 2770 C CA . TRP A 1 360 ? 1.885 -16.615 8.845 1.00 87.75 360 TRP A CA 1
ATOM 2771 C C . TRP A 1 360 ? 0.369 -16.862 8.704 1.00 87.75 360 TRP A C 1
ATOM 2773 O O . TRP A 1 360 ? -0.060 -17.280 7.621 1.00 87.75 360 TRP A O 1
ATOM 2783 N N . PRO A 1 361 ? -0.441 -16.620 9.754 1.00 89.06 361 PRO A N 1
ATOM 2784 C CA . PRO A 1 361 ? -1.876 -16.916 9.768 1.00 89.06 361 PRO A CA 1
ATOM 2785 C C . PRO A 1 361 ? -2.698 -15.861 9.000 1.00 89.06 361 PRO A C 1
ATOM 2787 O O . PRO A 1 361 ? -3.448 -15.069 9.565 1.00 89.06 361 PRO A O 1
ATOM 2790 N N . ALA A 1 362 ? -2.520 -15.804 7.678 1.00 87.62 362 ALA A N 1
ATOM 2791 C CA . ALA A 1 362 ? -3.171 -14.808 6.823 1.00 87.62 362 ALA A CA 1
ATOM 2792 C C . ALA A 1 362 ? -4.702 -14.965 6.762 1.00 87.62 362 ALA A C 1
ATOM 2794 O O . ALA A 1 362 ? -5.415 -13.980 6.580 1.00 87.62 362 ALA A O 1
ATOM 2795 N N . VAL A 1 363 ? -5.205 -16.198 6.883 1.00 89.88 363 VAL A N 1
ATOM 2796 C CA . VAL A 1 363 ? -6.647 -16.498 6.829 1.00 89.88 363 VAL A CA 1
ATOM 2797 C C . VAL A 1 363 ? -7.332 -15.979 8.089 1.00 89.88 363 VAL A C 1
ATOM 2799 O O . VAL A 1 363 ? -8.432 -15.441 8.034 1.00 89.88 363 VAL A O 1
ATOM 2802 N N . GLU A 1 364 ? -6.654 -16.094 9.222 1.00 89.56 364 GLU A N 1
ATOM 2803 C CA . GLU A 1 364 ? -7.121 -15.652 10.523 1.00 89.56 364 GLU A CA 1
ATOM 2804 C C . GLU A 1 364 ? -7.171 -14.123 10.608 1.00 89.56 364 GLU A C 1
ATOM 2806 O O . GLU A 1 364 ? -8.159 -13.591 11.105 1.00 89.56 364 GLU A O 1
ATOM 2811 N N . TYR A 1 365 ? -6.169 -13.413 10.072 1.00 91.62 365 TYR A N 1
ATOM 2812 C CA . TYR A 1 365 ? -6.217 -11.947 9.969 1.00 91.62 365 TYR A CA 1
ATOM 2813 C C . TYR A 1 365 ? -7.303 -11.467 9.002 1.00 91.62 365 TYR A C 1
ATOM 2815 O O . TYR A 1 365 ? -8.015 -10.523 9.326 1.00 91.62 365 TYR A O 1
ATOM 2823 N N . ALA A 1 366 ? -7.483 -12.125 7.851 1.00 90.62 366 ALA A N 1
ATOM 2824 C CA . ALA A 1 366 ? -8.572 -11.783 6.932 1.00 90.62 366 ALA A CA 1
ATOM 2825 C C . ALA A 1 366 ? -9.941 -11.955 7.606 1.00 90.62 366 ALA A C 1
ATOM 2827 O O . ALA A 1 366 ? -10.778 -11.060 7.564 1.00 90.62 366 ALA A O 1
ATOM 2828 N N . ARG A 1 367 ? -10.120 -13.060 8.335 1.00 90.06 367 ARG A N 1
ATOM 2829 C CA . ARG A 1 367 ? -11.326 -13.298 9.123 1.00 90.06 367 ARG A CA 1
ATOM 2830 C C . ARG A 1 367 ? -11.529 -12.256 10.224 1.00 90.06 367 ARG A C 1
ATOM 2832 O O . ARG A 1 367 ? -12.662 -11.886 10.506 1.00 90.06 367 ARG A O 1
ATOM 2839 N N . LEU A 1 368 ? -10.454 -11.813 10.874 1.00 90.94 368 LEU A N 1
ATOM 2840 C CA . LEU A 1 368 ? -10.521 -10.771 11.898 1.00 90.94 368 LEU A CA 1
ATOM 2841 C C . LEU A 1 368 ? -11.033 -9.444 11.316 1.00 90.94 368 LEU A C 1
ATOM 2843 O O . LEU A 1 368 ? -11.778 -8.739 11.992 1.00 90.94 368 LEU A O 1
ATOM 2847 N N . VAL A 1 369 ? -10.666 -9.124 10.073 1.00 91.25 369 VAL A N 1
ATOM 2848 C CA . VAL A 1 369 ? -11.209 -7.967 9.346 1.00 91.25 369 VAL A CA 1
ATOM 2849 C C . VAL A 1 369 ? -12.690 -8.174 9.029 1.00 91.25 369 VAL A C 1
ATOM 2851 O O . VAL A 1 369 ? -13.486 -7.288 9.316 1.00 91.25 369 VAL A O 1
ATOM 2854 N N . ASP A 1 370 ? -13.083 -9.347 8.522 1.00 91.25 370 ASP A N 1
ATOM 2855 C CA . ASP A 1 370 ? -14.496 -9.645 8.228 1.00 91.25 370 ASP A CA 1
ATOM 2856 C C . ASP A 1 370 ? -15.379 -9.488 9.485 1.00 91.25 370 ASP A C 1
ATOM 2858 O O . ASP A 1 370 ? -16.422 -8.840 9.448 1.00 91.25 370 ASP A O 1
ATOM 2862 N N . VAL A 1 371 ? -14.909 -9.989 10.633 1.00 90.50 371 VAL A N 1
ATOM 2863 C CA . VAL A 1 371 ? -15.586 -9.833 11.932 1.00 90.50 371 VAL A CA 1
ATOM 2864 C C . VAL A 1 371 ? -15.702 -8.362 12.343 1.00 90.50 371 VAL A C 1
ATOM 2866 O O . VAL A 1 371 ? -16.747 -7.949 12.836 1.00 90.50 371 VAL A O 1
ATOM 2869 N N . GLN A 1 372 ? -14.659 -7.554 12.145 1.00 90.94 372 GLN A N 1
ATOM 2870 C CA . GLN A 1 372 ? -14.718 -6.119 12.444 1.00 90.94 372 GLN A CA 1
ATOM 2871 C C . GLN A 1 372 ? -15.701 -5.378 11.529 1.00 90.94 372 GLN A C 1
ATOM 2873 O O . GLN A 1 372 ? -16.419 -4.503 12.006 1.00 90.94 372 GLN A O 1
ATOM 2878 N N . VAL A 1 373 ? -15.804 -5.752 10.251 1.00 91.38 373 VAL A N 1
ATOM 2879 C CA . VAL A 1 373 ? -16.810 -5.198 9.327 1.00 91.38 373 VAL A CA 1
ATOM 2880 C C . VAL A 1 373 ? -18.232 -5.524 9.799 1.00 91.38 373 VAL A C 1
ATOM 2882 O O . VAL A 1 373 ? -19.083 -4.633 9.841 1.00 91.38 373 VAL A O 1
ATOM 2885 N N . ASP A 1 374 ? -18.481 -6.759 10.240 1.00 90.50 374 ASP A N 1
ATOM 2886 C CA . ASP A 1 374 ? -19.770 -7.149 10.828 1.00 90.50 374 ASP A CA 1
ATOM 2887 C C . ASP A 1 374 ? -20.073 -6.363 12.122 1.00 90.50 374 ASP A C 1
ATOM 2889 O O . ASP A 1 374 ? -21.215 -5.953 12.371 1.00 90.50 374 ASP A O 1
ATOM 2893 N N . MET A 1 375 ? -19.048 -6.090 12.939 1.00 90.50 375 MET A N 1
ATOM 2894 C CA . MET A 1 375 ? -19.173 -5.239 14.129 1.00 90.50 375 MET A CA 1
ATOM 2895 C C . MET A 1 375 ? -19.511 -3.790 13.762 1.00 90.50 375 MET A C 1
ATOM 2897 O O . MET A 1 375 ? -20.376 -3.198 14.406 1.00 90.50 375 MET A O 1
ATOM 2901 N N . ILE A 1 376 ? -18.896 -3.222 12.718 1.00 90.50 376 ILE A N 1
ATOM 2902 C CA . ILE A 1 376 ? -19.221 -1.877 12.209 1.00 90.50 376 ILE A CA 1
ATOM 2903 C C . ILE A 1 376 ? -20.690 -1.816 11.785 1.00 90.50 376 ILE A C 1
ATOM 2905 O O . ILE A 1 376 ? -21.391 -0.877 12.164 1.00 90.50 376 ILE A O 1
ATOM 2909 N N . ALA A 1 377 ? -21.180 -2.821 11.053 1.00 90.31 377 ALA A N 1
ATOM 2910 C CA . ALA A 1 377 ? -22.583 -2.896 10.649 1.00 90.31 377 ALA A CA 1
ATOM 2911 C C . ALA A 1 377 ? -23.528 -2.949 11.864 1.00 90.31 377 ALA A C 1
ATOM 2913 O O . ALA A 1 377 ? -24.513 -2.209 11.921 1.00 90.31 377 ALA A O 1
ATOM 2914 N N . SER A 1 378 ? -23.181 -3.755 12.871 1.00 90.31 378 SER A N 1
ATOM 2915 C CA . SER A 1 378 ? -23.941 -3.864 14.124 1.00 90.31 378 SER A CA 1
ATOM 2916 C C . SER A 1 378 ? -23.957 -2.536 14.898 1.00 90.31 378 SER A C 1
ATOM 2918 O O . SER A 1 378 ? -25.011 -2.076 15.336 1.00 90.31 378 SER A O 1
ATOM 2920 N N . LEU A 1 379 ? -22.812 -1.854 15.018 1.00 89.38 379 LEU A N 1
ATOM 2921 C CA . LEU A 1 379 ? -22.720 -0.538 15.665 1.00 89.38 379 LEU A CA 1
ATOM 2922 C C . LEU A 1 379 ? -23.487 0.537 14.885 1.00 89.38 379 LEU A C 1
ATOM 2924 O O . LEU A 1 379 ? -24.135 1.385 15.496 1.00 89.38 379 LEU A O 1
ATOM 2928 N N . ALA A 1 380 ? -23.471 0.492 13.552 1.00 88.81 380 ALA A N 1
ATOM 2929 C CA . ALA A 1 380 ? -24.241 1.402 12.708 1.00 88.81 380 ALA A CA 1
ATOM 2930 C C . ALA A 1 380 ? -25.751 1.233 12.904 1.00 88.81 380 ALA A C 1
ATOM 2932 O O . ALA A 1 380 ? -26.465 2.231 13.037 1.00 88.81 380 ALA A O 1
ATOM 2933 N N . GLN A 1 381 ? -26.233 -0.010 12.985 1.00 88.06 381 GLN A N 1
ATOM 2934 C CA . GLN A 1 381 ? -27.631 -0.296 13.302 1.00 88.06 381 GLN A CA 1
ATOM 2935 C C . GLN A 1 381 ? -27.999 0.212 14.702 1.00 88.06 381 GLN A C 1
ATOM 2937 O O . GLN A 1 381 ? -29.036 0.857 14.865 1.00 88.06 381 GLN A O 1
ATOM 2942 N N . LEU A 1 382 ? -27.125 -0.000 15.692 1.00 86.12 382 LEU A N 1
ATOM 2943 C CA . LEU A 1 382 ? -27.326 0.505 17.047 1.00 86.12 382 LEU A CA 1
ATOM 2944 C C . LEU A 1 382 ? -27.419 2.040 17.066 1.00 86.12 382 LEU A C 1
ATOM 2946 O O . LEU A 1 382 ? -28.388 2.597 17.578 1.00 86.12 382 LEU A O 1
ATOM 2950 N N . GLY A 1 383 ? -26.471 2.740 16.447 1.00 84.56 383 GLY A N 1
ATOM 2951 C CA . GLY A 1 383 ? -26.501 4.202 16.372 1.00 84.56 383 GLY A CA 1
ATOM 2952 C C . GLY A 1 383 ? -27.716 4.743 15.617 1.00 84.56 383 GLY A C 1
ATOM 2953 O O . GLY A 1 383 ? -28.311 5.732 16.037 1.00 84.56 383 GLY A O 1
ATOM 2954 N N . SER A 1 384 ? -28.149 4.066 14.549 1.00 82.69 384 SER A N 1
ATOM 2955 C CA . SER A 1 384 ? -29.372 4.432 13.826 1.00 82.69 384 SER A CA 1
ATOM 2956 C C . SER A 1 384 ? -30.616 4.306 14.706 1.00 82.69 384 SER A C 1
ATOM 2958 O O . SER A 1 384 ? -31.457 5.210 14.703 1.00 82.69 384 SER A O 1
ATOM 2960 N N . SER A 1 385 ? -30.706 3.232 15.498 1.00 82.94 385 SER A N 1
ATOM 2961 C CA . SER A 1 385 ? -31.822 3.021 16.422 1.00 82.94 385 SER A CA 1
ATOM 2962 C C . SER A 1 385 ? -31.903 4.106 17.498 1.00 82.94 385 SER A C 1
ATOM 2964 O O . SER A 1 385 ? -32.992 4.587 17.791 1.00 82.94 385 SER A O 1
ATOM 2966 N N . LEU A 1 386 ? -30.753 4.556 18.015 1.00 78.00 386 LEU A N 1
ATOM 2967 C CA . LEU A 1 386 ? -30.666 5.588 19.049 1.00 78.00 386 LEU A CA 1
ATOM 2968 C C . LEU A 1 386 ? -31.123 6.961 18.556 1.00 78.00 386 LEU A C 1
ATOM 2970 O O . LEU A 1 386 ? -31.801 7.672 19.287 1.00 78.00 386 LEU A O 1
ATOM 2974 N N . VAL A 1 387 ? -30.809 7.319 17.307 1.00 77.06 387 VAL A N 1
ATOM 2975 C CA . VAL A 1 387 ? -31.237 8.602 16.718 1.00 77.06 387 VAL A CA 1
ATOM 2976 C C . VAL A 1 387 ? -32.761 8.689 16.575 1.00 77.06 387 VAL A C 1
ATOM 2978 O O . VAL A 1 387 ? -33.324 9.776 16.668 1.00 77.06 387 VAL A O 1
ATOM 2981 N N . HIS A 1 388 ? -33.429 7.557 16.346 1.00 74.50 388 HIS A N 1
ATOM 2982 C CA . HIS A 1 388 ? -34.875 7.504 16.114 1.00 74.50 388 HIS A CA 1
ATOM 2983 C C . HIS A 1 388 ? -35.678 7.136 17.367 1.00 74.50 388 HIS A C 1
ATOM 2985 O O . HIS A 1 388 ? -36.912 7.135 17.328 1.00 74.50 388 HIS A O 1
ATOM 2991 N N . LEU A 1 389 ? -35.004 6.827 18.476 1.00 71.88 389 LEU A N 1
ATOM 2992 C CA . LEU A 1 389 ? -35.662 6.486 19.724 1.00 71.88 389 LEU A CA 1
ATOM 2993 C C . LEU A 1 389 ? -36.272 7.754 20.343 1.00 71.88 389 LEU A C 1
ATOM 2995 O O . LEU A 1 389 ? -35.565 8.649 20.797 1.00 71.88 389 LEU A O 1
ATOM 2999 N N . GLN A 1 390 ? -37.601 7.849 20.348 1.00 60.72 390 GLN A N 1
ATOM 3000 C CA . GLN A 1 390 ? -38.317 8.952 20.993 1.00 60.72 390 GLN A CA 1
ATOM 3001 C C . GLN A 1 390 ? -38.180 8.867 22.525 1.00 60.72 390 GLN A C 1
ATOM 3003 O O . GLN A 1 390 ? -38.139 7.770 23.087 1.00 60.72 390 GLN A O 1
ATOM 3008 N N . ASN A 1 391 ? -38.158 10.024 23.204 1.00 60.88 391 ASN A N 1
ATOM 3009 C CA . ASN A 1 391 ? -37.906 10.157 24.652 1.00 60.88 391 ASN A CA 1
ATOM 3010 C C . ASN A 1 391 ? -38.779 9.251 25.547 1.00 60.88 391 ASN A C 1
ATOM 3012 O O . ASN A 1 391 ? -38.339 8.861 26.628 1.00 60.88 391 ASN A O 1
ATOM 3016 N N . GLU A 1 392 ? -39.981 8.883 25.101 1.00 56.97 392 GLU A N 1
ATOM 3017 C CA . GLU A 1 392 ? -40.936 8.032 25.829 1.00 56.97 392 GLU A CA 1
ATOM 3018 C C . GLU A 1 392 ? -40.446 6.584 26.022 1.00 56.97 392 GLU A C 1
ATOM 3020 O O . GLU A 1 392 ? -40.806 5.929 26.996 1.00 56.97 392 GLU A O 1
ATOM 3025 N N . TRP A 1 393 ? -39.558 6.088 25.153 1.00 61.06 393 TRP A N 1
ATOM 3026 C CA . TRP A 1 393 ? -39.074 4.698 25.183 1.00 61.06 393 TRP A CA 1
ATOM 3027 C C . TRP A 1 393 ? -37.776 4.505 25.979 1.00 61.06 393 TRP A C 1
ATOM 3029 O O . TRP A 1 393 ? -37.297 3.379 26.141 1.00 61.06 393 TRP A O 1
ATOM 3039 N N . THR A 1 394 ? -37.222 5.588 26.531 1.00 61.06 394 THR A N 1
ATOM 3040 C CA . THR A 1 394 ? -36.014 5.569 27.379 1.00 61.06 394 THR A CA 1
ATOM 3041 C C . THR A 1 394 ? -36.208 4.738 28.651 1.00 61.06 394 THR A C 1
ATOM 3043 O O . THR A 1 394 ? -35.280 4.094 29.135 1.00 61.06 394 THR A O 1
ATOM 3046 N N . THR A 1 395 ? -37.432 4.661 29.177 1.00 60.22 395 THR A N 1
ATOM 3047 C CA . THR A 1 395 ? -37.739 3.853 30.367 1.00 60.22 395 THR A CA 1
ATOM 3048 C C . THR A 1 395 ? -37.638 2.352 30.078 1.00 60.22 395 THR A C 1
ATOM 3050 O O . THR A 1 395 ? -37.083 1.603 30.882 1.00 60.22 395 THR A O 1
ATOM 3053 N N . PHE A 1 396 ? -38.096 1.917 28.898 1.00 63.81 396 PHE A N 1
ATOM 3054 C CA . PHE A 1 396 ? -37.989 0.524 28.452 1.00 63.81 396 PHE A CA 1
ATOM 3055 C C . PHE A 1 396 ? -36.532 0.145 28.154 1.00 63.81 396 PHE A C 1
ATOM 3057 O O . PHE A 1 396 ? -36.068 -0.925 28.548 1.00 63.81 396 PHE A O 1
ATOM 3064 N N . VAL A 1 397 ? -35.768 1.076 27.583 1.00 65.81 397 VAL A N 1
ATOM 3065 C CA . VAL A 1 397 ? -34.314 0.961 27.414 1.00 65.81 397 VAL A CA 1
ATOM 3066 C C . VAL A 1 397 ? -33.599 0.701 28.738 1.00 65.81 397 VAL A C 1
ATOM 3068 O O . VAL A 1 397 ? -32.834 -0.253 28.834 1.00 65.81 397 VAL A O 1
ATOM 3071 N N . HIS A 1 398 ? -33.856 1.507 29.773 1.00 65.19 398 HIS A N 1
ATOM 3072 C CA . HIS A 1 398 ? -33.209 1.337 31.080 1.00 65.19 398 HIS A CA 1
ATOM 3073 C C . HIS A 1 398 ? -33.628 0.047 31.794 1.00 65.19 398 HIS A C 1
ATOM 3075 O O . HIS A 1 398 ? -32.893 -0.445 32.649 1.00 65.19 398 HIS A O 1
ATOM 3081 N N . SER A 1 399 ? -34.784 -0.516 31.434 1.00 63.59 399 SER A N 1
ATOM 3082 C CA . SER A 1 399 ? -35.208 -1.839 31.899 1.00 63.59 399 SER A CA 1
ATOM 3083 C C . SER A 1 399 ? -34.499 -2.987 31.166 1.00 63.59 399 SER A C 1
ATOM 3085 O O . SER A 1 399 ? -34.469 -4.117 31.663 1.00 63.59 399 SER A O 1
ATOM 3087 N N . SER A 1 400 ? -33.880 -2.711 30.011 1.00 70.31 400 SER A N 1
ATOM 3088 C CA . SER A 1 400 ? -33.099 -3.702 29.285 1.00 70.31 400 SER A CA 1
ATOM 3089 C C . SER A 1 400 ? -31.803 -4.024 30.018 1.00 70.31 400 SER A C 1
ATOM 3091 O O . SER A 1 400 ? -30.955 -3.174 30.291 1.00 70.31 400 SER A O 1
ATOM 3093 N N . LYS A 1 401 ? -31.601 -5.315 30.268 1.00 73.44 401 LYS A N 1
ATOM 3094 C CA . LYS A 1 401 ? -30.423 -5.842 30.965 1.00 73.44 401 LYS A CA 1
ATOM 3095 C C . LYS A 1 401 ? -29.126 -5.732 30.147 1.00 73.44 401 LYS A C 1
ATOM 3097 O O . LYS A 1 401 ? -28.053 -5.975 30.691 1.00 73.44 401 LYS A O 1
ATOM 3102 N N . VAL A 1 402 ? -29.209 -5.318 28.878 1.00 77.62 402 VAL A N 1
ATOM 3103 C CA . VAL A 1 402 ? -28.054 -4.942 28.042 1.00 77.62 402 VAL A CA 1
ATOM 3104 C C . VAL A 1 402 ? -27.320 -3.721 28.610 1.00 77.62 402 VAL A C 1
ATOM 3106 O O . VAL A 1 402 ? -26.108 -3.607 28.453 1.00 77.62 402 VAL A O 1
ATOM 3109 N N . LEU A 1 403 ? -28.024 -2.848 29.338 1.00 78.44 403 LEU A N 1
ATOM 3110 C CA . LEU A 1 403 ? -27.433 -1.694 30.018 1.00 78.44 403 LEU A CA 1
ATOM 3111 C C . LEU A 1 403 ? -26.878 -2.016 31.415 1.00 78.44 403 LEU A C 1
ATOM 3113 O O . LEU A 1 403 ? -26.559 -1.103 32.175 1.00 78.44 403 LEU A O 1
ATOM 3117 N N . ASN A 1 404 ? -26.750 -3.297 31.783 1.00 83.44 404 ASN A N 1
ATOM 3118 C CA . ASN A 1 404 ? -26.135 -3.669 33.053 1.00 83.44 404 ASN A CA 1
ATOM 3119 C C . ASN A 1 404 ? -24.662 -3.201 33.078 1.00 83.44 404 ASN A C 1
ATOM 3121 O O . ASN A 1 404 ? -23.886 -3.629 32.217 1.00 83.44 404 ASN A O 1
ATOM 3125 N N . PRO A 1 405 ? -24.242 -2.386 34.067 1.00 84.19 405 PRO A N 1
ATOM 3126 C CA . PRO A 1 405 ? -22.871 -1.886 34.155 1.00 84.19 405 PRO A CA 1
ATOM 3127 C C . PRO A 1 405 ? -21.811 -2.992 34.126 1.00 84.19 405 PRO A C 1
ATOM 3129 O O . PRO A 1 405 ? -20.802 -2.844 33.443 1.00 84.19 405 PRO A O 1
ATOM 3132 N N . ASN A 1 406 ? -22.064 -4.128 34.787 1.00 85.75 406 ASN A N 1
ATOM 3133 C CA . ASN A 1 406 ? -21.125 -5.254 34.812 1.00 85.75 406 ASN A CA 1
ATOM 3134 C C . ASN A 1 406 ? -20.947 -5.878 33.423 1.00 85.75 406 ASN A C 1
ATOM 3136 O O . ASN A 1 406 ? -19.843 -6.252 33.039 1.00 85.75 406 ASN A O 1
ATOM 3140 N N . PHE A 1 407 ? -22.031 -5.958 32.651 1.00 86.62 407 PHE A N 1
ATOM 3141 C CA . PHE A 1 407 ? -21.986 -6.485 31.295 1.00 86.62 407 PHE A CA 1
ATOM 3142 C C . PHE A 1 407 ? -21.262 -5.529 30.337 1.00 86.62 407 PHE A C 1
ATOM 3144 O O . PHE A 1 407 ? -20.418 -5.960 29.554 1.00 86.62 407 PHE A O 1
ATOM 3151 N N . ILE A 1 408 ? -21.527 -4.222 30.436 1.00 87.31 408 ILE A N 1
ATOM 3152 C CA . ILE A 1 408 ? -20.816 -3.202 29.651 1.00 87.31 408 ILE A CA 1
ATOM 3153 C C . ILE A 1 408 ? -19.311 -3.263 29.944 1.00 87.31 408 ILE A C 1
ATOM 3155 O O . ILE A 1 408 ? -18.505 -3.217 29.013 1.00 87.31 408 ILE A O 1
ATOM 3159 N N . SER A 1 409 ? -18.925 -3.419 31.216 1.00 87.19 409 SER A N 1
ATOM 3160 C CA . SER A 1 409 ? -17.526 -3.609 31.609 1.00 87.19 409 SER A CA 1
ATOM 3161 C C . SER A 1 409 ? -16.906 -4.864 30.992 1.00 87.19 409 SER A C 1
ATOM 3163 O O . SER A 1 409 ? -15.781 -4.781 30.505 1.00 87.19 409 SER A O 1
ATOM 3165 N N . ASP A 1 410 ? -17.626 -5.989 30.937 1.00 88.31 410 ASP A N 1
ATOM 3166 C CA . ASP A 1 410 ? -17.139 -7.218 30.294 1.00 88.31 410 ASP A CA 1
ATOM 3167 C C . ASP A 1 410 ? -16.897 -7.022 28.784 1.00 88.31 410 ASP A C 1
ATOM 3169 O O . ASP A 1 410 ? -15.859 -7.436 28.261 1.00 88.31 410 ASP A O 1
ATOM 3173 N N . VAL A 1 411 ? -17.811 -6.341 28.079 1.00 88.75 411 VAL A N 1
ATOM 3174 C CA . VAL A 1 411 ? -17.649 -6.020 26.647 1.00 88.75 411 VAL A CA 1
ATOM 3175 C C . VAL A 1 411 ? -16.443 -5.098 26.428 1.00 88.75 411 VAL A C 1
ATOM 3177 O O . VAL A 1 411 ? -15.632 -5.329 25.531 1.00 88.75 411 VAL A O 1
ATOM 3180 N N . MET A 1 412 ? -16.271 -4.079 27.275 1.00 89.12 412 MET A N 1
ATOM 3181 C CA . MET A 1 412 ? -15.131 -3.159 27.185 1.00 89.12 412 MET A CA 1
ATOM 3182 C C . MET A 1 412 ? -13.795 -3.808 27.517 1.00 89.12 412 MET A C 1
ATOM 3184 O O . MET A 1 412 ? -12.791 -3.535 26.849 1.00 89.12 412 MET A O 1
ATOM 3188 N N . ALA A 1 413 ? -13.785 -4.715 28.490 1.00 89.12 413 ALA A N 1
ATOM 3189 C CA . ALA A 1 413 ? -12.622 -5.526 28.796 1.00 89.12 413 ALA A CA 1
ATOM 3190 C C . ALA A 1 413 ? -12.235 -6.403 27.598 1.00 89.12 413 ALA A C 1
ATOM 3192 O O . ALA A 1 413 ? -11.053 -6.474 27.273 1.00 89.12 413 ALA A O 1
ATOM 3193 N N . ALA A 1 414 ? -13.199 -7.000 26.889 1.00 89.06 414 ALA A N 1
ATOM 3194 C CA . ALA A 1 414 ? -12.918 -7.813 25.707 1.00 89.06 414 ALA A CA 1
ATOM 3195 C C . ALA A 1 414 ? -12.239 -7.007 24.584 1.00 89.06 414 ALA A C 1
ATOM 3197 O O . ALA A 1 414 ? -11.170 -7.407 24.120 1.00 89.06 414 ALA A O 1
ATOM 3198 N N . PHE A 1 415 ? -12.789 -5.847 24.198 1.00 89.31 415 PHE A N 1
ATOM 3199 C CA . PHE A 1 415 ? -12.156 -4.969 23.200 1.00 89.31 415 PHE A CA 1
ATOM 3200 C C . PHE A 1 415 ? -10.735 -4.568 23.612 1.00 89.31 415 PHE A C 1
ATOM 3202 O O . PHE A 1 415 ? -9.801 -4.652 22.812 1.00 89.31 415 PHE A O 1
ATOM 3209 N N . THR A 1 416 ? -10.557 -4.187 24.879 1.00 87.56 416 THR A N 1
ATOM 3210 C CA . THR A 1 416 ? -9.259 -3.751 25.406 1.00 87.56 416 THR A CA 1
ATOM 3211 C C . THR A 1 416 ? -8.242 -4.890 25.411 1.00 87.56 416 THR A C 1
ATOM 3213 O O . THR A 1 416 ? -7.128 -4.711 24.930 1.00 87.56 416 THR A O 1
ATOM 3216 N N . LEU A 1 417 ? -8.608 -6.072 25.911 1.00 89.88 417 LEU A N 1
ATOM 3217 C CA . LEU A 1 417 ? -7.699 -7.216 26.011 1.00 89.88 417 LEU A CA 1
ATOM 3218 C C . LEU A 1 417 ? -7.289 -7.743 24.636 1.00 89.88 417 LEU A C 1
ATOM 3220 O O . LEU A 1 417 ? -6.109 -8.006 24.425 1.00 89.88 417 LEU A O 1
ATOM 3224 N N . ILE A 1 418 ? -8.225 -7.838 23.687 1.00 89.25 418 ILE A N 1
ATOM 3225 C CA . ILE A 1 418 ? -7.923 -8.273 22.315 1.00 89.25 418 ILE A CA 1
ATOM 3226 C C . ILE A 1 418 ? -7.022 -7.246 21.617 1.00 89.25 418 ILE A C 1
ATOM 3228 O O . ILE A 1 418 ? -6.018 -7.617 21.007 1.00 89.25 418 ILE A O 1
ATOM 3232 N N . SER A 1 419 ? -7.339 -5.951 21.739 1.00 87.00 419 SER A N 1
ATOM 3233 C CA . SER A 1 419 ? -6.506 -4.876 21.189 1.00 87.00 419 SER A CA 1
ATOM 3234 C C . SER A 1 419 ? -5.087 -4.913 21.769 1.00 87.00 419 SER A C 1
ATOM 3236 O O . SER A 1 419 ? -4.110 -4.879 21.020 1.00 87.00 419 SER A O 1
ATOM 3238 N N . GLN A 1 420 ? -4.946 -5.055 23.090 1.00 86.81 420 GLN A N 1
ATOM 3239 C CA . GLN A 1 420 ? -3.634 -5.109 23.735 1.00 86.81 420 GLN A CA 1
ATOM 3240 C C . GLN A 1 420 ? -2.852 -6.363 23.353 1.00 86.81 420 GLN A C 1
ATOM 3242 O O . GLN A 1 420 ? -1.686 -6.233 22.993 1.00 86.81 420 GLN A O 1
ATOM 3247 N N . ALA A 1 421 ? -3.485 -7.537 23.327 1.00 88.75 421 ALA A N 1
ATOM 3248 C CA . ALA A 1 421 ? -2.842 -8.781 22.909 1.00 88.75 421 ALA A CA 1
ATOM 3249 C C . ALA A 1 421 ? -2.293 -8.697 21.478 1.00 88.75 421 ALA A C 1
ATOM 3251 O O . ALA A 1 421 ? -1.163 -9.098 21.211 1.00 88.75 421 ALA A O 1
ATOM 3252 N N . LEU A 1 422 ? -3.028 -8.074 20.552 1.00 85.62 422 LEU A N 1
ATOM 3253 C CA . LEU A 1 422 ? -2.524 -7.809 19.202 1.00 85.62 422 LEU A CA 1
ATOM 3254 C C . LEU A 1 422 ? -1.391 -6.771 19.199 1.00 85.62 422 LEU A C 1
ATOM 3256 O O . LEU A 1 422 ? -0.401 -6.907 18.470 1.00 85.62 422 LEU A O 1
ATOM 3260 N N . ARG A 1 423 ? -1.499 -5.726 20.020 1.00 85.06 423 ARG A N 1
ATOM 3261 C CA . ARG A 1 423 ? -0.500 -4.655 20.098 1.00 85.06 423 ARG A CA 1
ATOM 3262 C C . ARG A 1 423 ? 0.840 -5.156 20.647 1.00 85.06 423 ARG A C 1
ATOM 3264 O O . ARG A 1 423 ? 1.877 -4.853 20.045 1.00 85.06 423 ARG A O 1
ATOM 3271 N N . THR A 1 424 ? 0.822 -5.920 21.737 1.00 85.44 424 THR A N 1
ATOM 3272 C CA . THR A 1 424 ? 2.009 -6.515 22.376 1.00 85.44 424 THR A CA 1
ATOM 3273 C C . THR A 1 424 ? 2.478 -7.768 21.637 1.00 85.44 424 THR A C 1
ATOM 3275 O O . THR A 1 424 ? 3.681 -7.990 21.505 1.00 85.44 424 THR A O 1
ATOM 3278 N N . GLY A 1 425 ? 1.551 -8.512 21.031 1.00 84.25 425 GLY A N 1
ATOM 3279 C CA . GLY A 1 425 ? 1.804 -9.827 20.449 1.00 84.25 425 GLY A CA 1
ATOM 3280 C C . GLY A 1 425 ? 1.886 -10.933 21.502 1.00 84.25 425 GLY A C 1
ATOM 3281 O O . GLY A 1 425 ? 2.585 -11.913 21.260 1.00 84.25 425 GLY A O 1
ATOM 3282 N N . GLU A 1 426 ? 1.244 -10.739 22.655 1.00 87.19 426 GLU A N 1
ATOM 3283 C CA . GLU A 1 426 ? 1.167 -11.719 23.742 1.00 87.19 426 GLU A CA 1
ATOM 3284 C C . GLU A 1 426 ? -0.128 -12.542 23.666 1.00 87.19 426 GLU A C 1
ATOM 3286 O O . GLU A 1 426 ? -1.160 -12.013 23.235 1.00 87.19 426 GLU A O 1
ATOM 3291 N N . PRO A 1 427 ? -0.099 -13.805 24.125 1.00 83.88 427 PRO A N 1
ATOM 3292 C CA . PRO A 1 427 ? -1.259 -14.680 24.095 1.00 83.88 427 PRO A CA 1
ATOM 3293 C C . PRO A 1 427 ? -2.387 -14.202 24.994 1.00 83.88 427 PRO A C 1
ATOM 3295 O O . PRO A 1 427 ? -2.175 -13.737 26.116 1.00 83.88 427 PRO A O 1
ATOM 3298 N N . LEU A 1 428 ? -3.618 -14.424 24.535 1.00 82.50 428 LEU A N 1
ATOM 3299 C CA . LEU A 1 428 ? -4.799 -14.234 25.369 1.00 82.50 428 LEU A CA 1
ATOM 3300 C C . LEU A 1 428 ? -4.864 -15.322 26.455 1.00 82.50 428 LEU A C 1
ATOM 3302 O O . LEU A 1 428 ? -4.702 -16.511 26.175 1.00 82.50 428 LEU A O 1
ATOM 3306 N N . HIS A 1 429 ? -5.162 -14.942 27.698 1.00 80.69 429 HIS A N 1
ATOM 3307 C CA . HIS A 1 429 ? -5.302 -15.909 28.789 1.00 80.69 429 HIS A CA 1
ATOM 3308 C C . HIS A 1 429 ? -6.503 -16.848 28.584 1.00 80.69 429 HIS A C 1
ATOM 3310 O O . HIS A 1 429 ? -7.613 -16.410 28.285 1.00 80.69 429 HIS A O 1
ATOM 3316 N N . HIS A 1 430 ? -6.321 -18.141 28.865 1.00 72.69 430 HIS A N 1
ATOM 3317 C CA . HIS A 1 430 ? -7.367 -19.167 28.715 1.00 72.69 430 HIS A CA 1
ATOM 3318 C C . HIS A 1 430 ? -8.598 -18.983 29.621 1.00 72.69 430 HIS A C 1
ATOM 3320 O O . HIS A 1 430 ? -9.614 -19.631 29.402 1.00 72.69 430 HIS A O 1
ATOM 3326 N N . VAL A 1 431 ? -8.515 -18.123 30.640 1.00 77.06 431 VAL A N 1
ATOM 3327 C CA . VAL A 1 431 ? -9.586 -17.891 31.628 1.00 77.06 431 VAL A CA 1
ATOM 3328 C C . VAL A 1 431 ? -10.636 -16.884 31.121 1.00 77.06 431 VAL A C 1
ATOM 3330 O O . VAL A 1 431 ? -11.678 -16.691 31.748 1.00 77.06 431 VAL A O 1
ATOM 3333 N N . LEU A 1 432 ? -10.388 -16.232 29.981 1.00 74.00 432 LEU A N 1
ATOM 3334 C CA . LEU A 1 432 ? -11.331 -15.281 29.394 1.00 74.00 432 LEU A CA 1
ATOM 3335 C C . LEU A 1 432 ? -12.623 -15.982 28.941 1.00 74.00 432 LEU A C 1
ATOM 3337 O O . LEU A 1 432 ? -12.559 -17.048 28.326 1.00 74.00 432 LEU A O 1
ATOM 3341 N N . PRO A 1 433 ? -13.807 -15.405 29.230 1.00 68.56 433 PRO A N 1
ATOM 3342 C CA . PRO A 1 433 ? -15.071 -15.986 28.807 1.00 68.56 433 PRO A CA 1
ATOM 3343 C C . PRO A 1 433 ? -15.128 -16.124 27.285 1.00 68.56 433 PRO A C 1
ATOM 3345 O O . PRO A 1 433 ? -14.905 -15.163 26.554 1.00 68.56 433 PRO A O 1
ATOM 3348 N N . HIS A 1 434 ? -15.472 -17.324 26.818 1.00 66.44 434 HIS A N 1
ATOM 3349 C CA . HIS A 1 434 ? -15.556 -17.644 25.392 1.00 66.44 434 HIS A CA 1
ATOM 3350 C C . HIS A 1 434 ? -16.746 -16.983 24.679 1.00 66.44 434 HIS A C 1
ATOM 3352 O O . HIS A 1 434 ? -16.744 -16.887 23.455 1.00 66.44 434 HIS A O 1
ATOM 3358 N N . SER A 1 435 ? -17.759 -16.542 25.431 1.00 79.25 435 SER A N 1
ATOM 3359 C CA . SER A 1 435 ? -19.006 -15.979 24.913 1.00 79.25 435 SER A CA 1
ATOM 3360 C C . SER A 1 435 ? -19.435 -14.790 25.772 1.00 79.25 435 SER A C 1
ATOM 3362 O O . SER A 1 435 ? -19.701 -14.930 26.969 1.00 79.25 435 SER A O 1
ATOM 3364 N N . LEU A 1 436 ? -19.516 -13.604 25.161 1.00 82.31 436 LEU A N 1
ATOM 3365 C CA . LEU A 1 436 ? -20.102 -12.428 25.813 1.00 82.31 436 LEU A CA 1
ATOM 3366 C C . LEU A 1 436 ? -21.616 -12.599 26.004 1.00 82.31 436 LEU A C 1
ATOM 3368 O O . LEU A 1 436 ? -22.183 -12.070 26.953 1.00 82.31 436 LEU A O 1
ATOM 3372 N N . LEU A 1 437 ? -22.270 -13.388 25.153 1.00 83.00 437 LEU A N 1
ATOM 3373 C CA . LEU A 1 437 ? -23.683 -13.721 25.298 1.00 83.00 437 LEU A CA 1
ATOM 3374 C C . LEU A 1 437 ? -23.942 -14.552 26.569 1.00 83.00 437 LEU A C 1
ATOM 3376 O O . LEU A 1 437 ? -24.910 -14.296 27.283 1.00 83.00 437 LEU A O 1
ATOM 3380 N N . ASP A 1 438 ? -23.037 -15.464 26.928 1.00 82.25 438 ASP A N 1
ATOM 3381 C CA . ASP A 1 438 ? -23.146 -16.228 28.179 1.00 82.25 438 ASP A CA 1
ATOM 3382 C C . ASP A 1 438 ? -22.982 -15.301 29.389 1.00 82.25 438 ASP A C 1
ATOM 3384 O O . ASP A 1 438 ? -23.674 -15.456 30.395 1.00 82.25 438 ASP A O 1
ATOM 3388 N N . ARG A 1 439 ? -22.110 -14.286 29.283 1.00 81.62 439 ARG A N 1
ATOM 3389 C CA . ARG A 1 439 ? -21.962 -13.237 30.306 1.00 81.62 439 ARG A CA 1
ATOM 3390 C C . ARG A 1 439 ? -23.218 -12.386 30.435 1.00 81.62 439 ARG A C 1
ATOM 3392 O O . ARG A 1 439 ? -23.621 -12.092 31.558 1.00 81.62 439 ARG A O 1
ATOM 3399 N N . LEU A 1 440 ? -23.869 -12.045 29.323 1.00 82.31 440 LEU A N 1
ATOM 3400 C CA . LEU A 1 440 ? -25.154 -11.349 29.342 1.00 82.31 440 LEU A CA 1
ATOM 3401 C C . LEU A 1 440 ? -26.197 -12.164 30.118 1.00 82.31 440 LEU A C 1
ATOM 3403 O O . LEU A 1 440 ? -26.852 -11.614 31.000 1.00 82.31 440 LEU A O 1
ATOM 3407 N N . PHE A 1 441 ? -26.308 -13.473 29.864 1.00 81.19 441 PHE A N 1
ATOM 3408 C CA . PHE A 1 441 ? -27.225 -14.349 30.605 1.00 81.19 441 PHE A CA 1
ATOM 3409 C C . PHE A 1 441 ? -26.818 -14.573 32.066 1.00 81.19 441 PHE A C 1
ATOM 3411 O O . PHE A 1 441 ? -27.671 -14.646 32.951 1.00 81.19 441 PHE A O 1
ATOM 3418 N N . TYR A 1 442 ? -25.523 -14.627 32.357 1.00 80.75 442 TYR A N 1
ATOM 3419 C CA . TYR A 1 442 ? -25.028 -14.726 33.725 1.00 80.75 442 TYR A CA 1
ATOM 3420 C C . TYR A 1 442 ? -25.416 -13.495 34.557 1.00 80.75 442 TYR A C 1
ATOM 3422 O O . TYR A 1 442 ? -25.961 -13.624 35.655 1.00 80.75 442 TYR A O 1
ATOM 3430 N N . HIS A 1 443 ? -25.213 -12.292 34.011 1.00 77.50 443 HIS A N 1
ATOM 3431 C CA . HIS A 1 443 ? -25.661 -11.047 34.642 1.00 77.50 443 HIS A CA 1
ATOM 3432 C C . HIS A 1 443 ? -27.187 -10.898 34.610 1.00 77.50 443 HIS A C 1
ATOM 3434 O O . HIS A 1 443 ? -27.755 -10.213 35.460 1.00 77.50 443 HIS A O 1
ATOM 3440 N N . HIS A 1 444 ? -27.868 -11.578 33.681 1.00 69.12 444 HIS A N 1
ATOM 3441 C CA . HIS A 1 444 ? -29.326 -11.638 33.613 1.00 69.12 444 HIS A CA 1
ATOM 3442 C C . HIS A 1 444 ? -29.941 -12.393 34.798 1.00 69.12 444 HIS A C 1
ATOM 3444 O O . HIS A 1 444 ? -30.985 -11.959 35.290 1.00 69.12 444 HIS A O 1
ATOM 3450 N N . GLY A 1 445 ? -29.321 -13.498 35.231 1.00 60.38 445 GLY A N 1
ATOM 3451 C CA . GLY A 1 445 ? -29.814 -14.359 36.313 1.00 60.38 445 GLY A CA 1
ATOM 3452 C C . GLY A 1 445 ? -29.466 -13.888 37.728 1.00 60.38 445 GLY A C 1
ATOM 3453 O O . GLY A 1 445 ? -30.060 -14.370 38.684 1.00 60.38 445 GLY A O 1
ATOM 3454 N N . ARG A 1 446 ? -28.517 -12.952 37.870 1.00 53.78 446 ARG A N 1
ATOM 3455 C CA . ARG A 1 446 ? -28.025 -12.452 39.170 1.00 53.78 446 ARG A CA 1
ATOM 3456 C C . ARG A 1 446 ? -28.494 -11.037 39.522 1.00 53.78 446 ARG A C 1
ATOM 3458 O O . ARG A 1 446 ? -28.242 -10.568 40.628 1.00 53.78 446 ARG A O 1
ATOM 3465 N N . ALA A 1 447 ? -29.134 -10.343 38.583 1.00 51.56 447 ALA A N 1
ATOM 3466 C CA . ALA A 1 447 ? -29.759 -9.052 38.830 1.00 51.56 447 ALA A CA 1
ATOM 3467 C C . ALA A 1 447 ? -31.113 -9.263 39.526 1.00 51.56 447 ALA A C 1
ATOM 3469 O O . ALA A 1 447 ? -32.156 -9.251 38.871 1.00 51.56 447 ALA A O 1
ATOM 3470 N N . ASP A 1 448 ? -31.085 -9.466 40.846 1.00 45.25 448 ASP A N 1
ATOM 3471 C CA . ASP A 1 448 ? -32.260 -9.307 41.705 1.00 45.25 448 ASP A CA 1
ATOM 3472 C C . ASP A 1 448 ? -32.705 -7.843 41.632 1.00 45.25 448 ASP A C 1
ATOM 3474 O O . ASP A 1 448 ? -32.186 -6.959 42.316 1.00 45.25 448 ASP A O 1
ATOM 3478 N N . ILE A 1 449 ? -33.653 -7.560 40.743 1.00 49.94 449 ILE A N 1
ATOM 3479 C CA . ILE A 1 449 ? -34.403 -6.311 40.788 1.00 49.94 449 ILE A CA 1
ATOM 3480 C C . ILE A 1 449 ? -35.314 -6.431 42.017 1.00 49.94 449 ILE A C 1
ATOM 3482 O O . ILE A 1 449 ? -36.118 -7.365 42.058 1.00 49.94 449 ILE A O 1
ATOM 3486 N N . PRO A 1 450 ? -35.237 -5.532 43.019 1.00 42.78 450 PRO A N 1
ATOM 3487 C CA . PRO A 1 450 ? -36.187 -5.558 44.118 1.00 42.78 450 PRO A CA 1
ATOM 3488 C C . PRO A 1 450 ? -37.593 -5.435 43.531 1.00 42.78 450 PRO A C 1
ATOM 3490 O O . PRO A 1 450 ? -37.898 -4.470 42.825 1.00 42.78 450 PRO A O 1
ATOM 3493 N N . ALA A 1 451 ? -38.432 -6.428 43.828 1.00 41.72 451 ALA A N 1
ATOM 3494 C CA . ALA A 1 451 ? -39.765 -6.657 43.267 1.00 41.72 451 ALA A CA 1
ATOM 3495 C C . ALA A 1 451 ? -40.759 -5.476 43.400 1.00 41.72 451 ALA A C 1
ATOM 3497 O O . ALA A 1 451 ? -41.886 -5.561 42.929 1.00 41.72 451 ALA A O 1
ATOM 3498 N N . GLY A 1 452 ? -40.360 -4.355 44.008 1.00 41.53 452 GLY A N 1
ATOM 3499 C CA . GLY A 1 452 ? -41.200 -3.185 44.259 1.00 41.53 452 GLY A CA 1
ATOM 3500 C C . GLY A 1 452 ? -41.220 -2.096 43.177 1.00 41.53 452 GLY A C 1
ATOM 3501 O O . GLY A 1 452 ? -41.974 -1.145 43.340 1.00 41.53 452 GLY A O 1
ATOM 3502 N N . ARG A 1 453 ? -40.425 -2.170 42.093 1.00 42.47 453 ARG A N 1
ATOM 3503 C CA . ARG A 1 453 ? -40.445 -1.143 41.012 1.00 42.47 453 ARG A CA 1
ATOM 3504 C C . ARG A 1 453 ? -41.072 -1.581 39.686 1.00 42.47 453 ARG A C 1
ATOM 3506 O O . ARG A 1 453 ? -41.223 -0.749 38.802 1.00 42.47 453 ARG A O 1
ATOM 3513 N N . LEU A 1 454 ? -41.462 -2.848 39.557 1.00 45.16 454 LEU A N 1
ATOM 3514 C CA . LEU A 1 454 ? -42.119 -3.388 38.357 1.00 45.16 454 LEU A CA 1
ATOM 3515 C C . LEU A 1 454 ? -43.653 -3.442 38.476 1.00 45.16 454 LEU A C 1
ATOM 3517 O O . LEU A 1 454 ? -44.313 -3.878 37.544 1.00 45.16 454 LEU A O 1
ATOM 3521 N N . ALA A 1 455 ? -44.233 -2.935 39.572 1.00 36.53 455 ALA A N 1
ATOM 3522 C CA . ALA A 1 455 ? -45.683 -2.869 39.806 1.00 36.53 455 ALA A CA 1
ATOM 3523 C C . ALA A 1 455 ? -46.434 -1.842 38.921 1.00 36.53 455 ALA A C 1
ATOM 3525 O O . ALA A 1 455 ? -47.551 -1.441 39.233 1.00 36.53 455 ALA A O 1
ATOM 3526 N N . GLY A 1 456 ? -45.815 -1.404 37.826 1.00 42.31 456 GLY A N 1
ATOM 3527 C CA . GLY A 1 456 ? -46.465 -0.717 36.718 1.00 42.31 456 GLY A CA 1
ATOM 3528 C C . GLY A 1 456 ? -46.287 -1.569 35.471 1.00 42.31 456 GLY A C 1
ATOM 3529 O O . GLY A 1 456 ? -45.528 -1.193 34.580 1.00 42.31 456 GLY A O 1
ATOM 3530 N N . GLU A 1 457 ? -46.909 -2.749 35.452 1.00 44.28 457 GLU A N 1
ATOM 3531 C CA . GLU A 1 457 ? -47.011 -3.596 34.266 1.00 44.28 457 GLU A CA 1
ATOM 3532 C C . GLU A 1 457 ? -47.585 -2.763 33.116 1.00 44.28 457 GLU A C 1
ATOM 3534 O O . GLU A 1 457 ? -48.791 -2.555 33.001 1.00 44.28 457 GLU A O 1
ATOM 3539 N N . THR A 1 458 ? -46.718 -2.276 32.232 1.00 49.56 458 THR A N 1
ATOM 3540 C CA . THR A 1 458 ? -47.135 -1.965 30.871 1.00 49.56 458 THR A CA 1
ATOM 3541 C C . THR A 1 458 ? -47.288 -3.324 30.206 1.00 49.56 458 THR A C 1
ATOM 3543 O O . THR A 1 458 ? -46.312 -3.908 29.733 1.00 49.56 458 THR A O 1
ATOM 3546 N N . GLN A 1 459 ? -48.496 -3.890 30.269 1.00 49.91 459 GLN A N 1
ATOM 3547 C CA . GLN A 1 459 ? -48.872 -5.027 29.435 1.00 49.91 459 GLN A CA 1
ATOM 3548 C C . GLN A 1 459 ? -48.390 -4.728 28.008 1.00 49.91 459 GLN A C 1
ATOM 3550 O O . GLN A 1 459 ? -48.708 -3.677 27.449 1.00 49.91 459 GLN A O 1
ATOM 3555 N N . LEU A 1 460 ? -47.562 -5.617 27.452 1.00 59.41 460 LEU A N 1
ATOM 3556 C CA . LEU A 1 460 ? -47.118 -5.557 26.060 1.00 59.41 460 LEU A CA 1
ATOM 3557 C C . LEU A 1 460 ? -48.338 -5.786 25.163 1.00 59.41 460 LEU A C 1
ATOM 3559 O O . LEU A 1 460 ? -48.619 -6.907 24.748 1.00 59.41 460 LEU A O 1
ATOM 3563 N N . ASP A 1 461 ? -49.093 -4.721 24.929 1.00 68.88 461 ASP A N 1
ATOM 3564 C CA . ASP A 1 461 ? -50.240 -4.724 24.036 1.00 68.88 461 ASP A CA 1
ATOM 3565 C C . ASP A 1 461 ? -49.776 -4.822 22.573 1.00 68.88 461 ASP A C 1
ATOM 3567 O O . ASP A 1 461 ? -48.678 -4.383 22.206 1.00 68.88 461 ASP A O 1
ATOM 3571 N N . LEU A 1 462 ? -50.609 -5.411 21.716 1.00 73.06 462 LEU A N 1
ATOM 3572 C CA . LEU A 1 462 ? -50.282 -5.641 20.308 1.00 73.06 462 LEU A CA 1
ATOM 3573 C C . LEU A 1 462 ? -50.035 -4.314 19.567 1.00 73.06 462 LEU A C 1
ATOM 3575 O O . LEU A 1 462 ? -49.216 -4.252 18.646 1.00 73.06 462 LEU A O 1
ATOM 3579 N N . ASP A 1 463 ? -50.709 -3.250 19.999 1.00 72.38 463 ASP A N 1
ATOM 3580 C CA . ASP A 1 463 ? -50.556 -1.901 19.459 1.00 72.38 463 ASP A CA 1
ATOM 3581 C C . ASP A 1 463 ? -49.236 -1.246 19.906 1.00 72.38 463 ASP A C 1
ATOM 3583 O O . ASP A 1 463 ? -48.583 -0.555 19.120 1.00 72.38 463 ASP A O 1
ATOM 3587 N N . THR A 1 464 ? -48.756 -1.573 21.109 1.00 70.75 464 THR A N 1
ATOM 3588 C CA . THR A 1 464 ? -47.442 -1.164 21.632 1.00 70.75 464 THR A CA 1
ATOM 3589 C C . THR A 1 464 ? -46.300 -1.788 20.823 1.00 70.75 464 THR A C 1
ATOM 3591 O O . THR A 1 464 ? -45.325 -1.104 20.507 1.00 70.75 464 THR A O 1
ATOM 3594 N N . ILE A 1 465 ? -46.432 -3.054 20.404 1.00 75.56 465 ILE A N 1
ATOM 3595 C CA . ILE A 1 465 ? -45.431 -3.761 19.577 1.00 75.56 465 ILE A CA 1
ATOM 3596 C C . ILE A 1 465 ? -45.370 -3.203 18.148 1.00 75.56 465 ILE A C 1
ATOM 3598 O O . ILE A 1 465 ? -44.295 -3.127 17.553 1.00 75.56 465 ILE A O 1
ATOM 3602 N N . LYS A 1 466 ? -46.513 -2.792 17.588 1.00 79.06 466 LYS A N 1
ATOM 3603 C CA . LYS A 1 466 ? -46.585 -2.172 16.252 1.00 79.06 466 LYS A CA 1
ATOM 3604 C C . LYS A 1 466 ? -46.076 -0.731 16.230 1.00 79.06 466 LYS A C 1
ATOM 3606 O O . LYS A 1 466 ? -45.900 -0.166 15.149 1.00 79.06 466 LYS A O 1
ATOM 3611 N N . SER A 1 467 ? -45.852 -0.126 17.396 1.00 81.25 467 SER A N 1
ATOM 3612 C CA . SER A 1 467 ? -45.394 1.254 17.477 1.00 81.25 467 SER A CA 1
ATOM 3613 C C . SER A 1 467 ? -43.993 1.424 16.854 1.00 81.25 467 SER A C 1
ATOM 3615 O O . SER A 1 467 ? -43.107 0.582 17.045 1.00 81.25 467 SER A O 1
ATOM 3617 N N . PRO A 1 468 ? -43.738 2.534 16.133 1.00 77.94 468 PRO A N 1
ATOM 3618 C CA . PRO A 1 468 ? -42.418 2.825 15.577 1.00 77.94 468 PRO A CA 1
ATOM 3619 C C . PRO A 1 468 ? -41.307 2.862 16.632 1.00 77.94 468 PRO A C 1
ATOM 3621 O O . PRO A 1 468 ? -40.210 2.370 16.383 1.00 77.94 468 PRO A O 1
ATOM 3624 N N . GLY A 1 469 ? -41.598 3.391 17.825 1.00 74.94 469 GLY A N 1
ATOM 3625 C CA . GLY A 1 469 ? -40.637 3.465 18.927 1.00 74.94 469 GLY A CA 1
ATOM 3626 C C . GLY A 1 469 ? -40.185 2.092 19.426 1.00 74.94 469 GLY A C 1
ATOM 3627 O O . GLY A 1 469 ? -38.984 1.871 19.596 1.00 74.94 469 GLY A O 1
ATOM 3628 N N . TYR A 1 470 ? -41.112 1.136 19.565 1.00 78.62 470 TYR A N 1
ATOM 3629 C CA . TYR A 1 470 ? -40.767 -0.241 19.917 1.00 78.62 470 TYR A CA 1
ATOM 3630 C C . TYR A 1 470 ? -39.933 -0.925 18.827 1.00 78.62 470 TYR A C 1
ATOM 3632 O O . TYR A 1 470 ? -38.971 -1.625 19.143 1.00 78.62 470 TYR A O 1
ATOM 3640 N N . MET A 1 471 ? -40.235 -0.690 17.544 1.00 81.88 471 MET A N 1
ATOM 3641 C CA . MET A 1 471 ? -39.445 -1.245 16.436 1.00 81.88 471 MET A CA 1
ATOM 3642 C C . MET A 1 471 ? -37.993 -0.745 16.445 1.00 81.88 471 MET A C 1
ATOM 3644 O O . MET A 1 471 ? -37.074 -1.543 16.245 1.00 81.88 471 MET A O 1
ATOM 3648 N N . TYR A 1 472 ? -37.761 0.543 16.725 1.00 81.94 472 TYR A N 1
ATOM 3649 C CA . TYR A 1 472 ? -36.404 1.078 16.890 1.00 81.94 472 TYR A CA 1
ATOM 3650 C C . TYR A 1 472 ? -35.715 0.518 18.139 1.00 81.94 472 TYR A C 1
ATOM 3652 O O . TYR A 1 472 ? -34.553 0.129 18.079 1.00 81.94 472 TYR A O 1
ATOM 3660 N N . HIS A 1 473 ? -36.429 0.386 19.258 1.00 80.62 473 HIS A N 1
ATOM 3661 C CA . HIS A 1 473 ? -35.878 -0.262 20.447 1.00 80.62 473 HIS A CA 1
ATOM 3662 C C . HIS A 1 473 ? -35.448 -1.714 20.170 1.00 80.62 473 HIS A C 1
ATOM 3664 O O . HIS A 1 473 ? -34.333 -2.124 20.501 1.00 80.62 473 HIS A O 1
ATOM 3670 N N . ALA A 1 474 ? -36.323 -2.497 19.538 1.00 82.62 474 ALA A N 1
ATOM 3671 C CA . ALA A 1 474 ? -36.061 -3.884 19.182 1.00 82.62 474 ALA A CA 1
ATOM 3672 C C . ALA A 1 474 ? -34.885 -4.000 18.203 1.00 82.62 474 ALA A C 1
ATOM 3674 O O . ALA A 1 474 ? -34.035 -4.870 18.381 1.00 82.62 474 ALA A O 1
ATOM 3675 N N . SER A 1 475 ? -34.779 -3.103 17.217 1.00 85.50 475 SER A N 1
ATOM 3676 C CA . SER A 1 475 ? -33.652 -3.101 16.279 1.00 85.50 475 SER A CA 1
ATOM 3677 C C . SER A 1 475 ? -32.320 -2.771 16.961 1.00 85.50 475 SER A C 1
ATOM 3679 O O . SER A 1 475 ? -31.315 -3.401 16.628 1.00 85.50 475 SER A O 1
ATOM 3681 N N . GLY A 1 476 ? -32.314 -1.874 17.954 1.00 83.38 476 GLY A N 1
ATOM 3682 C CA . GLY A 1 476 ? -31.148 -1.588 18.796 1.00 83.38 476 GLY A CA 1
ATOM 3683 C C . GLY A 1 476 ? -30.736 -2.779 19.666 1.00 83.38 476 GLY A C 1
ATOM 3684 O O . GLY A 1 476 ? -29.556 -3.116 19.744 1.00 83.38 476 GLY A O 1
ATOM 3685 N N . MET A 1 477 ? -31.700 -3.488 20.263 1.00 83.88 477 MET A N 1
ATOM 3686 C CA . MET A 1 477 ? -31.432 -4.732 20.998 1.00 83.88 477 MET A CA 1
ATOM 3687 C C . MET A 1 477 ? -30.857 -5.820 20.091 1.00 83.88 477 MET A C 1
ATOM 3689 O O . MET A 1 477 ? -29.853 -6.440 20.438 1.00 83.88 477 MET A O 1
ATOM 3693 N N . ILE A 1 478 ? -31.460 -6.032 18.918 1.00 86.06 478 ILE A N 1
ATOM 3694 C CA . ILE A 1 478 ? -30.980 -6.996 17.921 1.00 86.06 478 ILE A CA 1
ATOM 3695 C C . ILE A 1 478 ? -29.552 -6.653 17.493 1.00 86.06 478 ILE A C 1
ATOM 3697 O O . ILE A 1 478 ? -28.728 -7.556 17.409 1.00 86.06 478 ILE A O 1
ATOM 3701 N N . ALA A 1 479 ? -29.240 -5.371 17.289 1.00 86.69 479 ALA A N 1
ATOM 3702 C CA . ALA A 1 479 ? -27.897 -4.923 16.934 1.00 86.69 479 ALA A CA 1
ATOM 3703 C C . ALA A 1 479 ? -26.860 -5.288 18.008 1.00 86.69 479 ALA A C 1
ATOM 3705 O O . ALA A 1 479 ? -25.769 -5.756 17.684 1.00 86.69 479 ALA A O 1
ATOM 3706 N N . VAL A 1 480 ? -27.205 -5.148 19.294 1.00 85.38 480 VAL A N 1
ATOM 3707 C CA . VAL A 1 480 ? -26.321 -5.601 20.376 1.00 85.38 480 VAL A CA 1
ATOM 3708 C C . VAL A 1 480 ? -26.185 -7.120 20.377 1.00 85.38 480 VAL A C 1
ATOM 3710 O O . VAL A 1 480 ? -25.070 -7.620 20.443 1.00 85.38 480 VAL A O 1
ATOM 3713 N N . TYR A 1 481 ? -27.273 -7.880 20.240 1.00 86.06 481 TYR A N 1
ATOM 3714 C CA . TYR A 1 481 ? -27.170 -9.341 20.143 1.00 86.06 481 TYR A CA 1
ATOM 3715 C C . TYR A 1 481 ? -26.320 -9.789 18.950 1.00 86.06 481 TYR A C 1
ATOM 3717 O O . TYR A 1 481 ? -25.522 -10.714 19.091 1.00 86.06 481 TYR A O 1
ATOM 3725 N N . GLN A 1 482 ? -26.437 -9.126 17.799 1.00 86.12 482 GLN A N 1
ATOM 3726 C CA . GLN A 1 482 ? -25.587 -9.369 16.633 1.00 86.12 482 GLN A CA 1
ATOM 3727 C C . GLN A 1 482 ? -24.120 -9.099 16.962 1.00 86.12 482 GLN A C 1
ATOM 3729 O O . GLN A 1 482 ? -23.307 -9.995 16.765 1.00 86.12 482 GLN A O 1
ATOM 3734 N N . LEU A 1 483 ? -23.802 -7.956 17.581 1.00 85.19 483 LEU A N 1
ATOM 3735 C CA . LEU A 1 483 ? -22.447 -7.616 18.029 1.00 85.19 483 LEU A CA 1
ATOM 3736 C C . LEU A 1 483 ? -21.842 -8.697 18.948 1.00 85.19 483 LEU A C 1
ATOM 3738 O O . LEU A 1 483 ? -20.660 -9.014 18.844 1.00 85.19 483 LEU A O 1
ATOM 3742 N N . LEU A 1 484 ? -22.654 -9.290 19.828 1.00 81.56 484 LEU A N 1
ATOM 3743 C CA . LEU A 1 484 ? -22.228 -10.332 20.774 1.00 81.56 484 LEU A CA 1
ATOM 3744 C C . LEU A 1 484 ? -22.127 -11.727 20.153 1.00 81.56 484 LEU A C 1
ATOM 3746 O O . LEU A 1 484 ? -21.411 -12.582 20.673 1.00 81.56 484 LEU A O 1
ATOM 3750 N N . THR A 1 485 ? -22.875 -11.972 19.078 1.00 75.12 485 THR A N 1
ATOM 3751 C CA . THR A 1 485 ? -22.956 -13.271 18.401 1.00 75.12 485 THR A CA 1
ATOM 3752 C C . THR A 1 485 ? -22.138 -13.340 17.126 1.00 75.12 485 THR A C 1
ATOM 3754 O O . THR A 1 485 ? -22.151 -14.405 16.504 1.00 75.12 485 THR A O 1
ATOM 3757 N N . VAL A 1 486 ? -21.416 -12.271 16.746 1.00 64.19 486 VAL A N 1
ATOM 3758 C CA . VAL A 1 486 ? -20.527 -12.274 15.576 1.00 64.19 486 VAL A CA 1
ATOM 3759 C C . VAL A 1 486 ? -19.592 -13.480 15.682 1.00 64.19 486 VAL A C 1
ATOM 3761 O O . VAL A 1 486 ? -18.633 -13.516 16.456 1.00 64.19 486 VAL A O 1
ATOM 3764 N N . ARG A 1 487 ? -19.931 -14.534 14.930 1.00 53.78 487 ARG A N 1
ATOM 3765 C CA . ARG A 1 487 ? -19.290 -15.845 15.008 1.00 53.78 487 ARG A CA 1
ATOM 3766 C C . ARG A 1 487 ? -17.969 -15.790 14.256 1.00 53.78 487 ARG A C 1
ATOM 3768 O O . ARG A 1 487 ? -17.828 -16.273 13.132 1.00 53.78 487 ARG A O 1
ATOM 3775 N N . GLY A 1 488 ? -16.936 -15.324 14.942 1.00 47.81 488 GLY A N 1
ATOM 3776 C CA . GLY A 1 488 ? -15.608 -15.858 14.706 1.00 47.81 488 GLY A CA 1
ATOM 3777 C C . GLY A 1 488 ? -15.608 -17.313 15.172 1.00 47.81 488 GLY A C 1
ATOM 3778 O O . GLY A 1 488 ? -15.522 -17.573 16.364 1.00 47.81 488 GLY A O 1
ATOM 3779 N N . SER A 1 489 ? -15.706 -18.298 14.274 1.00 37.00 489 SER A N 1
ATOM 3780 C CA . SER A 1 489 ? -15.212 -19.646 14.577 1.00 37.00 489 SER A CA 1
ATOM 3781 C C . SER A 1 489 ? -13.702 -19.511 14.769 1.00 37.00 489 SER A C 1
ATOM 3783 O O . SER A 1 489 ? -12.902 -19.669 13.853 1.00 37.00 489 SER A O 1
ATOM 3785 N N . VAL A 1 490 ? -13.290 -19.106 15.962 1.00 40.75 490 VAL A N 1
ATOM 3786 C CA . VAL A 1 490 ? -11.890 -19.091 16.342 1.00 40.75 490 VAL A CA 1
ATOM 3787 C C . VAL A 1 490 ? -11.458 -20.551 16.273 1.00 40.75 490 VAL A C 1
ATOM 3789 O O . VAL A 1 490 ? -11.781 -21.365 17.135 1.00 40.75 490 VAL A O 1
ATOM 3792 N N . SER A 1 491 ? -10.839 -20.924 15.151 1.00 32.72 491 SER A N 1
ATOM 3793 C CA . SER A 1 491 ? -10.160 -22.202 15.014 1.00 32.72 491 SER A CA 1
ATOM 3794 C C . SER A 1 491 ? -9.217 -22.316 16.204 1.00 32.72 491 SER A C 1
ATOM 3796 O O . SER A 1 491 ? -8.598 -21.322 16.597 1.00 32.72 491 SER A O 1
ATOM 3798 N N . LYS A 1 492 ? -9.080 -23.525 16.756 1.00 34.09 492 LYS A N 1
ATOM 3799 C CA . LYS A 1 492 ? -8.200 -23.852 17.890 1.00 34.09 492 LYS A CA 1
ATOM 3800 C C . LYS A 1 492 ? -6.733 -23.392 17.714 1.00 34.09 492 LYS A C 1
ATOM 3802 O O . LYS A 1 492 ? -5.942 -23.536 18.634 1.00 34.09 492 LYS A O 1
ATOM 3807 N N . SER A 1 493 ? -6.364 -22.818 16.569 1.00 35.03 493 SER A N 1
ATOM 3808 C CA . SER A 1 493 ? -5.050 -22.249 16.275 1.00 35.03 493 SER A CA 1
ATOM 3809 C C . SER A 1 493 ? -4.726 -20.915 16.969 1.00 35.03 493 SER A C 1
ATOM 3811 O O . SER A 1 493 ? -3.548 -20.573 17.024 1.00 35.03 493 SER A O 1
ATOM 3813 N N . TRP A 1 494 ? -5.699 -20.163 17.502 1.00 38.91 494 TRP A N 1
ATOM 3814 C CA . TRP A 1 494 ? -5.389 -18.953 18.296 1.00 38.91 494 TRP A CA 1
ATOM 3815 C C . TRP A 1 494 ? -4.801 -19.277 19.674 1.00 38.91 494 TRP A C 1
ATOM 3817 O O . TRP A 1 494 ? -4.203 -18.414 20.297 1.00 38.91 494 TRP A O 1
ATOM 3827 N N . TYR A 1 495 ? -4.905 -20.526 20.133 1.00 38.62 495 TYR A N 1
ATOM 3828 C CA . TYR A 1 495 ? -4.364 -20.956 21.426 1.00 38.62 495 TYR A CA 1
ATOM 3829 C C . TYR A 1 495 ? -2.843 -21.197 21.421 1.00 38.62 495 TYR A C 1
ATOM 3831 O O . TYR A 1 495 ? -2.303 -21.663 22.421 1.00 38.62 495 TYR A O 1
ATOM 3839 N N . CYS A 1 496 ? -2.152 -20.891 20.317 1.00 28.95 496 CYS A N 1
ATOM 3840 C CA . CYS A 1 496 ? -0.692 -20.980 20.206 1.00 28.95 496 CYS A CA 1
ATOM 3841 C C . CYS A 1 496 ? 0.002 -19.633 19.934 1.00 28.95 496 CYS A C 1
ATOM 3843 O O . CYS A 1 496 ? 1.198 -19.644 19.639 1.00 28.95 496 CYS A O 1
ATOM 3845 N N . PHE A 1 497 ? -0.706 -18.503 20.032 1.00 31.41 497 PHE A N 1
ATOM 3846 C CA . PHE A 1 497 ? -0.105 -17.169 19.957 1.00 31.41 497 PHE A CA 1
ATOM 3847 C C . PHE A 1 497 ? -0.516 -16.301 21.115 1.00 31.41 497 PHE A C 1
ATOM 3849 O O . PHE A 1 497 ? -1.728 -16.298 21.426 1.00 31.41 497 PHE A O 1
#